Protein AF-A0A3A4R9V7-F1 (afdb_monomer)

Organism: NCBI:txid2093366

Secondary structure (DSSP, 8-state):
--HHHHHHT--HHHHHHHHHHTT--PPTT-HHHHHHHHHHHHTSTTHHHHHHHTS-HHHHHHHHHHHHHTTTSBHHHHHHHHHHHS-TTSHHHHHHHHHHTTSSEEEE-TTT--EEEE--HHHHHHHHHHHHH-GGGT--------SEEE--TTHHHHHHHHHHHHHHTT---B-TTSPBPHHHHHHHHTTTT--GGG--HHHHHHHHHHHHHHHHHTTSEEEETTEEEE-HHHHHHHHTS-HHHHHHHHHHHHHHHHGGG--HHHHHHHHTTSPTTPPEEHHHHHHHHHHH---TT--HHHHHH-GGGSHHHHHHHHTTSEEEEE-SS-S--EEEE-HHHHHHHTT---SS--------EEE-TTSEEEEETTS-HHHHHHHHHHSEEEEESSEEEEE--HHHHHHHHHTT--HHHHHHHHHHHBSSPPPHHHHHHHHHHHHHTTSS-----EEEE-SSHHHHHHHHHSTTTGGGEEEEEETTEEEE-STTHHHHHHHHHHTT----SSPPPPPTT-----PPEEETTTEEEPPGGG--S------TT---

Radius of gyration: 35.41 Å; Cα contacts (8 Å, |Δi|>4): 709; chains: 1; bounding box: 91×60×97 Å

pLDDT: mean 79.92, std 15.94, range [26.67, 97.69]

Foldseek 3Di:
DALLVQLVPDDPVLLVLQCVVVVNDDDPPCSVVSSVVVVVQLPDPCSLVVLLVPDDLLLLLLLLLCLLPQVPDFPVLSLVLSCVSDPVVCSCVSVVVCSSNSQWGWDADPVPRTITIDGHPSSSVVSLVVCLVCVCSLPVDDFDDFPDKFAAPCLVLQLLLLLLLCLLVVNFDADPVRFTDPVSLVVSVQRSQDPVVQADSVLSSVSSRLSVVLCCVLVCWPQDVNRTDGDLVSVVVLLPDFLLVNLLSSLVSCCVVPVPQFVSLSVLSVLLSDDAPTKDWLVSVLSVCCSGHDDPPDDPVSCQQRVCNDNVVVSCRNSRQKMFGHHPVHRTTIMGGHPSNSCSSVVHDDPDDRDDALLAWDADLQQKIKGASRHRSNLVSLQSQQWDWDGHHRITITGGDLVSNLSSVVSVNDLVNVVCSNVVRYPDDHPPNNVVVSVVSNVPRPPDDDDDWDKDFAPALVVVVCQCPPPQRVVQFPAAQDSGITTGDPVCVVVSQVVCVVVVVNDDPDDDDPDPPDPPPPDFGDDPDDDTDDDPVPPPDDPDDDPPDDDD

Solvent-accessible surface area (backbone atoms only — not comparable to full-atom values): 31535 Å² total; per-residue (Å²): 103,45,56,64,61,56,53,70,72,49,52,74,66,60,50,49,46,30,32,52,68,72,68,50,86,73,67,91,90,41,71,66,58,51,48,54,49,52,50,57,48,69,70,39,87,59,42,69,58,59,58,53,67,77,46,51,73,69,45,46,40,45,50,56,53,42,57,63,37,20,92,80,38,46,36,72,58,49,53,55,34,41,35,76,78,39,66,77,87,44,35,69,55,40,52,50,50,34,42,36,65,63,58,36,43,84,48,70,42,86,90,75,75,46,39,27,34,41,44,26,48,67,57,42,54,50,49,52,56,47,40,72,75,42,52,62,66,82,44,89,70,72,75,45,86,56,79,43,79,50,74,35,72,58,34,47,59,44,39,46,47,47,54,53,49,35,36,74,69,69,55,66,48,65,44,96,87,69,42,69,29,71,71,47,47,60,56,45,50,62,52,38,59,56,72,68,94,42,51,38,72,67,33,53,47,52,47,55,44,48,48,53,51,48,41,39,75,66,50,31,32,45,72,58,96,80,40,70,43,80,32,66,68,50,40,54,55,58,56,70,44,54,66,63,57,50,43,52,54,51,51,52,47,48,43,74,77,52,39,92,72,34,56,50,70,42,53,32,55,56,56,53,69,57,58,76,92,45,32,36,41,39,62,60,55,47,54,52,43,58,55,50,52,78,58,102,79,75,45,68,72,51,40,56,67,26,47,52,34,37,55,71,55,33,51,38,29,35,59,36,27,30,33,43,17,18,43,98,88,34,84,44,48,22,32,28,52,32,73,67,20,47,31,54,46,67,72,44,75,75,93,73,80,72,77,88,53,44,57,56,39,48,67,45,78,86,35,37,34,38,33,43,52,54,28,46,62,59,59,51,51,54,45,59,40,29,20,44,81,78,45,40,55,75,56,27,33,31,34,58,45,64,69,27,39,45,50,16,49,76,69,74,46,52,70,67,55,60,54,49,54,51,65,78,28,31,93,60,82,73,38,67,71,42,53,52,49,55,50,52,45,52,64,57,58,75,73,72,79,90,78,94,78,35,78,50,75,42,97,39,44,68,56,30,52,50,46,52,68,31,89,92,42,30,89,55,48,77,48,69,75,45,68,28,28,36,29,31,54,72,84,49,44,63,61,54,48,54,50,36,44,76,68,72,64,65,69,76,87,70,82,80,72,89,58,96,81,58,87,66,80,73,72,75,43,65,60,83,96,80,49,74,59,72,68,80,89,70,70,78,83,70,79,77,75,82,74,90,84,79,87,131

Structure (mmCIF, N/CA/C/O backbone):
data_AF-A0A3A4R9V7-F1
#
_entry.id   AF-A0A3A4R9V7-F1
#
loop_
_atom_site.group_PDB
_atom_site.id
_atom_site.type_symbol
_atom_site.label_atom_id
_atom_site.label_alt_id
_atom_site.label_comp_id
_atom_site.label_asym_id
_atom_site.label_entity_id
_atom_site.label_seq_id
_atom_site.pdbx_PDB_ins_code
_atom_site.Cartn_x
_atom_site.Cartn_y
_atom_site.Cartn_z
_atom_site.occupancy
_atom_site.B_iso_or_equiv
_atom_site.auth_seq_id
_atom_site.auth_comp_id
_atom_site.auth_asym_id
_atom_site.auth_atom_id
_atom_site.pdbx_PDB_model_num
ATOM 1 N N . MET A 1 1 ? 23.582 -17.140 -17.880 1.00 77.56 1 MET A N 1
ATOM 2 C CA . MET A 1 1 ? 24.253 -18.274 -18.551 1.00 77.56 1 MET A CA 1
ATOM 3 C C . MET A 1 1 ? 25.467 -17.689 -19.231 1.00 77.56 1 MET A C 1
ATOM 5 O O . MET A 1 1 ? 25.331 -16.715 -19.973 1.00 77.56 1 MET A O 1
ATOM 9 N N . ASN A 1 2 ? 26.649 -18.205 -18.910 1.00 84.06 2 ASN A N 1
ATOM 10 C CA . ASN A 1 2 ? 27.893 -17.632 -19.424 1.00 84.06 2 ASN A CA 1
ATOM 11 C C . ASN A 1 2 ? 28.099 -18.001 -20.904 1.00 84.06 2 ASN A C 1
ATOM 13 O O . ASN A 1 2 ? 27.483 -18.931 -21.432 1.00 84.06 2 ASN A O 1
ATOM 17 N N . PHE A 1 3 ? 28.974 -17.275 -21.599 1.00 84.94 3 PHE A N 1
ATOM 18 C CA . PHE A 1 3 ? 29.209 -17.468 -23.035 1.00 84.94 3 PHE A CA 1
ATOM 19 C C . PHE A 1 3 ? 29.622 -18.905 -23.387 1.00 84.94 3 PHE A C 1
ATOM 21 O O . PHE A 1 3 ? 29.214 -19.453 -24.414 1.00 84.94 3 PHE A O 1
ATOM 28 N N . LYS A 1 4 ? 30.395 -19.549 -22.504 1.00 85.69 4 LYS A N 1
ATOM 29 C CA . LYS A 1 4 ? 30.850 -20.935 -22.666 1.00 85.69 4 LYS A CA 1
ATOM 30 C C . LYS A 1 4 ? 29.689 -21.928 -22.638 1.00 85.69 4 LYS A C 1
ATOM 32 O O . LYS A 1 4 ? 29.619 -22.812 -23.494 1.00 85.69 4 LYS A O 1
ATOM 37 N N . GLU A 1 5 ? 28.783 -21.777 -21.678 1.00 85.56 5 GLU A N 1
ATOM 38 C CA . GLU A 1 5 ? 27.547 -22.553 -21.589 1.00 85.56 5 GLU A CA 1
ATOM 39 C C . GLU A 1 5 ? 26.711 -22.353 -22.860 1.00 85.56 5 GLU A C 1
ATOM 41 O O . GLU A 1 5 ? 26.268 -23.338 -23.453 1.00 85.56 5 GLU A O 1
ATOM 46 N N . CYS A 1 6 ? 26.577 -21.113 -23.344 1.00 84.94 6 CYS A N 1
ATOM 47 C CA . CYS A 1 6 ? 25.800 -20.786 -24.549 1.00 84.94 6 CYS A CA 1
ATOM 48 C C . CYS A 1 6 ? 26.336 -21.494 -25.795 1.00 84.94 6 CYS A C 1
ATOM 50 O O . CYS A 1 6 ? 25.588 -22.153 -26.516 1.00 84.94 6 CYS A O 1
ATOM 52 N N . ILE A 1 7 ? 27.650 -21.452 -26.010 1.00 86.06 7 ILE A N 1
ATOM 53 C CA . ILE A 1 7 ? 28.293 -22.131 -27.141 1.00 86.06 7 ILE A CA 1
ATOM 54 C C . ILE A 1 7 ? 28.182 -23.661 -27.046 1.00 86.06 7 ILE A C 1
ATOM 56 O O . ILE A 1 7 ? 28.095 -24.349 -28.071 1.00 86.06 7 ILE A O 1
ATOM 60 N N . SER A 1 8 ? 28.192 -24.219 -25.832 1.00 84.94 8 SER A N 1
ATOM 61 C CA . SER A 1 8 ? 28.094 -25.671 -25.637 1.00 84.94 8 SER A CA 1
ATOM 62 C C . SER A 1 8 ? 26.767 -26.249 -26.142 1.00 84.94 8 SER A C 1
ATOM 64 O O . SER A 1 8 ? 26.751 -27.372 -26.646 1.00 84.94 8 SER A O 1
ATOM 66 N N . GLN A 1 9 ? 25.694 -25.452 -26.099 1.00 83.50 9 GLN A N 1
ATOM 67 C CA . GLN A 1 9 ? 24.345 -25.839 -26.518 1.00 83.50 9 GLN A CA 1
ATOM 68 C C . GLN A 1 9 ? 24.062 -25.589 -28.009 1.00 83.50 9 GLN A C 1
ATOM 70 O O . GLN A 1 9 ? 23.024 -26.005 -28.521 1.00 83.50 9 GLN A O 1
ATOM 75 N N . LEU A 1 10 ? 24.980 -24.946 -28.742 1.00 82.62 10 LEU A N 1
ATOM 76 C CA . LEU A 1 10 ? 24.792 -24.677 -30.166 1.00 82.62 10 LEU A CA 1
ATOM 77 C C . LEU A 1 10 ? 24.839 -25.951 -31.014 1.00 82.62 10 LEU A C 1
ATOM 79 O O . LEU A 1 10 ? 25.751 -26.782 -30.892 1.00 82.62 10 LEU A O 1
ATOM 83 N N . ASN A 1 11 ? 23.905 -26.031 -31.965 1.00 83.25 11 ASN A N 1
ATOM 84 C CA . ASN A 1 11 ? 23.965 -27.012 -33.038 1.00 83.25 11 ASN A CA 1
ATOM 85 C C . ASN A 1 11 ? 25.171 -26.733 -33.975 1.00 83.25 11 ASN A C 1
ATOM 87 O O . ASN A 1 11 ? 25.656 -25.598 -34.051 1.00 83.25 11 ASN A O 1
ATOM 91 N N . PRO A 1 12 ? 25.671 -27.746 -34.712 1.00 82.25 12 PRO A N 1
ATOM 92 C CA . PRO A 1 12 ? 26.850 -27.592 -35.569 1.00 82.25 12 PRO A CA 1
ATOM 93 C C . PRO A 1 12 ? 26.724 -26.515 -36.658 1.00 82.25 12 PRO A C 1
ATOM 95 O O . PRO A 1 12 ? 27.730 -25.908 -37.020 1.00 82.25 12 PRO A O 1
ATOM 98 N N . ASN A 1 13 ? 25.513 -26.260 -37.163 1.00 81.38 13 ASN A N 1
ATOM 99 C CA . ASN A 1 13 ? 25.281 -25.271 -38.218 1.00 81.38 13 ASN A CA 1
ATOM 100 C C . ASN A 1 13 ? 25.422 -23.842 -37.681 1.00 81.38 13 ASN A C 1
ATOM 102 O O . ASN A 1 13 ? 26.164 -23.054 -38.254 1.00 81.38 13 ASN A O 1
ATOM 106 N N . HIS A 1 14 ? 24.791 -23.527 -36.547 1.00 80.25 14 HIS A N 1
ATOM 107 C CA . HIS A 1 14 ? 24.918 -22.217 -35.900 1.00 80.25 14 HIS A CA 1
ATOM 108 C C . HIS A 1 14 ? 26.350 -21.966 -35.423 1.00 80.25 14 HIS A C 1
ATOM 110 O O . HIS A 1 14 ? 26.880 -20.873 -35.599 1.00 80.25 14 HIS A O 1
ATOM 116 N N . LEU A 1 15 ? 27.012 -22.995 -34.880 1.00 83.50 15 LEU A N 1
ATOM 117 C CA . LEU A 1 15 ? 28.417 -22.907 -34.487 1.00 83.50 15 LEU A CA 1
ATOM 118 C C . LEU A 1 15 ? 29.315 -22.536 -35.679 1.00 83.50 15 LEU A C 1
ATOM 120 O O . LEU A 1 15 ? 30.194 -21.683 -35.550 1.00 83.50 15 LEU A O 1
ATOM 124 N N . LYS A 1 16 ? 29.068 -23.145 -36.846 1.00 83.62 16 LYS A N 1
ATOM 125 C CA . LYS A 1 16 ? 29.760 -22.816 -38.096 1.00 83.62 16 LYS A CA 1
ATOM 126 C C . LYS A 1 16 ? 29.486 -21.371 -38.532 1.00 83.62 16 LYS A C 1
ATOM 128 O O . LYS A 1 16 ? 30.425 -20.652 -38.840 1.00 83.62 16 LYS A O 1
ATOM 133 N N . THR A 1 17 ? 28.237 -20.915 -38.497 1.00 84.38 17 THR A N 1
ATOM 134 C CA . THR A 1 17 ? 27.893 -19.540 -38.892 1.00 84.38 17 THR A CA 1
ATOM 135 C C . THR A 1 17 ? 28.562 -18.486 -38.004 1.00 84.38 17 THR A C 1
ATOM 137 O O . THR A 1 17 ? 29.109 -17.507 -38.513 1.00 84.38 17 THR A O 1
ATOM 140 N N . ILE A 1 18 ? 28.585 -18.694 -36.684 1.00 83.44 18 ILE A N 1
ATOM 141 C CA . ILE A 1 18 ? 29.218 -17.756 -35.743 1.00 83.44 18 ILE A CA 1
ATOM 142 C C . ILE A 1 18 ? 30.735 -17.714 -35.946 1.00 83.44 18 ILE A C 1
ATOM 144 O O . ILE A 1 18 ? 31.342 -16.647 -36.003 1.00 83.44 18 ILE A O 1
ATOM 148 N N . THR A 1 19 ? 31.365 -18.875 -36.102 1.00 83.94 19 THR A N 1
ATOM 149 C CA . THR A 1 19 ? 32.814 -18.956 -36.345 1.00 83.94 19 THR A CA 1
ATOM 150 C C . THR A 1 19 ? 33.227 -18.345 -37.680 1.00 83.94 19 THR A C 1
ATOM 152 O O . THR A 1 19 ? 34.216 -17.614 -37.709 1.00 83.94 19 THR A O 1
ATOM 155 N N . GLU A 1 20 ? 32.453 -18.547 -38.749 1.00 83.00 20 GLU A N 1
ATOM 156 C CA . GLU A 1 20 ? 32.656 -17.874 -40.040 1.00 83.00 20 GLU A CA 1
ATOM 157 C C . GLU A 1 20 ? 32.524 -16.352 -39.914 1.00 83.00 20 GLU A C 1
ATOM 159 O O . GLU A 1 20 ? 33.360 -15.623 -40.448 1.00 83.00 20 GLU A O 1
ATOM 164 N N . THR A 1 21 ? 31.540 -15.871 -39.146 1.00 81.75 21 THR A N 1
ATOM 165 C CA . THR A 1 21 ? 31.330 -14.433 -38.895 1.00 81.75 21 THR A CA 1
ATOM 166 C C . THR A 1 21 ? 32.541 -13.786 -38.218 1.00 81.75 21 THR A C 1
ATOM 168 O O . THR A 1 21 ? 32.893 -12.652 -38.532 1.00 81.75 21 THR A O 1
ATOM 171 N N . TYR A 1 22 ? 33.238 -14.520 -37.347 1.00 80.88 22 TYR A N 1
ATOM 172 C CA . TYR A 1 22 ? 34.470 -14.055 -36.700 1.00 80.88 22 TYR A CA 1
ATOM 173 C C . TYR A 1 22 ? 35.760 -14.415 -37.456 1.00 80.88 22 TYR A C 1
ATOM 175 O O . TYR A 1 22 ? 36.856 -14.227 -36.925 1.00 80.88 22 TYR A O 1
ATOM 183 N N . GLY A 1 23 ? 35.665 -14.955 -38.677 1.00 79.12 23 GLY A N 1
ATOM 184 C CA . GLY A 1 23 ? 36.828 -15.346 -39.480 1.00 79.12 23 GLY A CA 1
ATOM 185 C C . GLY A 1 23 ? 37.628 -16.523 -38.903 1.00 79.12 23 GLY A C 1
ATOM 186 O O . GLY A 1 23 ? 38.801 -16.701 -39.236 1.00 79.12 23 GLY A O 1
ATOM 187 N N . ILE A 1 24 ? 37.021 -17.331 -38.030 1.00 80.56 24 ILE A N 1
ATOM 188 C CA . ILE A 1 24 ? 37.631 -18.531 -37.453 1.00 80.56 24 ILE A CA 1
ATOM 189 C C . ILE A 1 24 ? 37.469 -19.673 -38.460 1.00 80.56 24 ILE A C 1
ATOM 191 O O . ILE A 1 24 ? 36.398 -20.259 -38.603 1.00 80.56 24 ILE A O 1
ATOM 195 N N . VAL A 1 25 ? 38.551 -20.009 -39.161 1.00 71.69 25 VAL A N 1
ATOM 196 C CA . VAL A 1 25 ? 38.564 -21.125 -40.114 1.00 71.69 25 VAL A CA 1
ATOM 197 C C . VAL A 1 25 ? 38.560 -22.448 -39.348 1.00 71.69 25 VAL A C 1
ATOM 199 O O . VAL A 1 25 ? 39.561 -22.829 -38.742 1.00 71.69 25 VAL A O 1
ATOM 202 N N . ILE A 1 26 ? 37.434 -23.163 -39.379 1.00 66.25 26 ILE A N 1
ATOM 203 C CA . ILE A 1 26 ? 37.320 -24.501 -38.790 1.00 66.25 26 ILE A CA 1
ATOM 204 C C . ILE A 1 26 ? 37.610 -25.560 -39.852 1.00 66.25 26 ILE A C 1
ATOM 206 O O . ILE A 1 26 ? 37.006 -25.578 -40.924 1.00 66.25 26 ILE A O 1
ATOM 210 N N . ILE A 1 27 ? 38.494 -26.498 -39.522 1.00 64.38 27 ILE A N 1
ATOM 211 C CA . ILE A 1 27 ? 38.685 -27.727 -40.298 1.00 64.38 27 ILE A CA 1
ATOM 212 C C . ILE A 1 27 ? 37.451 -28.628 -40.084 1.00 64.38 27 ILE A C 1
ATOM 214 O O . ILE A 1 27 ? 37.034 -28.799 -38.933 1.00 64.38 27 ILE A O 1
ATOM 218 N N . PRO A 1 28 ? 36.857 -29.228 -41.135 1.00 52.69 28 PRO A N 1
ATOM 219 C CA . PRO A 1 28 ? 35.693 -30.100 -40.988 1.00 52.69 28 PRO A CA 1
ATOM 220 C C . PRO A 1 28 ? 35.932 -31.181 -39.917 1.00 52.69 28 PRO A C 1
ATOM 222 O O . PRO A 1 28 ? 36.998 -31.789 -39.901 1.00 52.69 28 PRO A O 1
ATOM 225 N N . PHE A 1 29 ? 34.929 -31.426 -39.061 1.00 53.38 29 PHE A N 1
ATOM 226 C CA . PHE A 1 29 ? 34.868 -32.456 -37.998 1.00 53.38 29 PHE A CA 1
ATOM 227 C C . PHE A 1 29 ? 35.380 -32.129 -36.581 1.00 53.38 29 PHE A C 1
ATOM 229 O O . PHE A 1 29 ? 35.319 -33.004 -35.720 1.00 53.38 29 PHE A O 1
ATOM 236 N N . ALA A 1 30 ? 35.761 -30.890 -36.254 1.00 66.44 30 ALA A N 1
ATOM 237 C CA . ALA A 1 30 ? 36.158 -30.542 -34.881 1.00 66.44 30 ALA A CA 1
ATOM 238 C C . ALA A 1 30 ? 35.217 -29.520 -34.213 1.00 66.44 30 ALA A C 1
ATOM 240 O O . ALA A 1 30 ? 35.626 -28.407 -33.886 1.00 66.44 30 ALA A O 1
ATOM 241 N N . SER A 1 31 ? 33.951 -29.894 -33.965 1.00 73.56 31 SER A N 1
ATOM 242 C CA . SER A 1 31 ? 33.000 -29.030 -33.238 1.00 73.56 31 SER A CA 1
ATOM 243 C C . SER A 1 31 ? 33.550 -28.584 -31.882 1.00 73.56 31 SER A C 1
ATOM 245 O O . SER A 1 31 ? 33.344 -27.443 -31.498 1.00 73.56 31 SER A O 1
ATOM 247 N N . GLN A 1 32 ? 34.312 -29.432 -31.183 1.00 80.38 32 GLN A N 1
ATOM 248 C CA . GLN A 1 32 ? 34.946 -29.040 -29.923 1.00 80.38 32 GLN A CA 1
ATOM 249 C C . GLN A 1 32 ? 36.016 -27.955 -30.116 1.00 80.38 32 GLN A C 1
ATOM 251 O O . GLN A 1 32 ? 36.005 -26.960 -29.403 1.00 80.38 32 GLN A O 1
ATOM 256 N N . HIS A 1 33 ? 36.864 -28.081 -31.141 1.00 81.44 33 HIS A N 1
ATOM 257 C CA . HIS A 1 33 ? 37.892 -27.084 -31.453 1.00 81.44 33 HIS A CA 1
ATOM 258 C C . HIS A 1 33 ? 37.290 -25.713 -31.791 1.00 81.44 33 HIS A C 1
ATOM 260 O O . HIS A 1 33 ? 37.799 -24.684 -31.356 1.00 81.44 33 HIS A O 1
ATOM 266 N N . ALA A 1 34 ? 36.178 -25.699 -32.530 1.00 81.56 34 ALA A N 1
ATOM 267 C CA . ALA A 1 34 ? 35.427 -24.485 -32.833 1.00 81.56 34 ALA A CA 1
ATOM 268 C C . ALA A 1 34 ? 34.887 -23.796 -31.570 1.00 81.56 34 ALA A C 1
ATOM 270 O O . ALA A 1 34 ? 35.009 -22.580 -31.431 1.00 81.56 34 ALA A O 1
ATOM 271 N N . ARG A 1 35 ? 34.328 -24.577 -30.634 1.00 86.25 35 ARG A N 1
ATOM 272 C CA . ARG A 1 35 ? 33.840 -24.062 -29.347 1.00 86.25 35 ARG A CA 1
ATOM 273 C C . ARG A 1 35 ? 34.977 -23.498 -28.498 1.00 86.25 35 ARG A C 1
ATOM 275 O O . ARG A 1 35 ? 34.851 -22.392 -27.981 1.00 86.25 35 ARG A O 1
ATOM 282 N N . ASP A 1 36 ? 36.090 -24.223 -28.410 1.00 84.06 36 ASP A N 1
ATOM 283 C CA . ASP A 1 36 ? 37.267 -23.799 -27.648 1.00 84.06 36 ASP A CA 1
ATOM 284 C C . ASP A 1 36 ? 37.858 -22.501 -28.224 1.00 84.06 36 ASP A C 1
ATOM 286 O O . ASP A 1 36 ? 38.192 -21.584 -27.474 1.00 84.06 36 ASP A O 1
ATOM 290 N N . LYS A 1 37 ? 37.915 -22.378 -29.559 1.00 84.12 37 LYS A N 1
ATOM 291 C CA . LYS A 1 37 ? 38.375 -21.160 -30.236 1.00 84.12 37 LYS A CA 1
ATOM 292 C C . LYS A 1 37 ? 37.442 -19.976 -30.017 1.00 84.12 37 LYS A C 1
ATOM 294 O O . LYS A 1 37 ? 37.928 -18.895 -29.707 1.00 84.12 37 LYS A O 1
ATOM 299 N N . LEU A 1 38 ? 36.126 -20.151 -30.127 1.00 83.31 38 LEU A N 1
ATOM 300 C CA . LEU A 1 38 ? 35.182 -19.071 -29.816 1.00 83.31 38 LEU A CA 1
ATOM 301 C C . LEU A 1 38 ? 35.319 -18.586 -28.372 1.00 83.31 38 LEU A C 1
ATOM 303 O O . LEU A 1 38 ? 35.322 -17.381 -28.132 1.00 83.31 38 LEU A O 1
ATOM 307 N N . PHE A 1 39 ? 35.479 -19.513 -27.427 1.00 84.00 39 PHE A N 1
ATOM 308 C CA . PHE A 1 39 ? 35.690 -19.175 -26.023 1.00 84.00 39 PHE A CA 1
ATOM 309 C C . PHE A 1 39 ? 37.018 -18.432 -25.792 1.00 84.00 39 PHE A C 1
ATOM 311 O O . PHE A 1 39 ? 37.084 -17.484 -25.014 1.00 84.00 39 PHE A O 1
ATOM 318 N N . GLU A 1 40 ? 38.090 -18.815 -26.490 1.00 83.69 40 GLU A N 1
ATOM 319 C CA . GLU A 1 40 ? 39.362 -18.082 -26.464 1.00 83.69 40 GLU A CA 1
ATOM 320 C C . GLU A 1 40 ? 39.192 -16.638 -26.971 1.00 83.69 40 GLU A C 1
ATOM 322 O O . GLU A 1 40 ? 39.735 -15.704 -26.381 1.00 83.69 40 GLU A O 1
ATOM 327 N N . TYR A 1 41 ? 38.412 -16.438 -28.039 1.00 79.88 41 TYR A N 1
ATOM 328 C CA . TYR A 1 41 ? 38.146 -15.113 -28.604 1.00 79.88 41 TYR A CA 1
ATOM 329 C C . TYR A 1 41 ? 37.272 -14.240 -27.702 1.00 79.88 41 TYR A C 1
ATOM 331 O O . TYR A 1 41 ? 37.597 -13.066 -27.533 1.00 79.88 41 TYR A O 1
ATOM 339 N N . SER A 1 42 ? 36.229 -14.788 -27.073 1.00 77.00 42 SER A N 1
ATOM 340 C CA . SER A 1 42 ? 35.367 -14.017 -26.164 1.00 77.00 42 SER A CA 1
ATOM 341 C C . SER A 1 42 ? 36.093 -13.504 -24.925 1.00 77.00 42 SER A C 1
ATOM 343 O O . SER A 1 42 ? 35.680 -12.503 -24.347 1.00 77.00 42 SER A O 1
ATOM 345 N N . ASN A 1 43 ? 37.184 -14.166 -24.531 1.00 78.62 43 ASN A N 1
ATOM 346 C CA . ASN A 1 43 ? 38.031 -13.747 -23.415 1.00 78.62 43 ASN A CA 1
ATOM 347 C C . ASN A 1 43 ? 39.032 -12.641 -23.790 1.00 78.62 43 ASN A C 1
ATOM 349 O O . ASN A 1 43 ? 39.715 -12.114 -22.909 1.00 78.62 43 ASN A O 1
ATOM 353 N N . LYS A 1 44 ? 39.158 -12.275 -25.075 1.00 81.19 44 LYS A N 1
ATOM 354 C CA . LYS A 1 44 ? 40.034 -11.171 -25.480 1.00 81.19 44 LYS A CA 1
ATOM 355 C C . LYS A 1 44 ? 39.446 -9.831 -25.015 1.00 81.19 44 LYS A C 1
ATOM 357 O O . LYS A 1 44 ? 38.258 -9.578 -25.237 1.00 81.19 44 LYS A O 1
ATOM 362 N N . PRO A 1 45 ? 40.265 -8.929 -24.440 1.00 67.19 45 PRO A N 1
ATOM 363 C CA . PRO A 1 45 ? 39.821 -7.580 -24.109 1.00 67.19 45 PRO A CA 1
ATOM 364 C C . PRO A 1 45 ? 39.255 -6.888 -25.354 1.00 67.19 45 PRO A C 1
ATOM 366 O O . PRO A 1 45 ? 39.870 -6.942 -26.413 1.00 67.19 45 PRO A O 1
ATOM 369 N N . ASN A 1 46 ? 38.105 -6.226 -25.220 1.00 75.31 46 ASN A N 1
ATOM 370 C CA . ASN A 1 46 ? 37.410 -5.490 -26.286 1.00 75.31 46 ASN A CA 1
ATOM 371 C C . ASN A 1 46 ? 36.792 -6.311 -27.429 1.00 75.31 46 ASN A C 1
ATOM 373 O O . ASN A 1 46 ? 36.143 -5.695 -28.266 1.00 75.31 46 ASN A O 1
ATOM 377 N N . PHE A 1 47 ? 36.879 -7.645 -27.455 1.00 80.12 47 PHE A N 1
ATOM 378 C CA . PHE A 1 47 ? 36.307 -8.448 -28.550 1.00 80.12 47 PHE A CA 1
ATOM 379 C C . PHE A 1 47 ? 34.843 -8.093 -28.850 1.00 80.12 47 PHE A C 1
ATOM 381 O O . PHE A 1 47 ? 34.501 -7.683 -29.957 1.00 80.12 47 PHE A O 1
ATOM 388 N N . PHE A 1 48 ? 33.979 -8.162 -27.836 1.00 79.19 48 PHE A N 1
ATOM 389 C CA . PHE A 1 48 ? 32.575 -7.793 -27.998 1.00 79.19 48 PHE A CA 1
ATOM 390 C C . PHE A 1 48 ? 32.394 -6.307 -28.332 1.00 79.19 48 PHE A C 1
ATOM 392 O O . PHE A 1 48 ? 31.473 -5.964 -29.064 1.00 79.19 48 PHE A O 1
ATOM 399 N N . LYS A 1 49 ? 33.275 -5.423 -27.848 1.00 80.31 49 LYS A N 1
ATOM 400 C CA . LYS A 1 49 ? 33.217 -3.984 -28.141 1.00 80.31 49 LYS A CA 1
ATOM 401 C C . LYS A 1 49 ? 33.489 -3.709 -29.622 1.00 80.31 49 LYS A C 1
ATOM 403 O O . LYS A 1 49 ? 32.726 -2.973 -30.233 1.00 80.31 49 LYS A O 1
ATOM 408 N N . GLU A 1 50 ? 34.508 -4.343 -30.194 1.00 81.44 50 GLU A N 1
ATOM 409 C CA . GLU A 1 50 ? 34.816 -4.275 -31.628 1.00 81.44 50 GLU A CA 1
ATOM 410 C C . GLU A 1 50 ? 33.676 -4.867 -32.459 1.00 81.44 50 GLU A C 1
ATOM 412 O O . GLU A 1 50 ? 33.228 -4.257 -33.423 1.00 81.44 50 GLU A O 1
ATOM 417 N N . CYS A 1 51 ? 33.130 -6.016 -32.046 1.00 78.38 51 CYS A N 1
ATOM 418 C CA . CYS A 1 51 ? 32.000 -6.634 -32.741 1.00 78.38 51 CYS A CA 1
ATOM 419 C C . CYS A 1 51 ? 30.763 -5.721 -32.747 1.00 78.38 51 CYS A C 1
ATOM 421 O O . CYS A 1 51 ? 30.048 -5.652 -33.747 1.00 78.38 51 CYS A O 1
ATOM 423 N N . LEU A 1 52 ? 30.508 -5.004 -31.647 1.00 82.19 52 LEU A N 1
ATOM 424 C CA . LEU A 1 52 ? 29.400 -4.056 -31.561 1.00 82.19 52 LEU A CA 1
ATOM 425 C C . LEU A 1 52 ? 29.549 -2.915 -32.568 1.00 82.19 52 LEU A C 1
ATOM 427 O O . LEU A 1 52 ? 28.532 -2.429 -33.051 1.00 82.19 52 LEU A O 1
ATOM 431 N N . GLU A 1 53 ? 30.759 -2.479 -32.928 1.00 83.62 53 GLU A N 1
ATOM 432 C CA . GLU A 1 53 ? 30.950 -1.381 -33.888 1.00 83.62 53 GLU A CA 1
ATOM 433 C C . GLU A 1 53 ? 30.337 -1.688 -35.260 1.00 83.62 53 GLU A C 1
ATOM 435 O O . GLU A 1 53 ? 29.758 -0.785 -35.868 1.00 83.62 53 GLU A O 1
ATOM 440 N N . TYR A 1 54 ? 30.338 -2.960 -35.673 1.00 83.25 54 TYR A N 1
ATOM 441 C CA . TYR A 1 54 ? 29.772 -3.432 -36.941 1.00 83.25 54 TYR A CA 1
ATOM 442 C C . TYR A 1 54 ? 28.240 -3.498 -36.970 1.00 83.25 54 TYR A C 1
ATOM 444 O O . TYR A 1 54 ? 27.656 -3.621 -38.048 1.00 83.25 54 TYR A O 1
ATOM 452 N N . LEU A 1 55 ? 27.569 -3.405 -35.818 1.00 83.25 55 LEU A N 1
ATOM 453 C CA . LEU A 1 55 ? 26.110 -3.372 -35.775 1.00 83.25 55 LEU A CA 1
ATOM 454 C C . LEU A 1 55 ? 25.581 -1.993 -36.194 1.00 83.25 55 LEU A C 1
ATOM 456 O O . LEU A 1 55 ? 26.029 -0.944 -35.708 1.00 83.25 55 LEU A O 1
ATOM 460 N N . SER A 1 56 ? 24.558 -1.999 -37.048 1.00 82.94 56 SER A N 1
ATOM 461 C CA . SER A 1 56 ? 23.773 -0.802 -37.363 1.00 82.94 56 SER A CA 1
ATOM 462 C C . SER A 1 56 ? 23.079 -0.244 -36.106 1.00 82.94 56 SER A C 1
ATOM 464 O O . SER A 1 56 ? 22.878 -0.978 -35.133 1.00 82.94 56 SER A O 1
ATOM 466 N N . PRO A 1 57 ? 22.667 1.038 -36.093 1.00 77.56 57 PRO A N 1
ATOM 467 C CA . PRO A 1 57 ? 21.937 1.616 -34.961 1.00 77.56 57 PRO A CA 1
ATOM 468 C C . PRO A 1 57 ? 20.674 0.829 -34.571 1.00 77.56 57 PRO A C 1
ATOM 470 O O . PRO A 1 57 ? 20.425 0.623 -33.386 1.00 77.56 57 PRO A O 1
ATOM 473 N N . GLU A 1 58 ? 19.920 0.322 -35.554 1.00 72.50 58 GLU A N 1
ATOM 474 C CA . GLU A 1 58 ? 18.717 -0.500 -35.339 1.00 72.50 58 GLU A CA 1
ATOM 475 C C . GLU A 1 58 ? 19.052 -1.842 -34.656 1.00 72.50 58 GLU A C 1
ATOM 477 O O . GLU A 1 58 ? 18.369 -2.261 -33.718 1.00 72.50 58 GLU A O 1
ATOM 482 N N . GLN A 1 59 ? 20.144 -2.494 -35.074 1.00 80.06 59 GLN A N 1
ATOM 483 C CA . GLN A 1 59 ? 20.619 -3.750 -34.479 1.00 80.06 59 GLN A CA 1
ATOM 484 C C . GLN A 1 59 ? 21.170 -3.545 -33.068 1.00 80.06 59 GLN A C 1
ATOM 486 O O . GLN A 1 59 ? 20.888 -4.352 -32.188 1.00 80.06 59 GLN A O 1
ATOM 491 N N . LYS A 1 60 ? 21.909 -2.452 -32.830 1.00 79.38 60 LYS A N 1
ATOM 492 C CA . LYS A 1 60 ? 22.364 -2.063 -31.487 1.00 79.38 60 LYS A CA 1
ATOM 493 C C . LYS A 1 60 ? 21.174 -1.849 -30.565 1.00 79.38 60 LYS A C 1
ATOM 495 O O . LYS A 1 60 ? 21.124 -2.464 -29.507 1.00 79.38 60 LYS A O 1
ATOM 500 N N . LYS A 1 61 ? 20.194 -1.041 -30.991 1.00 74.12 61 LYS A N 1
ATOM 501 C CA . LYS A 1 61 ? 18.958 -0.799 -30.234 1.00 74.12 61 LYS A CA 1
ATOM 502 C C . LYS A 1 61 ? 18.260 -2.120 -29.904 1.00 74.12 61 LYS A C 1
ATOM 504 O O . LYS A 1 61 ? 17.956 -2.369 -28.745 1.00 74.12 61 LYS A O 1
ATOM 509 N N . SER A 1 62 ? 18.097 -3.003 -30.888 1.00 76.75 62 SER A N 1
ATOM 510 C CA . SER A 1 62 ? 17.480 -4.322 -30.691 1.00 76.75 62 SER A CA 1
ATOM 511 C C . SER A 1 62 ? 18.266 -5.210 -29.730 1.00 76.75 62 SER A C 1
ATOM 513 O O . SER A 1 62 ? 17.666 -5.843 -28.872 1.00 76.75 62 SER A O 1
ATOM 515 N N . LEU A 1 63 ? 19.597 -5.232 -29.821 1.00 80.06 63 LEU A N 1
ATOM 516 C CA . LEU A 1 63 ? 20.445 -5.986 -28.901 1.00 80.06 63 LEU A CA 1
ATOM 517 C C . LEU A 1 63 ? 20.340 -5.458 -27.469 1.00 80.06 63 LEU A C 1
ATOM 519 O O . LEU A 1 63 ? 20.238 -6.256 -26.543 1.00 80.06 63 LEU A O 1
ATOM 523 N N . PHE A 1 64 ? 20.334 -4.136 -27.279 1.00 76.56 64 PHE A N 1
ATOM 524 C CA . PHE A 1 64 ? 20.128 -3.550 -25.956 1.00 76.56 64 PHE A CA 1
ATOM 525 C C . PHE A 1 64 ? 18.770 -3.945 -25.393 1.00 76.56 64 PHE A C 1
ATOM 527 O O . PHE A 1 64 ? 18.705 -4.412 -24.262 1.00 76.56 64 PHE A O 1
ATOM 534 N N . LEU A 1 65 ? 17.711 -3.841 -26.194 1.00 70.69 65 LEU A N 1
ATOM 535 C CA . LEU A 1 65 ? 16.377 -4.275 -25.798 1.00 70.69 65 LEU A CA 1
ATOM 536 C C . LEU A 1 65 ? 16.388 -5.766 -25.413 1.00 70.69 65 LEU A C 1
ATOM 538 O O . LEU A 1 65 ? 16.088 -6.104 -24.274 1.00 70.69 65 LEU A O 1
ATOM 542 N N . ILE A 1 66 ? 16.863 -6.660 -26.285 1.00 75.50 66 ILE A N 1
ATOM 543 C CA . ILE A 1 66 ? 16.947 -8.100 -25.987 1.00 75.50 66 ILE A CA 1
ATOM 544 C C . ILE A 1 66 ? 17.779 -8.369 -24.723 1.00 75.50 66 ILE A C 1
ATOM 546 O O . ILE A 1 66 ? 17.382 -9.203 -23.917 1.00 75.50 66 ILE A O 1
ATOM 550 N N . ASN A 1 67 ? 18.876 -7.648 -24.482 1.00 78.50 67 ASN A N 1
ATOM 551 C CA . ASN A 1 67 ? 19.685 -7.799 -23.269 1.00 78.50 67 ASN A CA 1
ATOM 552 C C . ASN A 1 67 ? 18.892 -7.583 -21.976 1.00 78.50 67 ASN A C 1
ATOM 554 O O . ASN A 1 67 ? 19.081 -8.333 -21.017 1.00 78.50 67 ASN A O 1
ATOM 558 N N . PHE A 1 68 ? 17.981 -6.611 -21.953 1.00 68.25 68 PHE A N 1
ATOM 559 C CA . PHE A 1 68 ? 17.142 -6.367 -20.783 1.00 68.25 68 PHE A CA 1
ATOM 560 C C . PHE A 1 68 ? 16.020 -7.413 -20.619 1.00 68.25 68 PHE A C 1
ATOM 562 O O . PHE A 1 68 ? 15.505 -7.570 -19.507 1.00 68.25 68 PHE A O 1
ATOM 569 N N . PHE A 1 69 ? 15.651 -8.149 -21.682 1.00 64.94 69 PHE A N 1
ATOM 570 C CA . PHE A 1 69 ? 14.405 -8.945 -21.743 1.00 64.94 69 PHE A CA 1
ATOM 571 C C . PHE A 1 69 ? 14.584 -10.458 -21.935 1.00 64.94 69 PHE A C 1
ATOM 573 O O . PHE A 1 69 ? 13.688 -11.227 -21.586 1.00 64.94 69 PHE A O 1
ATOM 580 N N . ALA A 1 70 ? 15.746 -10.881 -22.431 1.00 63.19 70 ALA A N 1
ATOM 581 C CA . ALA A 1 70 ? 16.122 -12.253 -22.773 1.00 63.19 70 ALA A CA 1
ATOM 582 C C . ALA A 1 70 ? 15.807 -13.293 -21.677 1.00 63.19 70 ALA A C 1
ATOM 584 O O . ALA A 1 70 ? 15.254 -14.351 -21.961 1.00 63.19 70 ALA A O 1
ATOM 585 N N . ASP A 1 71 ? 16.085 -12.978 -20.410 1.00 59.91 71 ASP A N 1
ATOM 586 C CA . ASP A 1 71 ? 15.963 -13.956 -19.315 1.00 59.91 71 ASP A CA 1
ATOM 587 C C . ASP A 1 71 ? 14.519 -14.286 -18.903 1.00 59.91 71 ASP A C 1
ATOM 589 O O . ASP A 1 71 ? 14.309 -15.215 -18.126 1.00 59.91 71 ASP A O 1
ATOM 593 N N . TYR A 1 72 ? 13.531 -13.505 -19.350 1.00 55.69 72 TYR A N 1
ATOM 594 C CA . TYR A 1 72 ? 12.172 -13.566 -18.793 1.00 55.69 72 TYR A CA 1
ATOM 595 C C . TYR A 1 72 ? 11.071 -13.708 -19.829 1.00 55.69 72 TYR A C 1
ATOM 597 O O . TYR A 1 72 ? 9.972 -14.133 -19.482 1.00 55.69 72 TYR A O 1
ATOM 605 N N . LEU A 1 73 ? 11.342 -13.349 -21.082 1.00 60.41 73 LEU A N 1
ATOM 606 C CA . LEU A 1 73 ? 10.346 -13.415 -22.137 1.00 60.41 73 LEU A CA 1
ATOM 607 C C . LEU A 1 73 ? 10.639 -14.593 -23.072 1.00 60.41 73 LEU A C 1
ATOM 609 O O . LEU A 1 73 ? 11.781 -14.768 -23.508 1.00 60.41 73 LEU A O 1
ATOM 613 N N . PRO A 1 74 ? 9.623 -15.402 -23.414 1.00 67.94 74 PRO A N 1
ATOM 614 C CA . PRO A 1 74 ? 9.719 -16.332 -24.525 1.00 67.94 74 PRO A CA 1
ATOM 615 C C . PRO A 1 74 ? 10.111 -15.604 -25.818 1.00 67.94 74 PRO A C 1
ATOM 617 O O . PRO A 1 74 ? 9.692 -14.471 -26.074 1.00 67.94 74 PRO A O 1
ATOM 620 N N . ALA A 1 75 ? 10.878 -16.274 -26.672 1.00 71.88 75 ALA A N 1
ATOM 621 C CA . ALA A 1 75 ? 11.337 -15.780 -27.963 1.00 71.88 75 ALA A CA 1
ATOM 622 C C . ALA A 1 75 ? 10.203 -15.212 -28.843 1.00 71.88 75 ALA A C 1
ATOM 624 O O . ALA A 1 75 ? 10.430 -14.165 -29.448 1.00 71.88 75 ALA A O 1
ATOM 625 N N . PRO A 1 76 ? 8.978 -15.784 -28.885 1.00 70.50 76 PRO A N 1
ATOM 626 C CA . PRO A 1 76 ? 7.858 -15.167 -29.601 1.00 70.50 76 PRO A CA 1
ATOM 627 C C . PRO A 1 76 ? 7.510 -13.756 -29.102 1.00 70.50 76 PRO A C 1
ATOM 629 O O . PRO A 1 76 ? 7.282 -12.862 -29.915 1.00 70.50 76 PRO A O 1
ATOM 632 N N . ILE A 1 77 ? 7.535 -13.532 -27.783 1.00 63.59 77 ILE A N 1
ATOM 633 C CA . ILE A 1 77 ? 7.255 -12.218 -27.187 1.00 63.59 77 ILE A CA 1
ATOM 634 C C . ILE A 1 77 ? 8.395 -11.243 -27.499 1.00 63.59 77 ILE A C 1
ATOM 636 O O . ILE A 1 77 ? 8.147 -10.092 -27.849 1.00 63.59 77 ILE A O 1
ATOM 640 N N . ILE A 1 78 ? 9.647 -11.706 -27.456 1.00 65.25 78 ILE A N 1
ATOM 641 C CA . ILE A 1 78 ? 10.809 -10.884 -27.825 1.00 65.25 78 ILE A CA 1
ATOM 642 C C . ILE A 1 78 ? 10.773 -10.506 -29.315 1.00 65.25 78 ILE A C 1
ATOM 644 O O . ILE A 1 78 ? 11.047 -9.359 -29.661 1.00 65.25 78 ILE A O 1
ATOM 648 N N . ASN A 1 79 ? 10.392 -11.426 -30.206 1.00 66.75 79 ASN A N 1
ATOM 649 C CA . ASN A 1 79 ? 10.247 -11.135 -31.637 1.00 66.75 79 ASN A CA 1
ATOM 650 C C . ASN A 1 79 ? 9.227 -10.009 -31.864 1.00 66.75 79 ASN A C 1
ATOM 652 O O . ASN A 1 79 ? 9.496 -9.052 -32.584 1.00 66.75 79 ASN A O 1
ATOM 656 N N . GLN A 1 80 ? 8.091 -10.096 -31.176 1.00 64.56 80 GLN A N 1
ATOM 657 C CA . GLN A 1 80 ? 7.020 -9.103 -31.193 1.00 64.56 80 GLN A CA 1
ATOM 658 C C . GLN A 1 80 ? 7.441 -7.750 -30.595 1.00 64.56 80 GLN A C 1
ATOM 660 O O . GLN A 1 80 ? 7.004 -6.702 -31.066 1.00 64.56 80 GLN A O 1
ATOM 665 N N . PHE A 1 81 ? 8.313 -7.760 -29.587 1.00 60.56 81 PHE A N 1
ATOM 666 C CA . PHE A 1 81 ? 8.897 -6.563 -28.983 1.00 60.56 81 PHE A CA 1
ATOM 667 C C . PHE A 1 81 ? 9.823 -5.824 -29.964 1.00 60.56 81 PHE A C 1
ATOM 669 O O . PHE A 1 81 ? 9.714 -4.610 -30.171 1.00 60.56 81 PHE A O 1
ATOM 676 N N . VAL A 1 82 ? 10.733 -6.567 -30.605 1.00 62.22 82 VAL A N 1
ATOM 677 C CA . VAL A 1 82 ? 11.642 -6.023 -31.627 1.00 62.22 82 VAL A CA 1
ATOM 678 C C . VAL A 1 82 ? 10.835 -5.493 -32.815 1.00 62.22 82 VAL A C 1
ATOM 680 O O . VAL A 1 82 ? 11.186 -4.455 -33.371 1.00 62.22 82 VAL A O 1
ATOM 683 N N . GLU A 1 83 ? 9.706 -6.129 -33.137 1.00 60.66 83 GLU A N 1
ATOM 684 C CA . GLU A 1 83 ? 8.807 -5.728 -34.225 1.00 60.66 83 GLU A CA 1
ATOM 685 C C . GLU A 1 83 ? 8.143 -4.370 -34.062 1.00 60.66 83 GLU A C 1
ATOM 687 O O . GLU A 1 83 ? 7.854 -3.692 -35.043 1.00 60.66 83 GLU A O 1
ATOM 692 N N . GLN A 1 84 ? 7.955 -3.921 -32.830 1.00 59.28 84 GLN A N 1
ATOM 693 C CA . GLN A 1 84 ? 7.410 -2.592 -32.573 1.00 59.28 84 GLN A CA 1
ATOM 694 C C . GLN A 1 84 ? 8.487 -1.507 -32.557 1.00 59.28 84 GLN A C 1
ATOM 696 O O . GLN A 1 84 ? 8.183 -0.330 -32.747 1.00 59.28 84 GLN A O 1
ATOM 701 N N . SER A 1 85 ? 9.739 -1.902 -32.325 1.00 54.88 85 SER A N 1
ATOM 702 C CA . SER A 1 85 ? 10.886 -0.997 -32.212 1.00 54.88 85 SER A CA 1
ATOM 703 C C . SER A 1 85 ? 11.654 -0.835 -33.529 1.00 54.88 85 SER A C 1
ATOM 705 O O . SER A 1 85 ? 12.442 0.103 -33.666 1.00 54.88 85 SER A O 1
ATOM 707 N N . VAL A 1 86 ? 11.437 -1.747 -34.481 1.00 55.94 86 VAL A N 1
ATOM 708 C CA . VAL A 1 86 ? 12.099 -1.844 -35.788 1.00 55.94 86 VAL A CA 1
ATOM 709 C C . VAL A 1 86 ? 11.026 -2.148 -36.843 1.00 55.94 86 VAL A C 1
ATOM 711 O O . VAL A 1 86 ? 10.162 -2.974 -36.573 1.00 55.94 86 VAL A O 1
ATOM 714 N N . PRO A 1 87 ? 11.047 -1.548 -38.049 1.00 53.94 87 PRO A N 1
ATOM 715 C CA . PRO A 1 87 ? 10.050 -1.835 -39.085 1.00 53.94 87 PRO A CA 1
ATOM 716 C C . PRO A 1 87 ? 9.874 -3.347 -39.344 1.00 53.94 87 PRO A C 1
ATOM 718 O O . PRO A 1 87 ? 10.876 -4.043 -39.518 1.00 53.94 87 PRO A O 1
ATOM 721 N N . CYS A 1 88 ? 8.622 -3.832 -39.443 1.00 45.44 88 CYS A N 1
ATOM 722 C CA . CYS A 1 88 ? 8.219 -5.249 -39.612 1.00 45.44 88 CYS A CA 1
ATOM 723 C C . CYS A 1 88 ? 9.055 -6.085 -40.604 1.00 45.44 88 CYS A C 1
ATOM 725 O O . CYS A 1 88 ? 9.157 -7.300 -40.466 1.00 45.44 88 CYS A O 1
ATOM 727 N N . GLN A 1 89 ? 9.676 -5.464 -41.609 1.00 54.03 89 GLN A N 1
ATOM 728 C CA . GLN A 1 89 ? 10.486 -6.167 -42.608 1.00 54.03 89 GLN A CA 1
ATOM 729 C C . GLN A 1 89 ? 11.902 -6.545 -42.129 1.00 54.03 89 GLN A C 1
ATOM 731 O O . GLN A 1 89 ? 12.515 -7.415 -42.734 1.00 54.03 89 GLN A O 1
ATOM 736 N N . LYS A 1 90 ? 12.416 -5.957 -41.038 1.00 63.09 90 LYS A N 1
ATOM 737 C CA . LYS A 1 90 ? 13.822 -6.106 -40.606 1.00 63.09 90 LYS A CA 1
ATOM 738 C C . LYS A 1 90 ? 14.035 -6.886 -39.303 1.00 63.09 90 LYS A C 1
ATOM 740 O O . LYS A 1 90 ? 15.178 -7.042 -38.879 1.00 63.09 90 LYS A O 1
ATOM 745 N N . ILE A 1 91 ? 12.992 -7.376 -38.630 1.00 65.31 91 ILE A N 1
ATOM 746 C CA . ILE A 1 91 ? 13.148 -8.055 -37.321 1.00 65.31 91 ILE A CA 1
ATOM 747 C C . ILE A 1 91 ? 13.836 -9.391 -37.459 1.00 65.31 91 ILE A C 1
ATOM 749 O O . ILE A 1 91 ? 14.824 -9.639 -36.775 1.00 65.31 91 ILE A O 1
ATOM 753 N N . PHE A 1 92 ? 13.336 -10.237 -38.360 1.00 69.50 92 PHE A N 1
ATOM 754 C CA . PHE A 1 92 ? 13.958 -11.528 -38.618 1.00 69.50 92 PHE A CA 1
ATOM 755 C C . PHE A 1 92 ? 15.395 -11.337 -39.084 1.00 69.50 92 PHE A C 1
ATOM 757 O O . PHE A 1 92 ? 16.272 -12.045 -38.605 1.00 69.50 92 PHE A O 1
ATOM 764 N N . GLU A 1 93 ? 15.662 -10.335 -39.922 1.00 77.12 93 GLU A N 1
ATOM 765 C CA . GLU A 1 93 ? 17.022 -9.982 -40.335 1.00 77.12 93 GLU A CA 1
ATOM 766 C C . GLU A 1 93 ? 17.880 -9.549 -39.142 1.00 77.12 93 GLU A C 1
ATOM 768 O O . GLU A 1 93 ? 18.991 -10.037 -38.977 1.00 77.12 93 GLU A O 1
ATOM 773 N N . THR A 1 94 ? 17.359 -8.694 -38.262 1.00 80.44 94 THR A N 1
ATOM 774 C CA . THR A 1 94 ? 18.077 -8.188 -37.086 1.00 80.44 94 THR A CA 1
ATOM 775 C C . THR A 1 94 ? 18.383 -9.299 -36.093 1.00 80.44 94 THR A C 1
ATOM 777 O O . THR A 1 94 ? 19.532 -9.464 -35.699 1.00 80.44 94 THR A O 1
ATOM 780 N N . ILE A 1 95 ? 17.388 -10.104 -35.724 1.00 82.25 95 ILE A N 1
ATOM 781 C CA . ILE A 1 95 ? 17.557 -11.241 -34.815 1.00 82.25 95 ILE A CA 1
ATOM 782 C C . ILE A 1 95 ? 18.496 -12.278 -35.431 1.00 82.25 95 ILE A C 1
ATOM 784 O O . ILE A 1 95 ? 19.390 -12.765 -34.747 1.00 82.25 95 ILE A O 1
ATOM 788 N N . THR A 1 96 ? 18.363 -12.563 -36.729 1.00 83.50 96 THR A N 1
ATOM 789 C CA . THR A 1 96 ? 19.275 -13.469 -37.444 1.00 83.50 96 THR A CA 1
ATOM 790 C C . THR A 1 96 ? 20.701 -12.934 -37.437 1.00 83.50 96 THR A C 1
ATOM 792 O O . THR A 1 96 ? 21.626 -13.691 -37.168 1.00 83.50 96 THR A O 1
ATOM 795 N N . VAL A 1 97 ? 20.906 -11.634 -37.667 1.00 85.69 97 VAL A N 1
ATOM 796 C CA . VAL A 1 97 ? 22.234 -11.011 -37.575 1.00 85.69 97 VAL A CA 1
ATOM 797 C C . VAL A 1 97 ? 22.791 -11.130 -36.159 1.00 85.69 97 VAL A C 1
ATOM 799 O O . VAL A 1 97 ? 23.948 -11.502 -36.008 1.00 85.69 97 VAL A O 1
ATOM 802 N N . LEU A 1 98 ? 21.989 -10.878 -35.122 1.00 87.31 98 LEU A N 1
ATOM 803 C CA . LEU A 1 98 ? 22.436 -10.988 -33.731 1.00 87.31 98 LEU A CA 1
ATOM 804 C C . LEU A 1 98 ? 22.753 -12.440 -33.326 1.00 87.31 98 LEU A C 1
ATOM 806 O O . LEU A 1 98 ? 23.733 -12.658 -32.614 1.00 87.31 98 LEU A O 1
ATOM 810 N N . LEU A 1 99 ? 21.973 -13.424 -33.795 1.00 86.38 99 LEU A N 1
ATOM 811 C CA . LEU A 1 99 ? 22.234 -14.861 -33.611 1.00 86.38 99 LEU A CA 1
ATOM 812 C C . LEU A 1 99 ? 23.523 -15.280 -34.330 1.00 86.38 99 LEU A C 1
ATOM 814 O O . LEU A 1 99 ? 24.398 -15.906 -33.735 1.00 86.38 99 LEU A O 1
ATOM 818 N N . ASN A 1 100 ? 23.662 -14.897 -35.600 1.00 84.25 100 ASN A N 1
ATOM 819 C CA . ASN A 1 100 ? 24.816 -15.239 -36.433 1.00 84.25 100 ASN A CA 1
ATOM 820 C C . ASN A 1 100 ? 26.098 -14.563 -35.948 1.00 84.25 100 ASN A C 1
ATOM 822 O O . ASN A 1 100 ? 27.174 -15.135 -36.062 1.00 84.25 100 ASN A O 1
ATOM 826 N N . ALA A 1 101 ? 25.983 -13.369 -35.371 1.00 83.19 101 ALA A N 1
ATOM 827 C CA . ALA A 1 101 ? 27.088 -12.660 -34.749 1.00 83.19 101 ALA A CA 1
ATOM 828 C C . ALA A 1 101 ? 27.313 -13.065 -33.284 1.00 83.19 101 ALA A C 1
ATOM 830 O O . ALA A 1 101 ? 28.103 -12.413 -32.611 1.00 83.19 101 ALA A O 1
ATOM 831 N N . GLY A 1 102 ? 26.632 -14.099 -32.771 1.00 82.94 102 GLY A N 1
ATOM 832 C CA . GLY A 1 102 ? 26.866 -14.647 -31.431 1.00 82.94 102 GLY A CA 1
ATOM 833 C C . GLY A 1 102 ? 26.543 -13.697 -30.273 1.00 82.94 102 GLY A C 1
ATOM 834 O O . GLY A 1 102 ? 27.050 -13.894 -29.171 1.00 82.94 102 GLY A O 1
ATOM 835 N N . PHE A 1 103 ? 25.726 -12.663 -30.498 1.00 85.19 103 PHE A N 1
ATOM 836 C CA . PHE A 1 103 ? 25.306 -11.730 -29.446 1.00 85.19 103 PHE A CA 1
ATOM 837 C C . PHE A 1 103 ? 24.109 -12.247 -28.640 1.00 85.19 103 PHE A C 1
ATOM 839 O O . PHE A 1 103 ? 23.957 -11.918 -27.466 1.00 85.19 103 PHE A O 1
ATOM 846 N N . ILE A 1 104 ? 23.256 -13.053 -29.270 1.00 87.12 104 ILE A N 1
ATOM 847 C CA . ILE A 1 104 ? 22.105 -13.705 -28.640 1.00 87.12 104 ILE A CA 1
ATOM 848 C C . ILE A 1 104 ? 22.119 -15.192 -28.987 1.00 87.12 104 ILE A C 1
ATOM 850 O O . ILE A 1 104 ? 22.639 -15.587 -30.029 1.00 87.12 104 ILE A O 1
ATOM 854 N N . PHE A 1 105 ? 21.533 -16.015 -28.124 1.00 86.44 105 PHE A N 1
ATOM 855 C CA . PHE A 1 105 ? 21.453 -17.466 -28.290 1.00 86.44 105 PHE A CA 1
ATOM 856 C C . PHE A 1 105 ? 20.007 -17.913 -28.128 1.00 86.44 105 PHE A C 1
ATOM 858 O O . PHE A 1 105 ? 19.353 -17.510 -27.176 1.00 86.44 105 PHE A O 1
ATOM 865 N N . HIS A 1 106 ? 19.500 -18.734 -29.044 1.00 85.31 106 HIS A N 1
ATOM 866 C CA . HIS A 1 106 ? 18.157 -19.309 -28.941 1.00 85.31 106 HIS A CA 1
ATOM 867 C C . HIS A 1 106 ? 18.233 -20.661 -28.232 1.00 85.31 106 HIS A C 1
ATOM 869 O O . HIS A 1 106 ? 18.943 -21.556 -28.691 1.00 85.31 106 HIS A O 1
ATOM 875 N N . ILE A 1 107 ? 17.543 -20.786 -27.100 1.00 80.31 107 ILE A N 1
ATOM 876 C CA . ILE A 1 107 ? 17.530 -21.984 -26.255 1.00 80.31 107 ILE A CA 1
ATOM 877 C C . ILE A 1 107 ? 16.088 -22.459 -26.114 1.00 80.31 107 ILE A C 1
ATOM 879 O O . ILE A 1 107 ? 15.186 -21.657 -25.886 1.00 80.31 107 ILE A O 1
ATOM 883 N N . ILE A 1 108 ? 15.881 -23.765 -26.265 1.00 78.12 108 ILE A N 1
ATOM 884 C CA . ILE A 1 108 ? 14.573 -24.413 -26.159 1.00 78.12 108 ILE A CA 1
ATOM 885 C C . ILE A 1 108 ? 14.561 -25.218 -24.862 1.00 78.12 108 ILE A C 1
ATOM 887 O O . ILE A 1 108 ? 15.417 -26.081 -24.660 1.00 78.12 108 ILE A O 1
ATOM 891 N N . ASN A 1 109 ? 13.605 -24.927 -23.986 1.00 72.69 109 ASN A N 1
ATOM 892 C CA . ASN A 1 109 ? 13.333 -25.721 -22.804 1.00 72.69 109 ASN A CA 1
ATOM 893 C C . ASN A 1 109 ? 12.534 -26.962 -23.218 1.00 72.69 109 ASN A C 1
ATOM 895 O O . ASN A 1 109 ? 11.360 -26.874 -23.564 1.00 72.69 109 ASN A O 1
ATOM 899 N N . THR A 1 110 ? 13.176 -28.128 -23.186 1.00 71.12 110 THR A N 1
ATOM 900 C CA . THR A 1 110 ? 12.564 -29.390 -23.622 1.00 71.12 110 THR A CA 1
ATOM 901 C C . THR A 1 110 ? 11.406 -29.849 -22.740 1.00 71.12 110 THR A C 1
ATOM 903 O O . THR A 1 110 ? 10.600 -30.654 -23.196 1.00 71.12 110 THR A O 1
ATOM 906 N N . ASP A 1 111 ? 11.315 -29.351 -21.503 1.00 70.25 111 ASP A N 1
ATOM 907 C CA . ASP A 1 111 ? 10.279 -29.758 -20.548 1.00 70.25 111 ASP A CA 1
ATOM 908 C C . ASP A 1 111 ? 8.996 -28.928 -20.689 1.00 70.25 111 ASP A C 1
ATOM 910 O O . ASP A 1 111 ? 7.908 -29.428 -20.403 1.00 70.25 111 ASP A O 1
ATOM 914 N N . THR A 1 112 ? 9.109 -27.671 -21.133 1.00 70.50 112 THR A N 1
ATOM 915 C CA . THR A 1 112 ? 7.967 -26.750 -21.281 1.00 70.50 112 THR A CA 1
ATOM 916 C C . THR A 1 112 ? 7.626 -26.416 -22.734 1.00 70.50 112 THR A C 1
ATOM 918 O O . THR A 1 112 ? 6.610 -25.776 -22.973 1.00 70.50 112 THR A O 1
ATOM 921 N N . ASP A 1 113 ? 8.449 -26.859 -23.695 1.00 70.12 113 ASP A N 1
ATOM 922 C CA . ASP A 1 113 ? 8.403 -26.477 -25.120 1.00 70.12 113 ASP A CA 1
ATOM 923 C C . ASP A 1 113 ? 8.528 -24.954 -25.356 1.00 70.12 113 ASP A C 1
ATOM 925 O O . ASP A 1 113 ? 8.313 -24.442 -26.456 1.00 70.12 113 ASP A O 1
ATOM 929 N N . ASP A 1 114 ? 8.929 -24.205 -24.322 1.00 74.12 114 ASP A N 1
ATOM 930 C CA . ASP A 1 114 ? 9.189 -22.775 -24.423 1.00 74.12 114 ASP A CA 1
ATOM 931 C C . ASP A 1 114 ? 10.570 -22.536 -25.018 1.00 74.12 114 ASP A C 1
ATOM 933 O O . ASP A 1 114 ? 11.544 -23.225 -24.711 1.00 74.12 114 ASP A O 1
ATOM 937 N N . SER A 1 115 ? 10.692 -21.496 -25.836 1.00 80.19 115 SER A N 1
ATOM 938 C CA . SER A 1 115 ? 11.989 -21.063 -26.342 1.00 80.19 115 SER A CA 1
ATOM 939 C C . SER A 1 115 ? 12.296 -19.646 -25.901 1.00 80.19 115 SER A C 1
ATOM 941 O O . SER A 1 115 ? 11.398 -18.813 -25.841 1.00 80.19 115 SER A O 1
ATOM 943 N N . HIS A 1 116 ? 13.559 -19.366 -25.599 1.00 78.75 116 HIS A N 1
ATOM 944 C CA . HIS A 1 116 ? 14.036 -18.092 -25.070 1.00 78.75 116 HIS A CA 1
ATOM 945 C C . HIS A 1 116 ? 15.274 -17.632 -25.834 1.00 78.75 116 HIS A C 1
ATOM 947 O O . HIS A 1 116 ? 16.061 -18.448 -26.319 1.00 78.75 116 HIS A O 1
ATOM 953 N N . TYR A 1 117 ? 15.463 -16.316 -25.922 1.00 84.31 117 TYR A N 1
ATOM 954 C CA . TYR A 1 117 ? 16.762 -15.766 -26.294 1.00 84.31 117 TYR A CA 1
ATOM 955 C C . TYR A 1 117 ? 17.573 -15.517 -25.034 1.00 84.31 117 TYR A C 1
ATOM 957 O O . TYR A 1 117 ? 17.032 -15.013 -24.064 1.00 84.31 117 TYR A O 1
ATOM 965 N N . ILE A 1 118 ? 18.866 -15.813 -25.051 1.00 82.94 118 ILE A N 1
ATOM 966 C CA . ILE A 1 118 ? 19.787 -15.517 -23.957 1.00 82.94 118 ILE A CA 1
ATOM 967 C C . ILE A 1 118 ? 20.883 -14.589 -24.466 1.00 82.94 118 ILE A C 1
ATOM 969 O O . ILE A 1 118 ? 21.497 -14.853 -25.502 1.00 82.94 118 ILE A O 1
ATOM 973 N N . VAL A 1 119 ? 21.143 -13.519 -23.712 1.00 86.38 119 VAL A N 1
ATOM 974 C CA . VAL A 1 119 ? 22.369 -12.725 -23.841 1.00 86.38 119 VAL A CA 1
ATOM 975 C C . VAL A 1 119 ? 23.382 -13.253 -22.819 1.00 86.38 119 VAL A C 1
ATOM 977 O O . VAL A 1 119 ? 23.068 -13.277 -21.630 1.00 86.38 119 VAL A O 1
ATOM 980 N N . PRO A 1 120 ? 24.574 -13.690 -23.252 1.00 86.12 120 PRO A N 1
ATOM 981 C CA . PRO A 1 120 ? 25.636 -14.168 -22.368 1.00 86.12 120 PRO A CA 1
ATOM 982 C C . PRO A 1 120 ? 26.013 -13.158 -21.280 1.00 86.12 120 PRO A C 1
ATOM 984 O O . PRO A 1 120 ? 26.093 -11.962 -21.560 1.00 86.12 120 PRO A O 1
ATOM 987 N N . ASP A 1 121 ? 26.302 -13.629 -20.066 1.00 83.31 121 ASP A N 1
ATOM 988 C CA . ASP A 1 121 ? 26.550 -12.764 -18.898 1.00 83.31 121 ASP A CA 1
ATOM 989 C C . ASP A 1 121 ? 27.736 -11.794 -19.094 1.00 83.31 121 ASP A C 1
ATOM 991 O O . ASP A 1 121 ? 27.696 -10.644 -18.647 1.00 83.31 121 ASP A O 1
ATOM 995 N N . GLU A 1 122 ? 28.776 -12.206 -19.821 1.00 83.62 122 GLU A N 1
ATOM 996 C CA . GLU A 1 122 ? 29.931 -11.364 -20.150 1.00 83.62 122 GLU A CA 1
ATOM 997 C C . GLU A 1 122 ? 29.545 -10.214 -21.090 1.00 83.62 122 GLU A C 1
ATOM 999 O O . GLU A 1 122 ? 29.908 -9.055 -20.867 1.00 83.62 122 GLU A O 1
ATOM 1004 N N . LEU A 1 123 ? 28.762 -10.525 -22.127 1.00 82.06 123 LEU A N 1
ATOM 1005 C CA . LEU A 1 123 ? 28.256 -9.537 -23.074 1.00 82.06 123 LEU A CA 1
ATOM 1006 C C . LEU A 1 123 ? 27.242 -8.609 -22.406 1.00 82.06 123 LEU A C 1
ATOM 1008 O O . LEU A 1 123 ? 27.288 -7.402 -22.619 1.00 82.06 123 LEU A O 1
ATOM 1012 N N . ARG A 1 124 ? 26.367 -9.151 -21.562 1.00 80.88 124 ARG A N 1
ATOM 1013 C CA . ARG A 1 124 ? 25.415 -8.387 -20.757 1.00 80.88 124 ARG A CA 1
ATOM 1014 C C . ARG A 1 124 ? 26.133 -7.335 -19.927 1.00 80.88 124 ARG A C 1
ATOM 1016 O O . ARG A 1 124 ? 25.817 -6.154 -20.037 1.00 80.88 124 ARG A O 1
ATOM 1023 N N . THR A 1 125 ? 27.153 -7.746 -19.176 1.00 80.75 125 THR A N 1
ATOM 1024 C CA . THR A 1 125 ? 27.991 -6.843 -18.372 1.00 80.75 125 THR A CA 1
ATOM 1025 C C . THR A 1 125 ? 28.576 -5.706 -19.218 1.00 80.75 125 THR A C 1
ATOM 1027 O O . THR A 1 125 ? 28.500 -4.535 -18.839 1.00 80.75 125 THR A O 1
ATOM 1030 N N . LEU A 1 126 ? 29.103 -6.028 -20.406 1.00 81.12 126 LEU A N 1
ATOM 1031 C CA . LEU A 1 126 ? 29.600 -5.021 -21.343 1.00 81.12 126 LEU A CA 1
ATOM 1032 C C . LEU A 1 126 ? 28.484 -4.085 -21.828 1.00 81.12 126 LEU A C 1
ATOM 1034 O O . LEU A 1 126 ? 28.677 -2.870 -21.820 1.00 81.12 126 LEU A O 1
ATOM 1038 N N . LEU A 1 127 ? 27.330 -4.616 -22.236 1.00 78.25 127 LEU A N 1
ATOM 1039 C CA . LEU A 1 127 ? 26.201 -3.825 -22.729 1.00 78.25 127 LEU A CA 1
ATOM 1040 C C . LEU A 1 127 ? 25.687 -2.858 -21.657 1.00 78.25 127 LEU A C 1
ATOM 1042 O O . LEU A 1 127 ? 25.496 -1.686 -21.973 1.00 78.25 127 LEU A O 1
ATOM 1046 N N . HIS A 1 128 ? 25.571 -3.290 -20.397 1.00 75.50 128 HIS A N 1
ATOM 1047 C CA . HIS A 1 128 ? 25.256 -2.403 -19.270 1.00 75.50 128 HIS A CA 1
ATOM 1048 C C . HIS A 1 128 ? 26.293 -1.280 -19.132 1.00 75.50 128 HIS A C 1
ATOM 1050 O O . HIS A 1 128 ? 25.930 -0.108 -19.046 1.00 75.50 128 HIS A O 1
ATOM 1056 N N . SER A 1 129 ? 27.593 -1.594 -19.217 1.00 76.62 129 SER A N 1
ATOM 1057 C CA . SER A 1 129 ? 28.642 -0.563 -19.161 1.00 76.62 129 SER A CA 1
ATOM 1058 C C . SER A 1 129 ? 28.573 0.436 -20.328 1.00 76.62 129 SER A C 1
ATOM 1060 O O . SER A 1 129 ? 28.857 1.621 -20.154 1.00 76.62 129 SER A O 1
ATOM 1062 N N . ILE A 1 130 ? 28.175 -0.011 -21.523 1.00 73.31 130 ILE A N 1
ATOM 1063 C CA . ILE A 1 130 ? 28.027 0.856 -22.698 1.00 73.31 130 ILE A CA 1
ATOM 1064 C C . ILE A 1 130 ? 26.795 1.746 -22.549 1.00 73.31 130 ILE A C 1
ATOM 1066 O O . ILE A 1 130 ? 26.900 2.947 -22.789 1.00 73.31 130 ILE A O 1
ATOM 1070 N N . VAL A 1 131 ? 25.658 1.191 -22.117 1.00 69.25 131 VAL A N 1
ATOM 1071 C CA . VAL A 1 131 ? 24.440 1.964 -21.830 1.00 69.25 131 VAL A CA 1
ATOM 1072 C C . VAL A 1 131 ? 24.729 3.020 -20.774 1.00 69.25 131 VAL A C 1
ATOM 1074 O O . VAL A 1 131 ? 24.433 4.188 -21.005 1.00 69.25 131 VAL A O 1
ATOM 1077 N N . ALA A 1 132 ? 25.378 2.653 -19.667 1.00 65.44 132 ALA A N 1
ATOM 1078 C CA . ALA A 1 132 ? 25.738 3.589 -18.607 1.00 65.44 132 ALA A CA 1
ATOM 1079 C C . ALA A 1 132 ? 26.540 4.797 -19.133 1.00 65.44 132 ALA A C 1
ATOM 1081 O O . ALA A 1 132 ? 26.309 5.924 -18.692 1.00 65.44 132 ALA A O 1
ATOM 1082 N N . ASN A 1 133 ? 27.418 4.573 -20.119 1.00 64.81 133 ASN A N 1
ATOM 1083 C CA . ASN A 1 133 ? 28.272 5.594 -20.730 1.00 64.81 133 ASN A CA 1
ATOM 1084 C C . ASN A 1 133 ? 27.643 6.322 -21.936 1.00 64.81 133 ASN A C 1
ATOM 1086 O O . ASN A 1 133 ? 28.097 7.411 -22.285 1.00 64.81 133 ASN A O 1
ATOM 1090 N N . ASN A 1 134 ? 26.622 5.756 -22.588 1.00 65.62 134 ASN A N 1
ATOM 1091 C CA . ASN A 1 134 ? 25.992 6.320 -23.786 1.00 65.62 134 ASN A CA 1
ATOM 1092 C C . ASN A 1 134 ? 24.483 6.017 -23.842 1.00 65.62 134 ASN A C 1
ATOM 1094 O O . ASN A 1 134 ? 23.987 5.266 -24.681 1.00 65.62 134 ASN A O 1
ATOM 1098 N N . ARG A 1 135 ? 23.733 6.637 -22.930 1.00 62.94 135 ARG A N 1
ATOM 1099 C CA . ARG A 1 135 ? 22.285 6.413 -22.761 1.00 62.94 135 ARG A CA 1
ATOM 1100 C C . ARG A 1 135 ? 21.421 6.928 -23.907 1.00 62.94 135 ARG A C 1
ATOM 1102 O O . ARG A 1 135 ? 20.286 6.479 -24.046 1.00 62.94 135 ARG A O 1
ATOM 1109 N N . ALA A 1 136 ? 21.974 7.796 -24.758 1.00 61.00 136 ALA A N 1
ATOM 1110 C CA . ALA A 1 136 ? 21.327 8.238 -25.992 1.00 61.00 136 ALA A CA 1
ATOM 1111 C C . ALA A 1 136 ? 20.990 7.060 -26.934 1.00 61.00 136 ALA A C 1
ATOM 1113 O O . ALA A 1 136 ? 20.132 7.176 -27.805 1.00 61.00 136 ALA A O 1
ATOM 1114 N N . LEU A 1 137 ? 21.645 5.906 -26.738 1.00 58.28 137 LEU A N 1
ATOM 1115 C CA . LEU A 1 137 ? 21.360 4.656 -27.445 1.00 58.28 137 LEU A CA 1
ATOM 1116 C C . LEU A 1 137 ? 20.002 4.035 -27.078 1.00 58.28 137 LEU A C 1
ATOM 1118 O O . LEU A 1 137 ? 19.456 3.284 -27.884 1.00 58.28 137 LEU A O 1
ATOM 1122 N N . LEU A 1 138 ? 19.469 4.330 -25.886 1.00 59.69 138 LEU A N 1
ATOM 1123 C CA . LEU A 1 138 ? 18.144 3.878 -25.454 1.00 59.69 138 LEU A CA 1
ATOM 1124 C C . LEU A 1 138 ? 17.069 4.944 -25.699 1.00 59.69 138 LEU A C 1
ATOM 1126 O O . LEU A 1 138 ? 15.983 4.583 -26.143 1.00 59.69 138 LEU A O 1
ATOM 1130 N N . PHE A 1 139 ? 17.384 6.231 -25.487 1.00 62.28 139 PHE A N 1
ATOM 1131 C CA . PHE A 1 139 ? 16.456 7.345 -25.725 1.00 62.28 139 PHE A CA 1
ATOM 1132 C C . PHE A 1 139 ? 17.128 8.501 -26.456 1.00 62.28 139 PHE A C 1
ATOM 1134 O O . PHE A 1 139 ? 18.133 9.013 -25.970 1.00 62.28 139 PHE A O 1
ATOM 1141 N N . PRO A 1 140 ? 16.547 8.991 -27.560 1.00 49.78 140 PRO A N 1
ATOM 1142 C CA . PRO A 1 140 ? 17.106 10.113 -28.306 1.00 49.78 140 PRO A CA 1
ATOM 1143 C C . PRO A 1 140 ? 16.927 11.480 -27.622 1.00 49.78 140 PRO A C 1
ATOM 1145 O O . PRO A 1 140 ? 17.320 12.487 -28.201 1.00 49.78 140 PRO A O 1
ATOM 1148 N N . ALA A 1 141 ? 16.310 11.560 -26.441 1.00 57.78 141 ALA A N 1
ATOM 1149 C CA . ALA A 1 141 ? 15.771 12.820 -25.948 1.00 57.78 141 ALA A CA 1
ATOM 1150 C C . ALA A 1 141 ? 16.601 13.481 -24.838 1.00 57.78 141 ALA A C 1
ATOM 1152 O O . ALA A 1 141 ? 17.043 12.839 -23.883 1.00 57.78 141 ALA A O 1
ATOM 1153 N N . GLU A 1 142 ? 16.762 14.795 -24.982 1.00 66.62 142 GLU A N 1
ATOM 1154 C CA . GLU A 1 142 ? 17.349 15.696 -23.995 1.00 66.62 142 GLU A CA 1
ATOM 1155 C C . GLU A 1 142 ? 16.517 15.705 -22.701 1.00 66.62 142 GLU A C 1
ATOM 1157 O O . GLU A 1 142 ? 15.302 15.484 -22.717 1.00 66.62 142 GLU A O 1
ATOM 1162 N N . SER A 1 143 ? 17.172 15.945 -21.563 1.00 76.88 143 SER A N 1
ATOM 1163 C CA . SER A 1 143 ? 16.489 16.107 -20.276 1.00 76.88 143 SER A CA 1
ATOM 1164 C C . SER A 1 143 ? 15.458 17.232 -20.353 1.00 76.88 143 SER A C 1
ATOM 1166 O O . SER A 1 143 ? 15.761 18.303 -20.880 1.00 76.88 143 SER A O 1
ATOM 1168 N N . ILE A 1 144 ? 14.282 17.027 -19.767 1.00 82.62 144 ILE A N 1
ATOM 1169 C CA . ILE A 1 144 ? 13.231 18.050 -19.698 1.00 82.62 144 ILE A CA 1
ATOM 1170 C C . ILE A 1 144 ? 13.197 18.624 -18.287 1.00 82.62 144 ILE A C 1
ATOM 1172 O O . ILE A 1 144 ? 13.179 17.870 -17.326 1.00 82.62 144 ILE A O 1
ATOM 1176 N N . ALA A 1 145 ? 13.137 19.946 -18.147 1.00 86.81 145 ALA A N 1
ATOM 1177 C CA . ALA A 1 145 ? 12.872 20.591 -16.863 1.00 86.81 145 ALA A CA 1
ATOM 1178 C C . ALA A 1 145 ? 11.364 20.897 -16.747 1.00 86.81 145 ALA A C 1
ATOM 1180 O O . ALA A 1 145 ? 10.896 21.832 -17.403 1.00 86.81 145 ALA A O 1
ATOM 1181 N N . PRO A 1 146 ? 10.576 20.117 -15.981 1.00 90.38 146 PRO A N 1
ATOM 1182 C CA . PRO A 1 146 ? 9.153 20.400 -15.802 1.00 90.38 146 PRO A CA 1
ATOM 1183 C C . PRO A 1 146 ? 8.935 21.671 -14.965 1.00 90.38 146 PRO A C 1
ATOM 1185 O O . PRO A 1 146 ? 9.767 22.020 -14.129 1.00 90.38 146 PRO A O 1
ATOM 1188 N N . SER A 1 147 ? 7.800 22.355 -15.157 1.00 89.62 147 SER A N 1
ATOM 1189 C CA . SER A 1 147 ? 7.441 23.534 -14.350 1.00 89.62 147 SER A CA 1
ATOM 1190 C C . SER A 1 147 ? 6.810 23.161 -13.007 1.00 89.62 147 SER A C 1
ATOM 1192 O O . SER A 1 147 ? 6.855 23.954 -12.067 1.00 89.62 147 SER A O 1
ATOM 1194 N N . ARG A 1 148 ? 6.230 21.958 -12.896 1.00 89.19 148 ARG A N 1
ATOM 1195 C CA . ARG A 1 148 ? 5.701 21.401 -11.640 1.00 89.19 148 ARG A CA 1
ATOM 1196 C C . ARG A 1 148 ? 6.042 19.922 -11.530 1.00 89.19 148 ARG A C 1
ATOM 1198 O O . ARG A 1 148 ? 6.069 19.221 -12.540 1.00 89.19 148 ARG A O 1
ATOM 1205 N N . ILE A 1 149 ? 6.265 19.465 -10.305 1.00 88.88 149 ILE A N 1
ATOM 1206 C CA . ILE A 1 149 ? 6.579 18.074 -9.978 1.00 88.88 149 ILE A CA 1
ATOM 1207 C C . ILE A 1 149 ? 5.442 17.522 -9.125 1.00 88.88 149 ILE A C 1
ATOM 1209 O O . ILE A 1 149 ? 5.028 18.155 -8.154 1.00 88.88 149 ILE A O 1
ATOM 1213 N N . HIS A 1 150 ? 4.956 16.347 -9.502 1.00 85.00 150 HIS A N 1
ATOM 1214 C CA . HIS A 1 150 ? 3.948 15.582 -8.785 1.00 85.00 150 HIS A CA 1
ATOM 1215 C C . HIS A 1 150 ? 4.643 14.384 -8.134 1.00 85.00 150 HIS A C 1
ATOM 1217 O O . HIS A 1 150 ? 5.162 13.507 -8.829 1.00 85.00 150 HIS A O 1
ATOM 1223 N N . ALA A 1 151 ? 4.688 14.385 -6.803 1.00 80.44 151 ALA A N 1
ATOM 1224 C CA . ALA A 1 151 ? 5.239 13.317 -5.975 1.00 80.44 151 ALA A CA 1
ATOM 1225 C C . ALA A 1 151 ? 4.144 12.809 -5.025 1.00 80.44 151 ALA A C 1
ATOM 1227 O O . ALA A 1 151 ? 3.330 13.599 -4.550 1.00 80.44 151 ALA A O 1
ATOM 1228 N N . GLU A 1 152 ? 4.110 11.504 -4.758 1.00 75.81 152 GLU A N 1
ATOM 1229 C CA . GLU A 1 152 ? 3.057 10.847 -3.958 1.00 75.81 152 GLU A CA 1
ATOM 1230 C C . GLU A 1 152 ? 3.679 10.031 -2.818 1.00 75.81 152 GLU A C 1
ATOM 1232 O O . GLU A 1 152 ? 3.451 8.826 -2.679 1.00 75.81 152 GLU A O 1
ATOM 1237 N N . HIS A 1 153 ? 4.491 10.700 -1.999 1.00 75.94 153 HIS A N 1
ATOM 1238 C CA . HIS A 1 153 ? 5.068 10.103 -0.799 1.00 75.94 153 HIS A CA 1
ATOM 1239 C C . HIS A 1 153 ? 3.949 9.536 0.094 1.00 75.94 153 HIS A C 1
ATOM 1241 O O . HIS A 1 153 ? 2.962 10.205 0.401 1.00 75.94 153 HIS A O 1
ATOM 1247 N N . GLY A 1 154 ? 4.065 8.263 0.483 1.00 77.56 154 GLY A N 1
ATOM 1248 C CA . GLY A 1 154 ? 3.123 7.626 1.408 1.00 77.56 154 GLY A CA 1
ATOM 1249 C C . GLY A 1 154 ? 1.757 7.228 0.845 1.00 77.56 154 GLY A C 1
ATOM 1250 O O . GLY A 1 154 ? 1.017 6.534 1.547 1.00 77.56 154 GLY A O 1
ATOM 1251 N N . SER A 1 155 ? 1.408 7.569 -0.398 1.00 84.50 155 SER A N 1
ATOM 1252 C CA . SER A 1 155 ? 0.029 7.414 -0.890 1.00 84.50 155 SER A CA 1
ATOM 1253 C C . SER A 1 155 ? -0.459 5.961 -0.938 1.00 84.50 155 SER A C 1
ATOM 1255 O O . SER A 1 155 ? -1.602 5.688 -0.559 1.00 84.50 155 SER A O 1
ATOM 1257 N N . PHE A 1 156 ? 0.395 4.984 -1.273 1.00 90.38 156 PHE A N 1
ATOM 1258 C CA . PHE A 1 156 ? -0.028 3.576 -1.200 1.00 90.38 156 PHE A CA 1
ATOM 1259 C C . PHE A 1 156 ? -0.313 3.102 0.235 1.00 90.38 156 PHE A C 1
ATOM 1261 O O . PHE A 1 156 ? -1.210 2.283 0.440 1.00 90.38 156 PHE A O 1
ATOM 1268 N N . ILE A 1 157 ? 0.416 3.612 1.238 1.00 92.69 157 ILE A N 1
ATOM 1269 C CA . ILE A 1 157 ? 0.199 3.255 2.649 1.00 92.69 157 ILE A CA 1
ATOM 1270 C C . ILE A 1 157 ? -1.176 3.753 3.084 1.00 92.69 157 ILE A C 1
ATOM 1272 O O . ILE A 1 157 ? -1.935 3.007 3.704 1.00 92.69 157 ILE A O 1
ATOM 1276 N N . LEU A 1 158 ? -1.526 4.982 2.699 1.00 91.31 158 LEU A N 1
ATOM 1277 C CA . LEU A 1 158 ? -2.856 5.539 2.936 1.00 91.31 158 LEU A CA 1
ATOM 1278 C C . LEU A 1 158 ? -3.939 4.714 2.243 1.00 91.31 158 LEU A C 1
ATOM 1280 O O . LEU A 1 158 ? -4.987 4.472 2.834 1.00 91.31 158 LEU A O 1
ATOM 1284 N N . GLY A 1 159 ? -3.670 4.204 1.039 1.00 91.94 159 GLY A N 1
ATOM 1285 C CA . GLY A 1 159 ? -4.577 3.280 0.366 1.00 91.94 159 GLY A CA 1
ATOM 1286 C C . GLY A 1 159 ? -4.779 1.961 1.097 1.00 91.94 159 GLY A C 1
ATOM 1287 O O . GLY A 1 159 ? -5.915 1.495 1.215 1.00 91.94 159 GLY A O 1
ATOM 1288 N N . VAL A 1 160 ? -3.717 1.388 1.664 1.00 95.12 160 VAL A N 1
ATOM 1289 C CA . VAL A 1 160 ? -3.835 0.222 2.548 1.00 95.12 160 VAL A CA 1
ATOM 1290 C C . VAL A 1 160 ? -4.692 0.566 3.770 1.00 95.12 160 VAL A C 1
ATOM 1292 O O . VAL A 1 160 ? -5.633 -0.168 4.072 1.00 95.12 160 VAL A O 1
ATOM 1295 N N . PHE A 1 161 ? -4.440 1.697 4.437 1.00 94.69 161 PHE A N 1
ATOM 1296 C CA . PHE A 1 161 ? -5.236 2.135 5.589 1.00 94.69 161 PHE A CA 1
ATOM 1297 C C . PHE A 1 161 ? -6.709 2.347 5.241 1.00 94.69 161 PHE A C 1
ATOM 1299 O O . PHE A 1 161 ? -7.573 1.872 5.977 1.00 94.69 161 PHE A O 1
ATOM 1306 N N . ALA A 1 162 ? -7.008 2.973 4.105 1.00 92.94 162 ALA A N 1
ATOM 1307 C CA . ALA A 1 162 ? -8.370 3.185 3.630 1.00 92.94 162 ALA A CA 1
ATOM 1308 C C . ALA A 1 162 ? -9.130 1.857 3.473 1.00 92.94 162 ALA A C 1
ATOM 1310 O O . ALA A 1 162 ? -10.255 1.722 3.960 1.00 92.94 162 ALA A O 1
ATOM 1311 N N . VAL A 1 163 ? -8.504 0.843 2.862 1.00 94.31 163 VAL A N 1
ATOM 1312 C CA . VAL A 1 163 ? -9.105 -0.494 2.709 1.00 94.31 163 VAL A CA 1
ATOM 1313 C C . VAL A 1 163 ? -9.306 -1.177 4.064 1.00 94.31 163 VAL A C 1
ATOM 1315 O O . VAL A 1 163 ? -10.381 -1.731 4.313 1.00 94.31 163 VAL A O 1
ATOM 1318 N N . LEU A 1 164 ? -8.310 -1.114 4.957 1.00 94.38 164 LEU A N 1
ATOM 1319 C CA . LEU A 1 164 ? -8.410 -1.696 6.298 1.00 94.38 164 LEU A CA 1
ATOM 1320 C C . LEU A 1 164 ? -9.544 -1.047 7.109 1.00 94.38 164 LEU A C 1
ATOM 1322 O O . LEU A 1 164 ? -10.386 -1.752 7.665 1.00 94.38 164 LEU A O 1
ATOM 1326 N N . ILE A 1 165 ? -9.629 0.285 7.128 1.00 92.94 165 ILE A N 1
ATOM 1327 C CA . ILE A 1 165 ? -10.685 1.009 7.845 1.00 92.94 165 ILE A CA 1
ATOM 1328 C C . ILE A 1 165 ? -12.063 0.760 7.230 1.00 92.94 165 ILE A C 1
ATOM 1330 O O . ILE A 1 165 ? -13.028 0.567 7.971 1.00 92.94 165 ILE A O 1
ATOM 1334 N N . ALA A 1 166 ? -12.180 0.717 5.900 1.00 92.31 166 ALA A N 1
ATOM 1335 C CA . ALA A 1 166 ? -13.443 0.385 5.245 1.00 92.31 166 ALA A CA 1
ATOM 1336 C C . ALA A 1 166 ? -13.935 -1.014 5.644 1.00 92.31 166 ALA A C 1
ATOM 1338 O O . ALA A 1 166 ? -15.131 -1.217 5.855 1.00 92.31 166 ALA A O 1
ATOM 1339 N N . GLY A 1 167 ? -13.031 -1.985 5.803 1.00 90.81 167 GLY A N 1
ATOM 1340 C CA . GLY A 1 167 ? -13.417 -3.293 6.321 1.00 90.81 167 GLY A CA 1
ATOM 1341 C C . GLY A 1 167 ? -13.805 -3.257 7.804 1.00 90.81 167 GLY A C 1
ATOM 1342 O O . GLY A 1 167 ? -14.786 -3.901 8.166 1.00 90.81 167 GLY A O 1
ATOM 1343 N N . LEU A 1 168 ? -13.112 -2.479 8.649 1.00 88.69 168 LEU A N 1
ATOM 1344 C CA . LEU A 1 168 ? -13.439 -2.357 10.081 1.00 88.69 168 LEU A CA 1
ATOM 1345 C C . LEU A 1 168 ? -14.816 -1.733 10.305 1.00 88.69 168 LEU A C 1
ATOM 1347 O O . LEU A 1 168 ? -15.515 -2.078 11.252 1.00 88.69 168 LEU A O 1
ATOM 1351 N N . LYS A 1 169 ? -15.215 -0.824 9.415 1.00 89.81 169 LYS A N 1
ATOM 1352 C CA . LYS A 1 169 ? -16.537 -0.192 9.419 1.00 89.81 169 LYS A CA 1
ATOM 1353 C C . LYS A 1 169 ? -17.629 -1.061 8.778 1.00 89.81 169 LYS A C 1
ATOM 1355 O O . LYS A 1 169 ? -18.757 -0.599 8.644 1.00 89.81 169 LYS A O 1
ATOM 1360 N N . ASP A 1 170 ? -17.304 -2.289 8.363 1.00 88.75 170 ASP A N 1
ATOM 1361 C CA . ASP A 1 170 ? -18.182 -3.176 7.590 1.00 88.75 170 ASP A CA 1
ATOM 1362 C C . ASP A 1 170 ? -18.762 -2.480 6.343 1.00 88.75 170 ASP A C 1
ATOM 1364 O O . ASP A 1 170 ? -19.950 -2.575 6.030 1.00 88.75 170 ASP A O 1
ATOM 1368 N N . GLU A 1 171 ? -17.921 -1.740 5.617 1.00 91.12 171 GLU A N 1
ATOM 1369 C CA . GLU A 1 171 ? -18.299 -0.964 4.427 1.00 91.12 171 GLU A CA 1
ATOM 1370 C C . GLU A 1 171 ? -17.852 -1.616 3.117 1.00 91.12 171 GLU A C 1
ATOM 1372 O O . GLU A 1 171 ? -18.289 -1.199 2.043 1.00 91.12 171 GLU A O 1
ATOM 1377 N N . LEU A 1 172 ? -17.012 -2.655 3.177 1.00 92.38 172 LEU A N 1
ATOM 1378 C CA . LEU A 1 172 ? -16.609 -3.408 1.991 1.00 92.38 172 LEU A CA 1
ATOM 1379 C C . LEU A 1 172 ? -17.819 -4.141 1.404 1.00 92.38 172 LEU A C 1
ATOM 1381 O O . LEU A 1 172 ? -18.567 -4.839 2.092 1.00 92.38 172 LEU A O 1
ATOM 1385 N N . ARG A 1 173 ? -18.040 -3.953 0.106 1.00 92.19 173 ARG A N 1
ATOM 1386 C CA . ARG A 1 173 ? -19.153 -4.531 -0.645 1.00 92.19 173 ARG A CA 1
ATOM 1387 C C . ARG A 1 173 ? -18.627 -5.033 -1.977 1.00 92.19 173 ARG A C 1
ATOM 1389 O O . ARG A 1 173 ? -17.884 -4.329 -2.661 1.00 92.19 173 ARG A O 1
ATOM 1396 N N . PHE A 1 174 ? -19.065 -6.230 -2.335 1.00 93.12 174 PHE A N 1
ATOM 1397 C CA . PHE A 1 174 ? -18.512 -6.994 -3.442 1.00 93.12 174 PHE A CA 1
ATOM 1398 C C . PHE A 1 174 ? -19.545 -7.207 -4.545 1.00 93.12 174 PHE A C 1
ATOM 1400 O O . PHE A 1 174 ? -20.745 -7.303 -4.280 1.00 93.12 174 PHE A O 1
ATOM 1407 N N . ASN A 1 175 ? -19.061 -7.285 -5.777 1.00 90.50 175 ASN A N 1
ATOM 1408 C CA . ASN A 1 175 ? -19.797 -7.773 -6.933 1.00 90.50 175 ASN A CA 1
ATOM 1409 C C . ASN A 1 175 ? -19.818 -9.316 -6.942 1.00 90.50 175 ASN A C 1
ATOM 1411 O O . ASN A 1 175 ? -19.166 -9.978 -6.131 1.00 90.50 175 ASN A O 1
ATOM 1415 N N . MET A 1 176 ? -20.548 -9.905 -7.896 1.00 87.50 176 MET A N 1
ATOM 1416 C CA . MET A 1 176 ? -20.649 -11.366 -8.057 1.00 87.50 176 MET A CA 1
ATOM 1417 C C . MET A 1 176 ? -19.307 -12.039 -8.386 1.00 87.50 176 MET A C 1
ATOM 1419 O O . MET A 1 176 ? -19.086 -13.189 -8.016 1.00 87.50 176 MET A O 1
ATOM 1423 N N . ASP A 1 177 ? -18.405 -11.320 -9.050 1.00 88.25 177 ASP A N 1
ATOM 1424 C CA . ASP A 1 177 ? -17.044 -11.758 -9.379 1.00 88.25 177 ASP A CA 1
ATOM 1425 C C . ASP A 1 177 ? -16.050 -11.575 -8.215 1.00 88.25 177 ASP A C 1
ATOM 1427 O O . ASP A 1 177 ? -14.854 -11.800 -8.383 1.00 88.25 177 ASP A O 1
ATOM 1431 N N . LYS A 1 178 ? -16.545 -11.196 -7.025 1.00 86.69 178 LYS A N 1
ATOM 1432 C CA . LYS A 1 178 ? -15.769 -10.918 -5.805 1.00 86.69 178 LYS A CA 1
ATOM 1433 C C . LYS A 1 178 ? -14.870 -9.677 -5.883 1.00 86.69 178 LYS A C 1
ATOM 1435 O O . LYS A 1 178 ? -14.063 -9.472 -4.979 1.00 86.69 178 LYS A O 1
ATOM 1440 N N . THR A 1 179 ? -15.031 -8.824 -6.893 1.00 91.12 179 THR A N 1
ATOM 1441 C CA . THR A 1 179 ? -14.384 -7.502 -6.936 1.00 91.12 179 THR A CA 1
ATOM 1442 C C . THR A 1 179 ? -15.146 -6.485 -6.089 1.00 91.12 179 THR A C 1
ATOM 1444 O O . THR A 1 179 ? -16.334 -6.658 -5.804 1.00 91.12 179 THR A O 1
ATOM 1447 N N . LEU A 1 180 ? -14.481 -5.407 -5.671 1.00 93.25 180 LEU A N 1
ATOM 1448 C CA . LEU A 1 180 ? -15.130 -4.281 -5.000 1.00 93.25 180 LEU A CA 1
ATOM 1449 C C . LEU A 1 180 ? -16.140 -3.604 -5.931 1.00 93.25 180 LEU A C 1
ATOM 1451 O O . LEU A 1 180 ? -15.870 -3.357 -7.106 1.00 93.25 180 LEU A O 1
ATOM 1455 N N . ASN A 1 181 ? -17.308 -3.257 -5.395 1.00 93.38 181 ASN A N 1
ATOM 1456 C CA . ASN A 1 181 ? -18.303 -2.540 -6.183 1.00 93.38 181 ASN A CA 1
ATOM 1457 C C . ASN A 1 181 ? -17.925 -1.059 -6.392 1.00 93.38 181 ASN A C 1
ATOM 1459 O O . ASN A 1 181 ? -17.158 -0.465 -5.629 1.00 93.38 181 ASN A O 1
ATOM 1463 N N . LYS A 1 182 ? -18.536 -0.425 -7.403 1.00 90.94 182 LYS A N 1
ATOM 1464 C CA . LYS A 1 182 ? -18.239 0.969 -7.786 1.00 90.94 182 LYS A CA 1
ATOM 1465 C C . LYS A 1 182 ? -18.456 1.981 -6.652 1.00 90.94 182 LYS A C 1
ATOM 1467 O O . LYS A 1 182 ? -17.724 2.959 -6.558 1.00 90.94 182 LYS A O 1
ATOM 1472 N N . ARG A 1 183 ? -19.432 1.756 -5.762 1.00 91.69 183 ARG A N 1
ATOM 1473 C CA . ARG A 1 183 ? -19.692 2.667 -4.628 1.00 91.69 183 ARG A CA 1
ATOM 1474 C C . ARG A 1 183 ? -18.545 2.658 -3.622 1.00 91.69 183 ARG A C 1
ATOM 1476 O O . ARG A 1 183 ? -18.167 3.720 -3.140 1.00 91.69 183 ARG A O 1
ATOM 1483 N N . VAL A 1 184 ? -17.998 1.481 -3.321 1.00 92.31 184 VAL A N 1
ATOM 1484 C CA . VAL A 1 184 ? -16.846 1.346 -2.423 1.00 92.31 184 VAL A CA 1
ATOM 1485 C C . VAL A 1 184 ? -15.599 1.929 -3.071 1.00 92.31 184 VAL A C 1
ATOM 1487 O O . VAL A 1 184 ? -14.899 2.695 -2.422 1.00 92.31 184 VAL A O 1
ATOM 1490 N N . ILE A 1 185 ? -15.370 1.660 -4.359 1.00 91.19 185 ILE A N 1
ATOM 1491 C CA . ILE A 1 185 ? -14.240 2.230 -5.109 1.00 91.19 185 ILE A CA 1
ATOM 1492 C C . ILE A 1 185 ? -14.267 3.764 -5.072 1.00 91.19 185 ILE A C 1
ATOM 1494 O O . ILE A 1 185 ? -13.266 4.372 -4.708 1.00 91.19 185 ILE A O 1
ATOM 1498 N N . ASN A 1 186 ? -15.416 4.388 -5.351 1.00 88.12 186 ASN A N 1
ATOM 1499 C CA . ASN A 1 186 ? -15.566 5.848 -5.296 1.00 88.12 186 ASN A CA 1
ATOM 1500 C C . ASN A 1 186 ? -15.385 6.417 -3.880 1.00 88.12 186 ASN A C 1
ATOM 1502 O O . ASN A 1 186 ? -14.979 7.562 -3.706 1.00 88.12 186 ASN A O 1
ATOM 1506 N N . LYS A 1 187 ? -15.726 5.643 -2.845 1.00 88.50 187 LYS A N 1
ATOM 1507 C CA . LYS A 1 187 ? -15.495 6.064 -1.462 1.00 88.50 187 LYS A CA 1
ATOM 1508 C C . LYS A 1 187 ? -14.008 6.014 -1.116 1.00 88.50 187 LYS A C 1
ATOM 1510 O O . LYS A 1 187 ? -13.497 6.957 -0.519 1.00 88.50 187 LYS A O 1
ATOM 1515 N N . LEU A 1 188 ? -13.329 4.935 -1.506 1.00 88.81 188 LEU A N 1
ATOM 1516 C CA . LEU A 1 188 ? -11.894 4.761 -1.300 1.00 88.81 188 LEU A CA 1
ATOM 1517 C C . LEU A 1 188 ? -11.090 5.797 -2.090 1.00 88.81 188 LEU A C 1
ATOM 1519 O O . LEU A 1 188 ? -10.142 6.349 -1.550 1.00 88.81 188 LEU A O 1
ATOM 1523 N N . SER A 1 189 ? -11.492 6.141 -3.317 1.00 83.00 189 SER A N 1
ATOM 1524 C CA . SER A 1 189 ? -10.765 7.113 -4.146 1.00 83.00 189 SER A CA 1
ATOM 1525 C C . SER A 1 189 ? -10.622 8.486 -3.503 1.00 83.00 189 SER A C 1
ATOM 1527 O O . SER A 1 189 ? -9.576 9.108 -3.645 1.00 83.00 189 SER A O 1
ATOM 1529 N N . ASN A 1 190 ? -11.622 8.923 -2.733 1.00 78.75 190 ASN A N 1
ATOM 1530 C CA . ASN A 1 190 ? -11.564 10.185 -1.989 1.00 78.75 190 ASN A CA 1
ATOM 1531 C C . ASN A 1 190 ? -10.511 10.173 -0.867 1.00 78.75 190 ASN A C 1
ATOM 1533 O O . ASN A 1 190 ? -10.134 11.226 -0.366 1.00 78.75 190 ASN A O 1
ATOM 1537 N N . GLN A 1 191 ? -10.056 8.989 -0.452 1.00 80.69 191 GLN A N 1
ATOM 1538 C CA . GLN A 1 191 ? -9.003 8.801 0.550 1.00 80.69 191 GLN A CA 1
ATOM 1539 C C . GLN A 1 191 ? -7.646 8.480 -0.089 1.00 80.69 191 GLN A C 1
ATOM 1541 O O . GLN A 1 191 ? -6.616 8.628 0.558 1.00 80.69 191 GLN A O 1
ATOM 1546 N N . LEU A 1 192 ? -7.629 8.073 -1.362 1.00 74.38 192 LEU A N 1
ATOM 1547 C CA . LEU A 1 192 ? -6.418 7.679 -2.082 1.00 74.38 192 LEU A CA 1
ATOM 1548 C C . LEU A 1 192 ? -5.563 8.854 -2.565 1.00 74.38 192 LEU A C 1
ATOM 1550 O O . LEU A 1 192 ? -4.544 8.608 -3.201 1.00 74.38 192 LEU A O 1
ATOM 1554 N N . CYS A 1 193 ? -5.931 10.104 -2.257 1.00 63.78 193 CYS A N 1
ATOM 1555 C CA . CYS A 1 193 ? -5.110 11.280 -2.565 1.00 63.78 193 CYS A CA 1
ATOM 1556 C C . CYS A 1 193 ? -4.691 11.411 -4.037 1.00 63.78 193 CYS A C 1
ATOM 1558 O O . CYS A 1 193 ? -3.693 12.050 -4.341 1.00 63.78 193 CYS A O 1
ATOM 1560 N N . VAL A 1 194 ? -5.423 10.780 -4.951 1.00 64.75 194 VAL A N 1
ATOM 1561 C CA . VAL A 1 194 ? -5.014 10.672 -6.349 1.00 64.75 194 VAL A CA 1
ATOM 1562 C C . VAL A 1 194 ? -5.280 11.990 -7.064 1.00 64.75 194 VAL A C 1
ATOM 1564 O O . VAL A 1 194 ? -6.294 12.640 -6.806 1.00 64.75 194 VAL A O 1
ATOM 1567 N N . ILE A 1 195 ? -4.435 12.339 -8.036 1.00 62.31 195 ILE A N 1
ATOM 1568 C CA . ILE A 1 195 ? -4.710 13.380 -9.037 1.00 62.31 195 ILE A CA 1
ATOM 1569 C C . ILE A 1 195 ? -5.959 12.970 -9.848 1.00 62.31 195 ILE A C 1
ATOM 1571 O O . ILE A 1 195 ? -5.867 12.344 -10.910 1.00 62.31 195 ILE A O 1
ATOM 1575 N N . ALA A 1 196 ? -7.140 13.278 -9.304 1.00 50.88 196 ALA A N 1
ATOM 1576 C CA . ALA A 1 196 ? -8.432 12.699 -9.679 1.00 50.88 196 ALA A CA 1
ATOM 1577 C C . ALA A 1 196 ? -8.801 12.914 -11.156 1.00 50.88 196 ALA A C 1
ATOM 1579 O O . ALA A 1 196 ? -9.399 12.037 -11.775 1.00 50.88 196 ALA A O 1
ATOM 1580 N N . ASP A 1 197 ? -8.370 14.027 -11.752 1.00 56.19 197 ASP A N 1
ATOM 1581 C CA . ASP A 1 197 ? -8.713 14.383 -13.136 1.00 56.19 197 ASP A CA 1
ATOM 1582 C C . ASP A 1 197 ? -7.947 13.559 -14.195 1.00 56.19 197 ASP A C 1
ATOM 1584 O O . ASP A 1 197 ? -8.292 13.553 -15.385 1.00 56.19 197 ASP A O 1
ATOM 1588 N N . SER A 1 198 ? -6.915 12.823 -13.769 1.00 61.31 198 SER A N 1
ATOM 1589 C CA . SER A 1 198 ? -5.997 12.091 -14.652 1.00 61.31 198 SER A CA 1
ATOM 1590 C C . SER A 1 198 ? -6.187 10.569 -14.668 1.00 61.31 198 SER A C 1
ATOM 1592 O O . SER A 1 198 ? -5.598 9.897 -15.523 1.00 61.31 198 SER A O 1
ATOM 1594 N N . LEU A 1 199 ? -7.021 10.020 -13.774 1.00 69.06 199 LEU A N 1
ATOM 1595 C CA . LEU A 1 199 ? -7.219 8.576 -13.648 1.00 69.06 199 LEU A CA 1
ATOM 1596 C C . LEU A 1 199 ? -8.418 8.064 -14.455 1.00 69.06 199 LEU A C 1
ATOM 1598 O O . LEU A 1 199 ? -9.490 8.666 -14.470 1.00 69.06 199 LEU A O 1
ATOM 1602 N N . GLY A 1 200 ? -8.250 6.911 -15.102 1.00 73.81 200 GLY A N 1
ATOM 1603 C CA . GLY A 1 200 ? -9.355 6.147 -15.678 1.00 73.81 200 GLY A CA 1
ATOM 1604 C C . GLY A 1 200 ? -10.081 5.334 -14.602 1.00 73.81 200 GLY A C 1
ATOM 1605 O O . GLY A 1 200 ? -9.435 4.811 -13.690 1.00 73.81 200 GLY A O 1
ATOM 1606 N N . GLU A 1 201 ? -11.409 5.187 -14.721 1.00 80.50 201 GLU A N 1
ATOM 1607 C CA . GLU A 1 201 ? -12.218 4.392 -13.776 1.00 80.50 201 GLU A CA 1
ATOM 1608 C C . GLU A 1 201 ? -11.694 2.949 -13.635 1.00 80.50 201 GLU A C 1
ATOM 1610 O O . GLU A 1 201 ? -11.649 2.412 -12.526 1.00 80.50 201 GLU A O 1
ATOM 1615 N N . ASP A 1 202 ? -11.234 2.346 -14.734 1.00 84.31 202 ASP A N 1
ATOM 1616 C CA . ASP A 1 202 ? -10.711 0.976 -14.749 1.00 84.31 202 ASP A CA 1
ATOM 1617 C C . ASP A 1 202 ? -9.420 0.837 -13.938 1.00 84.31 202 ASP A C 1
ATOM 1619 O O . ASP A 1 202 ? -9.258 -0.121 -13.184 1.00 84.31 202 ASP A O 1
ATOM 1623 N N . THR A 1 203 ? -8.520 1.819 -14.027 1.00 85.06 203 THR A N 1
ATOM 1624 C CA . THR A 1 203 ? -7.248 1.814 -13.290 1.00 85.06 203 THR A CA 1
ATOM 1625 C C . THR A 1 203 ? -7.463 2.035 -11.802 1.00 85.06 203 THR A C 1
ATOM 1627 O O . THR A 1 203 ? -6.843 1.350 -10.986 1.00 85.06 203 THR A O 1
ATOM 1630 N N . LEU A 1 204 ? -8.403 2.912 -11.436 1.00 86.56 204 LEU A N 1
ATOM 1631 C CA . LEU A 1 204 ? -8.815 3.085 -10.045 1.00 86.56 204 LEU A CA 1
ATOM 1632 C C . LEU A 1 204 ? -9.391 1.781 -9.478 1.00 86.56 204 LEU A C 1
ATOM 1634 O O . LEU A 1 204 ? -9.014 1.346 -8.390 1.00 86.56 204 LEU A O 1
ATOM 1638 N N . SER A 1 205 ? -10.292 1.147 -10.232 1.00 89.50 205 SER A N 1
ATOM 1639 C CA . SER A 1 205 ? -10.899 -0.129 -9.858 1.00 89.50 205 SER A CA 1
ATOM 1640 C C . SER A 1 205 ? -9.841 -1.220 -9.691 1.00 89.50 205 SER A C 1
ATOM 1642 O O . SER A 1 205 ? -9.813 -1.900 -8.662 1.00 89.50 205 SER A O 1
ATOM 1644 N N . ALA A 1 206 ? -8.929 -1.357 -10.657 1.00 89.62 206 ALA A N 1
ATOM 1645 C CA . ALA A 1 206 ? -7.834 -2.318 -10.604 1.00 89.62 206 ALA A CA 1
ATOM 1646 C C . ALA A 1 206 ? -6.950 -2.096 -9.369 1.00 89.62 206 ALA A C 1
ATOM 1648 O O . ALA A 1 206 ? -6.616 -3.056 -8.678 1.00 89.62 206 ALA A O 1
ATOM 1649 N N . TYR A 1 207 ? -6.635 -0.841 -9.037 1.00 90.94 207 TYR A N 1
ATOM 1650 C CA . TYR A 1 207 ? -5.814 -0.507 -7.876 1.00 90.94 207 TYR A CA 1
ATOM 1651 C C . TYR A 1 207 ? -6.492 -0.810 -6.542 1.00 90.94 207 TYR A C 1
ATOM 1653 O O . TYR A 1 207 ? -5.900 -1.486 -5.704 1.00 90.94 207 TYR A O 1
ATOM 1661 N N . CYS A 1 208 ? -7.746 -0.395 -6.351 1.00 92.75 208 CYS A N 1
ATOM 1662 C CA . CYS A 1 208 ? -8.492 -0.707 -5.129 1.00 92.75 208 CYS A CA 1
ATOM 1663 C C . CYS A 1 208 ? -8.615 -2.225 -4.911 1.00 92.75 208 CYS A C 1
ATOM 1665 O O . CYS A 1 208 ? -8.465 -2.711 -3.789 1.00 92.75 208 CYS A O 1
ATOM 1667 N N . ASN A 1 209 ? -8.850 -2.988 -5.984 1.00 93.62 209 ASN A N 1
ATOM 1668 C CA . ASN A 1 209 ? -8.883 -4.448 -5.916 1.00 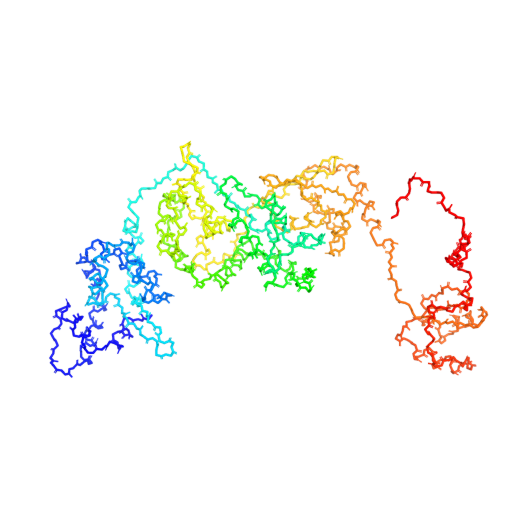93.62 209 ASN A CA 1
ATOM 1669 C C . ASN A 1 209 ? -7.494 -5.051 -5.641 1.00 93.62 209 ASN A C 1
ATOM 1671 O O . ASN A 1 209 ? -7.400 -6.001 -4.867 1.00 93.62 209 ASN A O 1
ATOM 1675 N N . ALA A 1 210 ? -6.419 -4.487 -6.202 1.00 94.00 210 ALA A N 1
ATOM 1676 C CA . ALA A 1 210 ? -5.049 -4.911 -5.914 1.00 94.00 210 ALA A CA 1
ATOM 1677 C C . ALA A 1 210 ? -4.663 -4.655 -4.447 1.00 94.00 210 ALA A C 1
ATOM 1679 O O . ALA A 1 210 ? -4.072 -5.528 -3.818 1.00 94.00 210 ALA A O 1
ATOM 1680 N N . LEU A 1 211 ? -5.050 -3.511 -3.869 1.00 95.19 211 LEU A N 1
ATOM 1681 C CA . LEU A 1 211 ? -4.857 -3.216 -2.444 1.00 95.19 211 LEU A CA 1
ATOM 1682 C C . LEU A 1 211 ? -5.604 -4.218 -1.557 1.00 95.19 211 LEU A C 1
ATOM 1684 O O . LEU A 1 211 ? -5.025 -4.754 -0.615 1.00 95.19 211 LEU A O 1
ATOM 1688 N N . LEU A 1 212 ? -6.868 -4.518 -1.876 1.00 95.00 212 LEU A N 1
ATOM 1689 C CA . LEU A 1 212 ? -7.642 -5.534 -1.162 1.00 95.00 212 LEU A CA 1
ATOM 1690 C C . LEU A 1 212 ? -6.981 -6.919 -1.244 1.00 95.00 212 LEU A C 1
ATOM 1692 O O . LEU A 1 212 ? -6.856 -7.615 -0.233 1.00 95.00 212 LEU A O 1
ATOM 1696 N N . ALA A 1 213 ? -6.567 -7.330 -2.441 1.00 95.12 213 ALA A N 1
ATOM 1697 C CA . ALA A 1 213 ? -5.898 -8.606 -2.647 1.00 95.12 213 ALA A CA 1
ATOM 1698 C C . ALA A 1 213 ? -4.565 -8.661 -1.885 1.00 95.12 213 ALA A C 1
ATOM 1700 O O . ALA A 1 213 ? -4.270 -9.672 -1.250 1.00 95.12 213 ALA A O 1
ATOM 1701 N N . TYR A 1 214 ? -3.817 -7.557 -1.848 1.00 96.56 214 TYR A N 1
ATOM 1702 C CA . TYR A 1 214 ? -2.574 -7.437 -1.095 1.00 96.56 214 TYR A CA 1
ATOM 1703 C C . TYR A 1 214 ? -2.781 -7.598 0.413 1.00 96.56 214 TYR A C 1
ATOM 1705 O O . TYR A 1 214 ? -2.156 -8.471 1.018 1.00 96.56 214 TYR A O 1
ATOM 1713 N N . VAL A 1 215 ? -3.697 -6.836 1.026 1.00 96.12 215 VAL A N 1
ATOM 1714 C CA . VAL A 1 215 ? -3.958 -6.956 2.475 1.00 96.12 215 VAL A CA 1
ATOM 1715 C C . VAL A 1 215 ? -4.504 -8.336 2.851 1.00 96.12 215 VAL A C 1
ATOM 1717 O O . VAL A 1 215 ? -4.255 -8.818 3.954 1.00 96.12 215 VAL A O 1
ATOM 1720 N N . THR A 1 216 ? -5.198 -8.997 1.920 1.00 94.50 216 THR A N 1
ATOM 1721 C CA . THR A 1 216 ? -5.659 -10.382 2.086 1.00 94.50 216 THR A CA 1
ATOM 1722 C C . THR A 1 216 ? -4.499 -11.376 1.975 1.00 94.50 216 THR A C 1
ATOM 1724 O O . THR A 1 216 ? -4.417 -12.308 2.768 1.00 94.50 216 THR A O 1
ATOM 1727 N N . SER A 1 217 ? -3.570 -11.172 1.033 1.00 95.25 217 SER A N 1
ATOM 1728 C CA . SER A 1 217 ? -2.391 -12.035 0.842 1.00 95.25 217 SER A CA 1
ATOM 1729 C C . SER A 1 217 ? -1.440 -12.023 2.041 1.00 95.25 217 SER A C 1
ATOM 1731 O O . SER A 1 217 ? -0.800 -13.027 2.337 1.00 95.25 217 SER A O 1
ATOM 1733 N N . LEU A 1 218 ? -1.401 -10.899 2.761 1.00 95.31 218 LEU A N 1
ATOM 1734 C CA . LEU A 1 218 ? -0.648 -10.722 3.999 1.00 95.31 218 LEU A CA 1
ATOM 1735 C C . LEU A 1 218 ? -1.415 -11.177 5.250 1.00 95.31 218 LEU A C 1
ATOM 1737 O O . LEU A 1 218 ? -0.906 -11.030 6.360 1.00 95.31 218 LEU A O 1
ATOM 1741 N N . ASP A 1 219 ? -2.638 -11.693 5.090 1.00 93.69 219 ASP A N 1
ATOM 1742 C CA . ASP A 1 219 ? -3.519 -12.110 6.187 1.00 93.69 219 ASP A CA 1
ATOM 1743 C C . ASP A 1 219 ? -3.796 -10.984 7.209 1.00 93.69 219 ASP A C 1
ATOM 1745 O O . ASP A 1 219 ? -4.069 -11.232 8.383 1.00 93.69 219 ASP A O 1
ATOM 1749 N N . LEU A 1 220 ? -3.752 -9.721 6.759 1.00 94.25 220 LEU A N 1
ATOM 1750 C CA . LEU A 1 220 ? -4.185 -8.569 7.562 1.00 94.25 220 LEU A CA 1
ATOM 1751 C C . LEU A 1 220 ? -5.709 -8.599 7.738 1.00 94.25 220 LEU A C 1
ATOM 1753 O O . LEU A 1 220 ? -6.240 -8.283 8.806 1.00 94.25 220 LEU A O 1
ATOM 1757 N N . ILE A 1 221 ? -6.397 -9.025 6.674 1.00 91.44 221 ILE A N 1
ATOM 1758 C CA . ILE A 1 221 ? -7.825 -9.321 6.642 1.00 91.44 221 ILE A CA 1
ATOM 1759 C C . ILE A 1 221 ? -8.018 -10.724 6.066 1.00 91.44 221 ILE A C 1
ATOM 1761 O O . ILE A 1 221 ? -7.490 -11.047 5.006 1.00 91.44 221 ILE A O 1
ATOM 1765 N N . THR A 1 222 ? -8.852 -11.536 6.710 1.00 88.50 222 THR A N 1
ATOM 1766 C CA . THR A 1 222 ? -9.395 -12.766 6.124 1.00 88.50 222 THR A CA 1
ATOM 1767 C C . THR A 1 222 ? -10.846 -12.523 5.693 1.00 88.50 222 THR A C 1
ATOM 1769 O O . THR A 1 222 ? -11.669 -12.114 6.507 1.00 88.50 222 THR A O 1
ATOM 1772 N N . LEU A 1 223 ? -11.202 -12.798 4.436 1.00 86.12 223 LEU A N 1
ATOM 1773 C CA . LEU A 1 223 ? -12.593 -12.701 3.969 1.00 86.12 223 LEU A CA 1
ATOM 1774 C C . LEU A 1 223 ? -13.328 -14.034 4.198 1.00 86.12 223 LEU A C 1
ATOM 1776 O O . LEU A 1 223 ? -13.078 -15.008 3.488 1.00 86.12 223 LEU A O 1
ATOM 1780 N N . ARG A 1 224 ? -14.255 -14.086 5.163 1.00 83.50 224 ARG A N 1
ATOM 1781 C CA . ARG A 1 224 ? -15.135 -15.246 5.407 1.00 83.50 224 ARG A CA 1
ATOM 1782 C C . ARG A 1 224 ? -16.560 -14.895 5.006 1.00 83.50 224 ARG A C 1
ATOM 1784 O O . ARG A 1 224 ? -17.124 -13.956 5.551 1.00 83.50 224 ARG A O 1
ATOM 1791 N N . ASP A 1 225 ? -17.122 -15.611 4.033 1.00 83.06 225 ASP A N 1
ATOM 1792 C CA . ASP A 1 225 ? -18.435 -15.291 3.446 1.00 83.06 225 ASP A CA 1
ATOM 1793 C C . ASP A 1 225 ? -18.537 -13.821 2.992 1.00 83.06 225 ASP A C 1
ATOM 1795 O O . ASP A 1 225 ? -19.555 -13.159 3.184 1.00 83.06 225 ASP A O 1
ATOM 1799 N N . LEU A 1 226 ? -17.441 -13.299 2.420 1.00 79.12 226 LEU A N 1
ATOM 1800 C CA . LEU A 1 226 ? -17.280 -11.896 2.011 1.00 79.12 226 LEU A CA 1
ATOM 1801 C C . LEU A 1 226 ? -17.376 -10.877 3.162 1.00 79.12 226 LEU A C 1
ATOM 1803 O O . LEU A 1 226 ? -17.530 -9.684 2.913 1.00 79.12 226 LEU A O 1
ATOM 1807 N N . LYS A 1 227 ? -17.240 -11.321 4.416 1.00 79.38 227 LYS A N 1
ATOM 1808 C CA . LYS A 1 227 ? -17.084 -10.449 5.582 1.00 79.38 227 LYS A CA 1
ATOM 1809 C C . LYS A 1 227 ? -15.619 -10.393 6.022 1.00 79.38 227 LYS A C 1
ATOM 1811 O O . LYS A 1 227 ? -14.996 -11.451 6.155 1.00 79.38 227 LYS A O 1
ATOM 1816 N N . PRO A 1 228 ? -15.059 -9.194 6.246 1.00 83.75 228 PRO A N 1
ATOM 1817 C CA . PRO A 1 228 ? -13.682 -9.048 6.689 1.00 83.75 228 PRO A CA 1
ATOM 1818 C C . PRO A 1 228 ? -13.525 -9.453 8.161 1.00 83.75 228 PRO A C 1
ATOM 1820 O O . PRO A 1 228 ? -14.259 -8.995 9.032 1.00 83.75 228 PRO A O 1
ATOM 1823 N N . LEU A 1 229 ? -12.545 -10.312 8.433 1.00 84.88 229 LEU A N 1
ATOM 1824 C CA . LEU A 1 229 ? -12.067 -10.665 9.767 1.00 84.88 229 LEU A CA 1
ATOM 1825 C C . LEU A 1 229 ? -10.655 -10.107 9.935 1.00 84.88 229 LEU A C 1
ATOM 1827 O O . LEU A 1 229 ? -9.749 -10.480 9.191 1.00 84.88 229 LEU A O 1
ATOM 1831 N N . PHE A 1 230 ? -10.478 -9.216 10.903 1.00 85.06 230 PHE A N 1
ATOM 1832 C CA . PHE A 1 230 ? -9.227 -8.496 11.118 1.00 85.06 230 PHE A CA 1
ATOM 1833 C C . PHE A 1 230 ? -8.254 -9.284 11.978 1.00 85.06 230 PHE A C 1
ATOM 1835 O O . PHE A 1 230 ? -8.645 -9.897 12.974 1.00 85.06 230 PHE A O 1
ATOM 1842 N N . ARG A 1 231 ? -6.969 -9.220 11.623 1.00 86.50 231 ARG A N 1
ATOM 1843 C CA . ARG A 1 231 ? -5.894 -9.784 12.439 1.00 86.50 231 ARG A CA 1
ATOM 1844 C C . ARG A 1 231 ? -4.971 -8.675 12.923 1.00 86.50 231 ARG A C 1
ATOM 1846 O O . ARG A 1 231 ? -4.050 -8.253 12.228 1.00 86.50 231 ARG A O 1
ATOM 1853 N N . ILE A 1 232 ? -5.210 -8.237 14.157 1.00 85.56 232 ILE A N 1
ATOM 1854 C CA . ILE A 1 232 ? -4.515 -7.101 14.782 1.00 85.56 232 ILE A CA 1
ATOM 1855 C C . ILE A 1 232 ? -2.995 -7.318 14.816 1.00 85.56 232 ILE A C 1
ATOM 1857 O O . ILE A 1 232 ? -2.234 -6.426 14.451 1.00 85.56 232 ILE A O 1
ATOM 1861 N N . LYS A 1 233 ? -2.532 -8.523 15.180 1.00 89.44 233 LYS A N 1
ATOM 1862 C CA . LYS A 1 233 ? -1.094 -8.843 15.243 1.00 89.44 233 LYS A CA 1
ATOM 1863 C C . LYS A 1 233 ? -0.379 -8.671 13.884 1.00 89.44 233 LYS A C 1
ATOM 1865 O O . LYS A 1 233 ? 0.595 -7.921 13.851 1.00 89.44 233 LYS A O 1
ATOM 1870 N N . PRO A 1 234 ? -0.835 -9.293 12.775 1.00 94.00 234 PRO A N 1
ATOM 1871 C CA . PRO A 1 234 ? -0.313 -9.017 11.434 1.00 94.00 234 PRO A CA 1
ATOM 1872 C C . PRO A 1 234 ? -0.345 -7.540 11.037 1.00 94.00 234 PRO A C 1
ATOM 1874 O O . PRO A 1 234 ? 0.645 -7.039 10.511 1.00 94.00 234 PRO A O 1
ATOM 1877 N N . ILE A 1 235 ? -1.440 -6.826 11.324 1.00 93.25 235 ILE A N 1
ATOM 1878 C CA . ILE A 1 235 ? -1.557 -5.396 11.002 1.00 93.25 235 ILE A CA 1
ATOM 1879 C C . ILE A 1 235 ? -0.481 -4.594 11.728 1.00 93.25 235 ILE A C 1
ATOM 1881 O O . ILE A 1 235 ? 0.258 -3.847 11.093 1.00 93.25 235 ILE A O 1
ATOM 1885 N N . ASN A 1 236 ? -0.328 -4.794 13.036 1.00 91.19 236 ASN A N 1
ATOM 1886 C CA . ASN A 1 236 ? 0.688 -4.102 13.822 1.00 91.19 236 ASN A CA 1
ATOM 1887 C C . ASN A 1 236 ? 2.107 -4.457 13.360 1.00 91.19 236 ASN A C 1
ATOM 1889 O O . ASN A 1 236 ? 2.969 -3.581 13.314 1.00 91.19 236 ASN A O 1
ATOM 1893 N N . ALA A 1 237 ? 2.365 -5.712 12.980 1.00 94.06 237 ALA A N 1
ATOM 1894 C CA . ALA A 1 237 ? 3.651 -6.102 12.404 1.00 94.06 237 ALA A CA 1
ATOM 1895 C C . ALA A 1 237 ? 3.922 -5.366 11.082 1.00 94.06 237 ALA A C 1
ATOM 1897 O O . ALA A 1 237 ? 5.004 -4.814 10.902 1.00 94.06 237 ALA A O 1
ATOM 1898 N N . TRP A 1 238 ? 2.925 -5.293 10.194 1.00 95.69 238 TRP A N 1
ATOM 1899 C CA . TRP A 1 238 ? 3.034 -4.599 8.913 1.00 95.69 238 TRP A CA 1
ATOM 1900 C C . TRP A 1 238 ? 3.230 -3.088 9.080 1.00 95.69 238 TRP A C 1
ATOM 1902 O O . TRP A 1 238 ? 4.118 -2.514 8.456 1.00 95.69 238 TRP A O 1
ATOM 1912 N N . VAL A 1 239 ? 2.460 -2.442 9.962 1.00 93.81 239 VAL A N 1
ATOM 1913 C CA . VAL A 1 239 ? 2.564 -1.000 10.254 1.00 93.81 239 VAL A CA 1
ATOM 1914 C C . VAL A 1 239 ? 3.963 -0.629 10.761 1.00 93.81 239 VAL A C 1
ATOM 1916 O O . VAL A 1 239 ? 4.466 0.442 10.417 1.00 93.81 239 VAL A O 1
ATOM 1919 N N . ASN A 1 240 ? 4.618 -1.527 11.503 1.00 92.62 240 ASN A N 1
ATOM 1920 C CA . ASN A 1 240 ? 5.965 -1.330 12.046 1.00 92.62 240 ASN A CA 1
ATOM 1921 C C . ASN A 1 240 ? 7.113 -1.663 11.077 1.00 92.62 240 ASN A C 1
ATOM 1923 O O . ASN A 1 240 ? 8.268 -1.439 11.432 1.00 92.62 240 ASN A O 1
ATOM 1927 N N . LEU A 1 241 ? 6.834 -2.176 9.874 1.00 92.06 241 LEU A N 1
ATOM 1928 C CA . LEU A 1 241 ? 7.857 -2.300 8.830 1.00 92.06 241 LEU A CA 1
ATOM 1929 C C . LEU A 1 241 ? 8.403 -0.921 8.447 1.00 92.06 241 LEU A C 1
ATOM 1931 O O . LEU A 1 241 ? 7.686 0.073 8.564 1.00 92.06 241 LEU A O 1
ATOM 1935 N N . SER A 1 242 ? 9.621 -0.850 7.915 1.00 88.81 242 SER A N 1
ATOM 1936 C CA . SER A 1 242 ? 10.110 0.413 7.357 1.00 88.81 242 SER A CA 1
ATOM 1937 C C . SER A 1 242 ? 9.316 0.839 6.124 1.00 88.81 242 SER A C 1
ATOM 1939 O O . SER A 1 242 ? 8.677 0.003 5.472 1.00 88.81 242 SER A O 1
ATOM 1941 N N . TYR A 1 243 ? 9.346 2.131 5.784 1.00 87.94 243 TYR A N 1
ATOM 1942 C CA . TYR A 1 243 ? 8.696 2.644 4.572 1.00 87.94 243 TYR A CA 1
ATOM 1943 C C . TYR A 1 243 ? 9.074 1.827 3.320 1.00 87.94 243 TYR A C 1
ATOM 1945 O O . TYR A 1 243 ? 8.201 1.266 2.650 1.00 87.94 243 TYR A O 1
ATOM 1953 N N . THR A 1 244 ? 10.376 1.636 3.082 1.00 86.94 244 THR A N 1
ATOM 1954 C CA . THR A 1 244 ? 10.883 0.874 1.932 1.00 86.94 244 THR A CA 1
ATOM 1955 C C . THR A 1 244 ? 10.521 -0.607 1.987 1.00 86.94 244 THR A C 1
ATOM 1957 O O . THR A 1 244 ? 10.213 -1.198 0.953 1.00 86.94 244 THR A O 1
ATOM 1960 N N . ALA A 1 245 ? 10.474 -1.223 3.174 1.00 89.69 245 ALA A N 1
ATOM 1961 C CA . ALA A 1 245 ? 10.024 -2.609 3.302 1.00 89.69 245 ALA A CA 1
ATOM 1962 C C . ALA A 1 245 ? 8.542 -2.766 2.918 1.00 89.69 245 ALA A C 1
ATOM 1964 O O . ALA A 1 245 ? 8.180 -3.738 2.249 1.00 89.69 245 ALA A O 1
ATOM 1965 N N . LYS A 1 246 ? 7.685 -1.796 3.271 1.00 92.19 246 LYS A N 1
ATOM 1966 C CA . LYS A 1 246 ? 6.280 -1.790 2.838 1.00 92.19 246 LYS A CA 1
ATOM 1967 C C . LYS A 1 246 ? 6.162 -1.620 1.315 1.00 92.19 246 LYS A C 1
ATOM 1969 O O . LYS A 1 246 ? 5.380 -2.350 0.702 1.00 92.19 246 LYS A O 1
ATOM 1974 N N . GLN A 1 247 ? 6.942 -0.711 0.713 1.00 91.12 247 GLN A N 1
ATOM 1975 C CA . GLN A 1 247 ? 6.981 -0.502 -0.745 1.00 91.12 247 GLN A CA 1
ATOM 1976 C C . GLN A 1 247 ? 7.422 -1.779 -1.474 1.00 91.12 247 GLN A C 1
ATOM 1978 O O . GLN A 1 247 ? 6.726 -2.250 -2.373 1.00 91.12 247 GLN A O 1
ATOM 1983 N N . ALA A 1 248 ? 8.536 -2.380 -1.043 1.00 90.62 248 ALA A N 1
ATOM 1984 C CA . ALA A 1 248 ? 9.074 -3.613 -1.613 1.00 90.62 248 ALA A CA 1
ATOM 1985 C C . ALA A 1 248 ? 8.075 -4.775 -1.511 1.00 90.62 248 ALA A C 1
ATOM 1987 O O . ALA A 1 248 ? 7.892 -5.523 -2.469 1.00 90.62 248 ALA A O 1
ATOM 1988 N N . SER A 1 249 ? 7.394 -4.908 -0.369 1.00 93.38 249 SER A N 1
ATOM 1989 C CA . SER A 1 249 ? 6.362 -5.927 -0.159 1.00 93.38 249 SER A CA 1
ATOM 1990 C C . SER A 1 249 ? 5.204 -5.782 -1.154 1.00 93.38 249 SER A C 1
ATOM 1992 O O . SER A 1 249 ? 4.816 -6.765 -1.790 1.00 93.38 249 SER A O 1
ATOM 1994 N N . PHE A 1 250 ? 4.684 -4.565 -1.359 1.00 93.94 250 PHE A N 1
ATOM 1995 C CA . PHE A 1 250 ? 3.599 -4.344 -2.320 1.00 93.94 250 PHE A CA 1
ATOM 1996 C C . PHE A 1 250 ? 4.065 -4.499 -3.772 1.00 93.94 250 PHE A C 1
ATOM 1998 O O . PHE A 1 250 ? 3.382 -5.148 -4.562 1.00 93.94 250 PHE A O 1
ATOM 2005 N N . LEU A 1 251 ? 5.250 -3.991 -4.123 1.00 90.81 251 LEU A N 1
ATOM 2006 C CA . LEU A 1 251 ? 5.829 -4.173 -5.456 1.00 90.81 251 LEU A CA 1
ATOM 2007 C C . LEU A 1 251 ? 5.999 -5.662 -5.791 1.00 90.81 251 LEU A C 1
ATOM 2009 O O . LEU A 1 251 ? 5.586 -6.103 -6.860 1.00 90.81 251 LEU A O 1
ATOM 2013 N N . ASN A 1 252 ? 6.537 -6.455 -4.862 1.00 90.56 252 ASN A N 1
ATOM 2014 C CA . ASN A 1 252 ? 6.678 -7.902 -5.029 1.00 90.56 252 ASN A CA 1
ATOM 2015 C C . ASN A 1 252 ? 5.324 -8.604 -5.176 1.00 90.56 252 ASN A C 1
ATOM 2017 O O . ASN A 1 252 ? 5.198 -9.530 -5.979 1.00 90.56 252 ASN A O 1
ATOM 2021 N N . PHE A 1 253 ? 4.297 -8.159 -4.449 1.00 93.38 253 PHE A N 1
ATOM 2022 C CA . PHE A 1 253 ? 2.936 -8.655 -4.633 1.00 93.38 253 PHE A CA 1
ATOM 2023 C C . PHE A 1 253 ? 2.405 -8.348 -6.041 1.00 93.38 253 PHE A C 1
ATOM 2025 O O . PHE A 1 253 ? 1.869 -9.245 -6.692 1.00 93.38 253 PHE A O 1
ATOM 2032 N N . ILE A 1 254 ? 2.593 -7.121 -6.541 1.00 90.19 254 ILE A N 1
ATOM 2033 C CA . ILE A 1 254 ? 2.167 -6.733 -7.893 1.00 90.19 254 ILE A CA 1
ATOM 2034 C C . ILE A 1 254 ? 2.903 -7.558 -8.948 1.00 90.19 254 ILE A C 1
ATOM 2036 O O . ILE A 1 254 ? 2.257 -8.131 -9.822 1.00 90.19 254 ILE A O 1
ATOM 2040 N N . ILE A 1 255 ? 4.228 -7.679 -8.831 1.00 85.38 255 ILE A N 1
ATOM 2041 C CA . ILE A 1 255 ? 5.039 -8.496 -9.737 1.00 85.38 255 ILE A CA 1
ATOM 2042 C C . ILE A 1 255 ? 4.521 -9.933 -9.727 1.00 85.38 255 ILE A C 1
ATOM 2044 O O . ILE A 1 255 ? 4.188 -10.461 -10.772 1.00 85.38 255 ILE A O 1
ATOM 2048 N N . THR A 1 256 ? 4.380 -10.570 -8.565 1.00 85.69 256 THR A N 1
ATOM 2049 C CA . THR A 1 256 ? 3.987 -11.991 -8.505 1.00 85.69 256 THR A CA 1
ATOM 2050 C C . THR A 1 256 ? 2.545 -12.250 -8.942 1.00 85.69 256 THR A C 1
ATOM 2052 O O . THR A 1 256 ? 2.280 -13.277 -9.562 1.00 85.69 256 THR A O 1
ATOM 2055 N N . SER A 1 257 ? 1.622 -11.331 -8.656 1.00 85.19 257 SER A N 1
ATOM 2056 C CA . SER A 1 257 ? 0.190 -11.520 -8.926 1.00 85.19 257 SER A CA 1
ATOM 2057 C C . SER A 1 257 ? -0.230 -11.071 -10.326 1.00 85.19 257 SER A C 1
ATOM 2059 O O . SER A 1 257 ? -1.246 -11.544 -10.831 1.00 85.19 257 SER A O 1
ATOM 2061 N N . TYR A 1 258 ? 0.534 -10.170 -10.957 1.00 77.25 258 TYR A N 1
ATOM 2062 C CA . TYR A 1 258 ? 0.184 -9.560 -12.241 1.00 77.25 258 TYR A CA 1
ATOM 2063 C C . TYR A 1 258 ? 1.260 -9.732 -13.341 1.00 77.25 258 TYR A C 1
ATOM 2065 O O . TYR A 1 258 ? 1.000 -9.305 -14.461 1.00 77.25 258 TYR A O 1
ATOM 2073 N N . ASP A 1 259 ? 2.414 -10.393 -13.113 1.00 69.62 259 ASP A N 1
ATOM 2074 C CA . ASP A 1 259 ? 3.480 -10.592 -14.142 1.00 69.62 259 ASP A CA 1
ATOM 2075 C C . ASP A 1 259 ? 3.017 -11.362 -15.392 1.00 69.62 259 ASP A C 1
ATOM 2077 O O . ASP A 1 259 ? 3.695 -11.317 -16.414 1.00 69.62 259 ASP A O 1
ATOM 2081 N N . ALA A 1 260 ? 1.894 -12.091 -15.342 1.00 54.94 260 ALA A N 1
ATOM 2082 C CA . ALA A 1 260 ? 1.517 -13.056 -16.383 1.00 54.94 260 ALA A CA 1
ATOM 2083 C C . ALA A 1 260 ? 1.407 -12.459 -17.804 1.00 54.94 260 ALA A C 1
ATOM 2085 O O . ALA A 1 260 ? 1.555 -13.194 -18.774 1.00 54.94 260 ALA A O 1
ATOM 2086 N N . ASN A 1 261 ? 1.177 -11.145 -17.931 1.00 51.16 261 ASN A N 1
ATOM 2087 C CA . ASN A 1 261 ? 1.092 -10.427 -19.213 1.00 51.16 261 ASN A CA 1
ATOM 2088 C C . ASN A 1 261 ? 1.926 -9.133 -19.257 1.00 51.16 261 ASN A C 1
ATOM 2090 O O . ASN A 1 261 ? 1.864 -8.381 -20.228 1.00 51.16 261 ASN A O 1
ATOM 2094 N N . TYR A 1 262 ? 2.654 -8.830 -18.187 1.00 60.81 262 TYR A N 1
ATOM 2095 C CA . TYR A 1 262 ? 3.123 -7.488 -17.870 1.00 60.81 262 TYR A CA 1
ATOM 2096 C C . TYR A 1 262 ? 4.539 -7.613 -17.343 1.00 60.81 262 TYR A C 1
ATOM 2098 O O . TYR A 1 262 ? 4.706 -7.938 -16.178 1.00 60.81 262 TYR A O 1
ATOM 2106 N N . SER A 1 263 ? 5.555 -7.409 -18.183 1.00 66.44 263 SER A N 1
ATOM 2107 C CA . SER A 1 263 ? 6.956 -7.657 -17.820 1.00 66.44 263 SER A CA 1
ATOM 2108 C C . SER A 1 263 ? 7.494 -6.607 -16.836 1.00 66.44 263 SER A C 1
ATOM 2110 O O . SER A 1 263 ? 8.373 -5.803 -17.159 1.00 66.44 263 SER A O 1
ATOM 2112 N N . TRP A 1 264 ? 6.965 -6.605 -15.612 1.00 77.75 264 TRP A N 1
ATOM 2113 C CA . TRP A 1 264 ? 7.320 -5.695 -14.530 1.00 77.75 264 TRP A CA 1
ATOM 2114 C C . TRP A 1 264 ? 8.804 -5.786 -14.208 1.00 77.75 264 TRP A C 1
ATOM 2116 O O . TRP A 1 264 ? 9.473 -4.767 -14.064 1.00 77.75 264 TRP A O 1
ATOM 2126 N N . ARG A 1 265 ? 9.347 -7.006 -14.174 1.00 75.62 265 ARG A N 1
ATOM 2127 C CA . ARG A 1 265 ? 10.777 -7.257 -13.937 1.00 75.62 265 ARG A CA 1
ATOM 2128 C C . ARG A 1 265 ? 11.664 -6.593 -14.986 1.00 75.62 265 ARG A C 1
ATOM 2130 O O . ARG A 1 265 ? 12.695 -6.013 -14.651 1.00 75.62 265 ARG A O 1
ATOM 2137 N N . SER A 1 266 ? 11.248 -6.654 -16.247 1.00 73.31 266 SER A N 1
ATOM 2138 C CA . SER A 1 266 ? 11.931 -6.003 -17.365 1.00 73.31 266 SER A CA 1
ATOM 2139 C C . SER A 1 266 ? 11.889 -4.483 -17.241 1.00 73.31 266 SER A C 1
ATOM 2141 O O . SER A 1 266 ? 12.915 -3.832 -17.425 1.00 73.31 266 SER A O 1
ATOM 2143 N N . MET A 1 267 ? 10.739 -3.930 -16.848 1.00 78.62 267 MET A N 1
ATOM 2144 C CA . MET A 1 267 ? 10.595 -2.504 -16.559 1.00 78.62 267 MET A CA 1
ATOM 2145 C C . MET A 1 267 ? 11.500 -2.065 -15.399 1.00 78.62 267 MET A C 1
ATOM 2147 O O . MET A 1 267 ? 12.208 -1.073 -15.541 1.00 78.62 267 MET A O 1
ATOM 2151 N N . MET A 1 268 ? 11.560 -2.826 -14.299 1.00 83.00 268 MET A N 1
ATOM 2152 C CA . MET A 1 268 ? 12.426 -2.508 -13.153 1.00 83.00 268 MET A CA 1
ATOM 2153 C C . MET A 1 268 ? 13.909 -2.513 -13.547 1.00 83.00 268 MET A C 1
ATOM 2155 O O . MET A 1 268 ? 14.625 -1.559 -13.256 1.00 83.00 268 MET A O 1
ATOM 2159 N N . ARG A 1 269 ? 14.373 -3.549 -14.266 1.00 76.38 269 ARG A N 1
ATOM 2160 C CA . ARG A 1 269 ? 15.762 -3.625 -14.759 1.00 76.38 269 ARG A CA 1
ATOM 2161 C C . ARG A 1 269 ? 16.117 -2.450 -15.657 1.00 76.38 269 ARG A C 1
ATOM 2163 O O . ARG A 1 269 ? 17.195 -1.886 -15.538 1.00 76.38 269 ARG A O 1
ATOM 2170 N N . PHE A 1 270 ? 15.208 -2.094 -16.553 1.00 77.00 270 PHE A N 1
ATOM 2171 C CA . PHE A 1 270 ? 15.389 -0.945 -17.418 1.00 77.00 270 PHE A CA 1
ATOM 2172 C C . PHE A 1 270 ? 15.481 0.363 -16.608 1.00 77.00 270 PHE A C 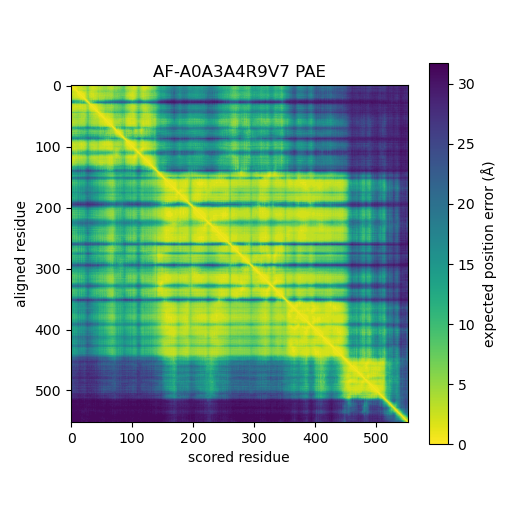1
ATOM 2174 O O . PHE A 1 270 ? 16.361 1.185 -16.853 1.00 77.00 270 PHE A O 1
ATOM 2181 N N . MET A 1 271 ? 14.610 0.549 -15.613 1.00 83.50 271 MET A N 1
ATOM 2182 C CA . MET A 1 271 ? 14.615 1.736 -14.754 1.00 83.50 271 MET A CA 1
ATOM 2183 C C . MET A 1 271 ? 15.894 1.843 -13.913 1.00 83.50 271 MET A C 1
ATOM 2185 O O . MET A 1 271 ? 16.358 2.953 -13.665 1.00 83.50 271 MET A O 1
ATOM 2189 N N . ALA A 1 272 ? 16.510 0.716 -13.543 1.00 83.56 272 ALA A N 1
ATOM 2190 C CA . ALA A 1 272 ? 17.782 0.687 -12.818 1.00 83.56 272 ALA A CA 1
ATOM 2191 C C . ALA A 1 272 ? 18.960 1.311 -13.599 1.00 83.56 272 ALA A C 1
ATOM 2193 O O . ALA A 1 272 ? 19.966 1.681 -12.993 1.00 83.56 272 ALA A O 1
ATOM 2194 N N . GLU A 1 273 ? 18.833 1.473 -14.921 1.00 77.50 273 GLU A N 1
ATOM 2195 C CA . GLU A 1 273 ? 19.829 2.136 -15.775 1.00 77.50 273 GLU A CA 1
ATOM 2196 C C . GLU A 1 273 ? 19.643 3.659 -15.870 1.00 77.50 273 GLU A C 1
ATOM 2198 O O . GLU A 1 273 ? 20.462 4.352 -16.485 1.00 77.50 273 GLU A O 1
ATOM 2203 N N . MET A 1 274 ? 18.575 4.209 -15.286 1.00 79.12 274 MET A N 1
ATOM 2204 C CA . MET A 1 274 ? 18.295 5.647 -15.320 1.00 79.12 274 MET A CA 1
ATOM 2205 C C . MET A 1 274 ? 19.238 6.445 -14.419 1.00 79.12 274 MET A C 1
ATOM 2207 O O . MET A 1 274 ? 19.965 5.904 -13.589 1.00 79.12 274 MET A O 1
ATOM 2211 N N . LYS A 1 275 ? 19.340 7.760 -14.657 1.00 76.31 275 LYS A N 1
ATOM 2212 C CA . LYS A 1 275 ? 20.161 8.654 -13.823 1.00 76.31 275 LYS A CA 1
ATOM 2213 C C . LYS A 1 275 ? 19.236 9.162 -12.741 1.00 76.31 275 LYS A C 1
ATOM 2215 O O . LYS A 1 275 ? 18.139 9.628 -13.049 1.00 76.31 275 LYS A O 1
ATOM 2220 N N . GLU A 1 276 ? 19.720 9.089 -11.515 1.00 75.12 276 GLU A N 1
ATOM 2221 C CA . GLU A 1 276 ? 19.138 9.820 -10.399 1.00 75.12 276 GLU A CA 1
ATOM 2222 C C . GLU A 1 276 ? 19.078 11.318 -10.765 1.00 75.12 276 GLU A C 1
ATOM 2224 O O . GLU A 1 276 ? 19.841 11.805 -11.611 1.00 75.12 276 GLU A O 1
ATOM 2229 N N . GLU A 1 277 ? 18.096 12.021 -10.205 1.00 81.00 277 GLU A N 1
ATOM 2230 C CA . GLU A 1 277 ? 17.885 13.470 -10.372 1.00 81.00 277 GLU A CA 1
ATOM 2231 C C . GLU A 1 277 ? 17.600 13.981 -11.804 1.00 81.00 277 GLU A C 1
ATOM 2233 O O . GLU A 1 277 ? 17.414 15.180 -12.008 1.00 81.00 277 GLU A O 1
ATOM 2238 N N . THR A 1 278 ? 17.511 13.107 -12.813 1.00 86.31 278 THR A N 1
ATOM 2239 C CA . THR A 1 278 ? 17.283 13.517 -14.209 1.00 86.31 278 THR A CA 1
ATOM 2240 C C . THR A 1 278 ? 15.846 13.261 -14.647 1.00 86.31 278 THR A C 1
ATOM 2242 O O . THR A 1 278 ? 15.399 12.117 -14.703 1.00 86.31 278 THR A O 1
ATOM 2245 N N . PHE A 1 279 ? 15.141 14.323 -15.034 1.00 89.69 279 PHE A N 1
ATOM 2246 C CA . PHE A 1 279 ? 13.835 14.210 -15.675 1.00 89.69 279 PHE A CA 1
ATOM 2247 C C . PHE A 1 279 ? 13.980 13.833 -17.153 1.00 89.69 279 PHE A C 1
ATOM 2249 O O . PHE A 1 279 ? 14.600 14.541 -17.953 1.00 89.69 279 PHE A O 1
ATOM 2256 N N . TYR A 1 280 ? 13.363 12.715 -17.510 1.00 87.31 280 TYR A N 1
ATOM 2257 C CA . TYR A 1 280 ? 13.241 12.212 -18.868 1.00 87.31 280 TYR A CA 1
ATOM 2258 C C . TYR A 1 280 ? 11.868 12.572 -19.434 1.00 87.31 280 TYR A C 1
ATOM 2260 O O . TYR A 1 280 ? 10.898 12.636 -18.679 1.00 87.31 280 TYR A O 1
ATOM 2268 N N . PRO A 1 281 ? 11.726 12.764 -20.752 1.00 86.75 281 PRO A N 1
ATO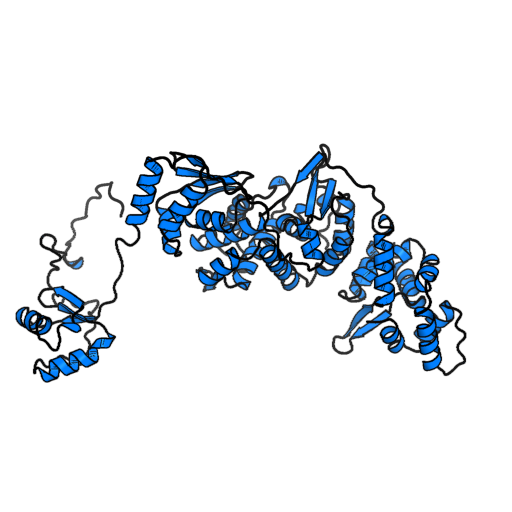M 2269 C CA . PRO A 1 281 ? 10.414 12.970 -21.346 1.00 86.75 281 PRO A CA 1
ATOM 2270 C C . PRO A 1 281 ? 9.464 11.808 -21.071 1.00 86.75 281 PRO A C 1
ATOM 2272 O O . PRO A 1 281 ? 9.864 10.640 -21.098 1.00 86.75 281 PRO A O 1
ATOM 2275 N N . ILE A 1 282 ? 8.176 12.112 -20.906 1.00 85.81 282 ILE A N 1
ATOM 2276 C CA . ILE A 1 282 ? 7.135 11.087 -20.747 1.00 85.81 282 ILE A CA 1
ATOM 2277 C C . ILE A 1 282 ? 7.053 10.155 -21.971 1.00 85.81 282 ILE A C 1
ATOM 2279 O O . ILE A 1 282 ? 6.633 9.009 -21.848 1.00 85.81 282 ILE A O 1
ATOM 2283 N N . THR A 1 283 ? 7.535 10.599 -23.141 1.00 79.88 283 THR A N 1
ATOM 2284 C CA . THR A 1 283 ? 7.672 9.770 -24.349 1.00 79.88 283 THR A CA 1
ATOM 2285 C C . THR A 1 283 ? 8.620 8.596 -24.170 1.00 79.88 283 THR A C 1
ATOM 2287 O O . THR A 1 283 ? 8.315 7.520 -24.671 1.00 79.88 283 THR A O 1
ATOM 2290 N N . ALA A 1 284 ? 9.693 8.740 -23.392 1.00 77.69 284 ALA A N 1
ATOM 2291 C CA . ALA A 1 284 ? 10.577 7.622 -23.072 1.00 77.69 284 ALA A CA 1
ATOM 2292 C C . ALA A 1 284 ? 9.837 6.538 -22.269 1.00 77.69 284 ALA A C 1
ATOM 2294 O O . ALA A 1 284 ? 9.986 5.346 -22.538 1.00 77.69 284 ALA A O 1
ATOM 2295 N N . LEU A 1 285 ? 8.984 6.950 -21.322 1.00 80.12 285 LEU A N 1
ATOM 2296 C CA . LEU A 1 285 ? 8.143 6.025 -20.559 1.00 80.12 285 LEU A CA 1
ATOM 2297 C C . LEU A 1 285 ? 7.030 5.419 -21.426 1.00 80.12 285 LEU A C 1
ATOM 2299 O O . LEU A 1 285 ? 6.695 4.252 -21.252 1.00 80.12 285 LEU A O 1
ATOM 2303 N N . ALA A 1 286 ? 6.484 6.181 -22.378 1.00 77.75 286 ALA A N 1
ATOM 2304 C CA . ALA A 1 286 ? 5.490 5.701 -23.337 1.00 77.75 286 ALA A CA 1
ATOM 2305 C C . ALA A 1 286 ? 6.066 4.628 -24.266 1.00 77.75 286 ALA A C 1
ATOM 2307 O O . ALA A 1 286 ? 5.431 3.599 -24.476 1.00 77.75 286 ALA A O 1
ATOM 2308 N N . GLU A 1 287 ? 7.274 4.844 -24.795 1.00 73.44 287 GLU A N 1
ATOM 2309 C CA . GLU A 1 287 ? 7.991 3.861 -25.613 1.00 73.44 287 GLU A CA 1
ATOM 2310 C C . GLU A 1 287 ? 8.248 2.584 -24.819 1.00 73.44 287 GLU A C 1
ATOM 2312 O O . GLU A 1 287 ? 7.964 1.486 -25.300 1.00 73.44 287 GLU A O 1
ATOM 2317 N N . LEU A 1 288 ? 8.698 2.733 -23.571 1.00 72.94 288 LEU A N 1
ATOM 2318 C CA . LEU A 1 288 ? 8.882 1.619 -22.656 1.00 72.94 288 LEU A CA 1
ATOM 2319 C C . LEU A 1 288 ? 7.573 0.850 -22.438 1.00 72.94 288 LEU A C 1
ATOM 2321 O O . LEU A 1 288 ? 7.526 -0.368 -22.602 1.00 72.94 288 LEU A O 1
ATOM 2325 N N . TYR A 1 289 ? 6.493 1.563 -22.125 1.00 74.94 289 TYR A N 1
ATOM 2326 C CA . TYR A 1 289 ? 5.186 0.970 -21.887 1.00 74.94 289 TYR A CA 1
ATOM 2327 C C . TYR A 1 289 ? 4.663 0.235 -23.124 1.00 74.94 289 TYR A C 1
ATOM 2329 O O . TYR A 1 289 ? 4.316 -0.940 -23.047 1.00 74.94 289 TYR A O 1
ATOM 2337 N N . LYS A 1 290 ? 4.656 0.906 -24.280 1.00 71.81 290 LYS A N 1
ATOM 2338 C CA . LYS A 1 290 ? 4.236 0.349 -25.572 1.00 71.81 290 LYS A CA 1
ATOM 2339 C C . LYS A 1 290 ? 4.971 -0.947 -25.882 1.00 71.81 290 LYS A C 1
ATOM 2341 O O . LYS A 1 290 ? 4.363 -1.893 -26.372 1.00 71.81 290 LYS A O 1
ATOM 2346 N N . SER A 1 291 ? 6.265 -0.969 -25.577 1.00 62.41 291 SER A N 1
ATOM 2347 C CA . SER A 1 291 ? 7.124 -2.109 -25.847 1.00 62.41 291 SER A CA 1
ATOM 2348 C C . SER A 1 291 ? 6.810 -3.318 -24.949 1.00 62.41 291 SER A C 1
ATOM 2350 O O . SER A 1 291 ? 6.828 -4.449 -25.422 1.00 62.41 291 SER A O 1
ATOM 2352 N N . PHE A 1 292 ? 6.431 -3.108 -23.683 1.00 60.94 292 PHE A N 1
ATOM 2353 C CA . PHE A 1 292 ? 6.173 -4.190 -22.719 1.00 60.94 292 PHE A CA 1
ATOM 2354 C C . PHE A 1 292 ? 4.717 -4.636 -22.596 1.00 60.94 292 PHE A C 1
ATOM 2356 O O . PHE A 1 292 ? 4.447 -5.797 -22.300 1.00 60.94 292 PHE A O 1
ATOM 2363 N N . PHE A 1 293 ? 3.773 -3.716 -22.762 1.00 61.75 293 PHE A N 1
ATOM 2364 C CA . PHE A 1 293 ? 2.380 -3.895 -22.368 1.00 61.75 293 PHE A CA 1
ATOM 2365 C C . PHE A 1 293 ? 1.503 -3.829 -23.623 1.00 61.75 293 PHE A C 1
ATOM 2367 O O . PHE A 1 293 ? 0.810 -2.844 -23.877 1.00 61.75 293 PHE A O 1
ATOM 2374 N N . LYS A 1 294 ? 1.569 -4.870 -24.463 1.00 55.84 294 LYS A N 1
ATOM 2375 C CA . LYS A 1 294 ? 0.774 -4.932 -25.696 1.00 55.84 294 LYS A CA 1
ATOM 2376 C C . LYS A 1 294 ? -0.709 -5.163 -25.380 1.00 55.84 294 LYS A C 1
ATOM 2378 O O . LYS A 1 294 ? -1.054 -6.071 -24.630 1.00 55.84 294 LYS A O 1
ATOM 2383 N N . GLY A 1 295 ? -1.582 -4.389 -26.018 1.00 53.50 295 GLY A N 1
ATOM 2384 C CA . GLY A 1 295 ? -3.029 -4.608 -26.048 1.00 53.50 295 GLY A CA 1
ATOM 2385 C C . GLY A 1 295 ? -3.713 -3.630 -27.006 1.00 53.50 295 GLY A C 1
ATOM 2386 O O . GLY A 1 295 ? -3.169 -2.559 -27.269 1.00 53.50 295 GLY A O 1
ATOM 2387 N N . ASP A 1 296 ? -4.911 -3.972 -27.493 1.00 47.03 296 ASP A N 1
ATOM 2388 C CA . ASP A 1 296 ? -5.720 -3.140 -28.413 1.00 47.03 296 ASP A CA 1
ATOM 2389 C C . ASP A 1 296 ? -6.136 -1.773 -27.819 1.00 47.03 296 ASP A C 1
ATOM 2391 O O . ASP A 1 296 ? -6.675 -0.920 -28.519 1.00 47.03 296 ASP A O 1
ATOM 2395 N N . ASN A 1 297 ? -5.854 -1.544 -26.532 1.00 55.28 297 ASN A N 1
ATOM 2396 C CA . ASN A 1 297 ? -6.264 -0.363 -25.773 1.00 55.28 297 ASN A CA 1
ATOM 2397 C C . ASN A 1 297 ? -5.135 0.655 -25.525 1.00 55.28 297 ASN A C 1
ATOM 2399 O O . ASN A 1 297 ? -5.385 1.677 -24.886 1.00 55.28 297 ASN A O 1
ATOM 2403 N N . PHE A 1 298 ? -3.897 0.410 -25.982 1.00 67.50 298 PHE A N 1
ATOM 2404 C CA . PHE A 1 298 ? -2.839 1.420 -25.864 1.00 67.50 298 PHE A CA 1
ATOM 2405 C C . PHE A 1 298 ? -3.044 2.516 -26.912 1.00 67.50 298 PHE A C 1
ATOM 2407 O O . PHE A 1 298 ? -2.756 2.341 -28.096 1.00 67.50 298 PHE A O 1
ATOM 2414 N N . SER A 1 299 ? -3.535 3.664 -26.458 1.00 76.19 299 SER A N 1
ATOM 2415 C CA . SER A 1 299 ? -3.648 4.877 -27.260 1.00 76.19 299 SER A CA 1
ATOM 2416 C C . SER A 1 299 ? -2.511 5.815 -26.872 1.00 76.19 299 SER A C 1
ATOM 2418 O O . SER A 1 299 ? -2.496 6.329 -25.752 1.00 76.19 299 SER A O 1
ATOM 2420 N N . GLU A 1 300 ? -1.567 6.046 -27.791 1.00 74.25 300 GLU A N 1
ATOM 2421 C CA . GLU A 1 300 ? -0.453 6.987 -27.589 1.00 74.25 300 GLU A CA 1
ATOM 2422 C C . GLU A 1 300 ? -0.967 8.363 -27.152 1.00 74.25 300 GLU A C 1
ATOM 2424 O O . GLU A 1 300 ? -0.518 8.896 -26.142 1.00 74.25 300 GLU A O 1
ATOM 2429 N N . ASP A 1 301 ? -1.992 8.885 -27.832 1.00 75.88 301 ASP A N 1
ATOM 2430 C CA . ASP A 1 301 ? -2.628 10.158 -27.473 1.00 75.88 301 ASP A CA 1
ATOM 2431 C C . ASP A 1 301 ? -3.187 10.136 -26.040 1.00 75.88 301 ASP A C 1
ATOM 2433 O O . ASP A 1 301 ? -3.018 11.087 -25.278 1.00 75.88 301 ASP A O 1
ATOM 2437 N N . THR A 1 302 ? -3.793 9.021 -25.622 1.00 77.19 302 THR A N 1
ATOM 2438 C CA . THR A 1 302 ? -4.280 8.862 -24.245 1.00 77.19 302 THR A CA 1
ATOM 2439 C C . THR A 1 302 ? -3.134 8.729 -23.243 1.00 77.19 302 THR A C 1
ATOM 2441 O O . THR A 1 302 ? -3.249 9.266 -22.147 1.00 77.19 302 THR A O 1
ATOM 2444 N N . PHE A 1 303 ? -2.026 8.067 -23.589 1.00 79.81 303 PHE A N 1
ATOM 2445 C CA . PHE A 1 303 ? -0.853 7.950 -22.715 1.00 79.81 303 PHE A CA 1
ATOM 2446 C C . PHE A 1 303 ? -0.183 9.297 -22.483 1.00 79.81 303 PHE A C 1
ATOM 2448 O O . PHE A 1 303 ? 0.117 9.629 -21.343 1.00 79.81 303 PHE A O 1
ATOM 2455 N N . TYR A 1 304 ? -0.013 10.105 -23.528 1.00 76.69 304 TYR A N 1
ATOM 2456 C CA . TYR A 1 304 ? 0.575 11.437 -23.388 1.00 76.69 304 TYR A CA 1
ATOM 2457 C C . TYR A 1 304 ? -0.297 12.376 -22.554 1.00 76.69 304 TYR A C 1
ATOM 2459 O O . TYR A 1 304 ? 0.220 13.159 -21.764 1.00 76.69 304 TYR A O 1
ATOM 2467 N N . ARG A 1 305 ? -1.625 12.268 -22.673 1.00 74.81 305 ARG A N 1
ATOM 2468 C CA . ARG A 1 305 ? -2.559 13.114 -21.914 1.00 74.81 305 ARG A CA 1
ATOM 2469 C C . ARG A 1 305 ? -2.812 12.618 -20.491 1.00 74.81 305 ARG A C 1
ATOM 2471 O O . ARG A 1 305 ? -3.035 13.424 -19.593 1.00 74.81 305 ARG A O 1
ATOM 2478 N N . LYS A 1 306 ? -2.851 11.299 -20.292 1.00 79.44 306 LYS A N 1
ATOM 2479 C CA . LYS A 1 306 ? -3.260 10.634 -19.045 1.00 79.44 306 LYS A CA 1
ATOM 2480 C C . LYS A 1 306 ? -2.398 9.392 -18.760 1.00 79.44 306 LYS A C 1
ATOM 2482 O O . LYS A 1 306 ? -2.933 8.285 -18.675 1.00 79.44 306 LYS A O 1
ATOM 2487 N N . PRO A 1 307 ? -1.077 9.534 -18.560 1.00 76.25 307 PRO A N 1
ATOM 2488 C CA . PRO A 1 307 ? -0.186 8.406 -18.291 1.00 76.25 307 PRO A CA 1
ATOM 2489 C C . PRO A 1 307 ? -0.588 7.646 -17.018 1.00 76.25 307 PRO A C 1
ATOM 2491 O O . PRO A 1 307 ? -0.499 6.424 -16.975 1.00 76.25 307 PRO A O 1
ATOM 2494 N N . LEU A 1 308 ? -1.144 8.334 -16.014 1.00 81.12 308 LEU A N 1
ATOM 2495 C CA . LEU A 1 308 ? -1.668 7.717 -14.787 1.00 81.12 308 LEU A CA 1
ATOM 2496 C C . LEU A 1 308 ? -2.940 6.887 -14.989 1.00 81.12 308 LEU A C 1
ATOM 2498 O O . LEU A 1 308 ? -3.310 6.105 -14.120 1.00 81.12 308 LEU A O 1
ATOM 2502 N N . SER A 1 309 ? -3.597 6.985 -16.146 1.00 81.50 309 SER A N 1
ATOM 2503 C CA . SER A 1 309 ? -4.648 6.034 -16.508 1.00 81.50 309 SER A CA 1
ATOM 2504 C C . SER A 1 309 ? -4.090 4.655 -16.860 1.00 81.50 309 SER A C 1
ATOM 2506 O O . SER A 1 309 ? -4.874 3.722 -16.988 1.00 81.50 309 SER A O 1
ATOM 2508 N N . TYR A 1 310 ? -2.771 4.486 -16.980 1.00 83.38 310 TYR A N 1
ATOM 2509 C CA . TYR A 1 310 ? -2.139 3.195 -17.225 1.00 83.38 310 TYR A CA 1
ATOM 2510 C C . TYR A 1 310 ? -1.651 2.589 -15.912 1.00 83.38 310 TYR A C 1
ATOM 2512 O O . TYR A 1 310 ? -0.756 3.122 -15.255 1.00 83.38 310 TYR A O 1
ATOM 2520 N N . PHE A 1 311 ? -2.236 1.446 -15.547 1.00 84.75 311 PHE A N 1
ATOM 2521 C CA . PHE A 1 311 ? -2.043 0.804 -14.245 1.00 84.75 311 PHE A CA 1
ATOM 2522 C C . PHE A 1 311 ? -0.567 0.665 -13.815 1.00 84.75 311 PHE A C 1
ATOM 2524 O O . PHE A 1 311 ? -0.256 1.057 -12.693 1.00 84.75 311 PHE A O 1
ATOM 2531 N N . PRO A 1 312 ? 0.377 0.230 -14.676 1.00 86.25 312 PRO A N 1
ATOM 2532 C CA . PRO A 1 312 ? 1.784 0.178 -14.296 1.00 86.25 312 PRO A CA 1
ATOM 2533 C C . PRO A 1 312 ? 2.400 1.522 -13.901 1.00 86.25 312 PRO A C 1
ATOM 2535 O O . PRO A 1 312 ? 3.047 1.617 -12.863 1.00 86.25 312 PRO A O 1
ATOM 2538 N N . VAL A 1 313 ? 2.161 2.573 -14.689 1.00 87.12 313 VAL A N 1
ATOM 2539 C CA . VAL A 1 313 ? 2.674 3.920 -14.397 1.00 87.12 313 VAL A CA 1
ATOM 2540 C C . VAL A 1 313 ? 2.065 4.445 -13.100 1.00 87.12 313 VAL A C 1
ATOM 2542 O O . VAL A 1 313 ? 2.771 5.009 -12.267 1.00 87.12 313 VAL A O 1
ATOM 2545 N N . PHE A 1 314 ? 0.770 4.199 -12.896 1.00 87.62 314 PHE A N 1
ATOM 2546 C CA . PHE A 1 314 ? 0.081 4.583 -11.673 1.00 87.62 314 PHE A CA 1
ATOM 2547 C C . PHE A 1 314 ? 0.668 3.907 -10.432 1.00 87.62 314 PHE A C 1
ATOM 2549 O O . PHE A 1 314 ? 0.955 4.586 -9.454 1.00 87.62 314 PHE A O 1
ATOM 2556 N N . ILE A 1 315 ? 0.916 2.596 -10.473 1.00 89.62 315 ILE A N 1
ATOM 2557 C CA . ILE A 1 315 ? 1.535 1.867 -9.358 1.00 89.62 315 ILE A CA 1
ATOM 2558 C C . ILE A 1 315 ? 2.943 2.395 -9.059 1.00 89.62 315 ILE A C 1
ATOM 2560 O O . ILE A 1 315 ? 3.260 2.601 -7.891 1.00 89.62 315 ILE A O 1
ATOM 2564 N N . LEU A 1 316 ? 3.772 2.650 -10.082 1.00 90.44 316 LEU A N 1
ATOM 2565 C CA . LEU A 1 316 ? 5.110 3.225 -9.884 1.00 90.44 316 LEU A CA 1
ATOM 2566 C C . LEU A 1 316 ? 5.050 4.587 -9.194 1.00 90.44 316 LEU A C 1
ATOM 2568 O O . LEU A 1 316 ? 5.867 4.869 -8.321 1.00 90.44 316 LEU A O 1
ATOM 2572 N N . HIS A 1 317 ? 4.073 5.410 -9.567 1.00 89.62 317 HIS A N 1
ATOM 2573 C CA . HIS A 1 317 ? 3.859 6.706 -8.943 1.00 89.62 317 HIS A CA 1
ATOM 2574 C C . HIS A 1 317 ? 3.348 6.563 -7.498 1.00 89.62 317 HIS A C 1
ATOM 2576 O O . HIS A 1 317 ? 3.854 7.233 -6.605 1.00 89.62 317 HIS A O 1
ATOM 2582 N N . GLN A 1 318 ? 2.366 5.694 -7.239 1.00 88.12 318 GLN A N 1
ATOM 2583 C CA . GLN A 1 318 ? 1.788 5.486 -5.899 1.00 88.12 318 GLN A CA 1
ATOM 2584 C C . GLN A 1 318 ? 2.783 4.882 -4.904 1.00 88.12 318 GLN A C 1
ATOM 2586 O O . GLN A 1 318 ? 2.688 5.112 -3.699 1.00 88.12 318 GLN A O 1
ATOM 2591 N N . LEU A 1 319 ? 3.726 4.093 -5.416 1.00 90.31 319 LEU A N 1
ATOM 2592 C CA . LEU A 1 319 ? 4.840 3.543 -4.662 1.00 90.31 319 LEU A CA 1
ATOM 2593 C C . LEU A 1 319 ? 6.009 4.513 -4.531 1.00 90.31 319 LEU A C 1
ATOM 2595 O O . LEU A 1 319 ? 7.023 4.090 -3.993 1.00 90.31 319 LEU A O 1
ATOM 2599 N N . ASP A 1 320 ? 5.910 5.756 -5.009 1.00 89.44 320 ASP A N 1
ATOM 2600 C CA . ASP A 1 320 ? 7.000 6.735 -4.940 1.00 89.44 320 ASP A CA 1
ATOM 2601 C C . ASP A 1 320 ? 8.307 6.213 -5.580 1.00 89.44 320 ASP A C 1
ATOM 2603 O O . ASP A 1 320 ? 9.413 6.499 -5.134 1.00 89.44 320 ASP A O 1
ATOM 2607 N N . ILE A 1 321 ? 8.182 5.382 -6.625 1.00 90.56 321 ILE A N 1
ATOM 2608 C CA . ILE A 1 321 ? 9.315 4.898 -7.433 1.00 90.56 321 ILE A CA 1
ATOM 2609 C C . ILE A 1 321 ? 9.654 5.928 -8.514 1.00 90.56 321 ILE A C 1
ATOM 2611 O O . ILE A 1 321 ? 10.819 6.092 -8.885 1.00 90.56 321 ILE A O 1
ATOM 2615 N N . ILE A 1 322 ? 8.632 6.614 -9.031 1.00 91.44 322 ILE A N 1
ATOM 2616 C CA . ILE A 1 322 ? 8.780 7.701 -9.995 1.00 91.44 322 ILE A CA 1
ATOM 2617 C C . ILE A 1 322 ? 8.043 8.954 -9.533 1.00 91.44 322 ILE A C 1
ATOM 2619 O O . ILE A 1 322 ? 6.972 8.875 -8.937 1.00 91.44 322 ILE A O 1
ATOM 2623 N N . GLU A 1 323 ? 8.584 10.099 -9.920 1.00 91.44 323 GLU A N 1
ATOM 2624 C CA . GLU A 1 323 ? 7.888 11.381 -9.960 1.00 91.44 323 GLU A CA 1
ATOM 2625 C C . GLU A 1 323 ? 7.439 11.669 -11.392 1.00 91.44 323 GLU A C 1
ATOM 2627 O O . GLU A 1 323 ? 8.124 11.298 -12.355 1.00 91.44 323 GLU A O 1
ATOM 2632 N N . ILE A 1 324 ? 6.329 12.393 -11.544 1.00 89.88 324 ILE A N 1
ATOM 2633 C CA . ILE A 1 324 ? 5.875 12.882 -12.848 1.00 89.88 324 ILE A CA 1
ATOM 2634 C C . ILE A 1 324 ? 5.932 14.409 -12.869 1.00 89.88 324 ILE A C 1
ATOM 2636 O O . ILE A 1 324 ? 5.491 15.085 -11.948 1.00 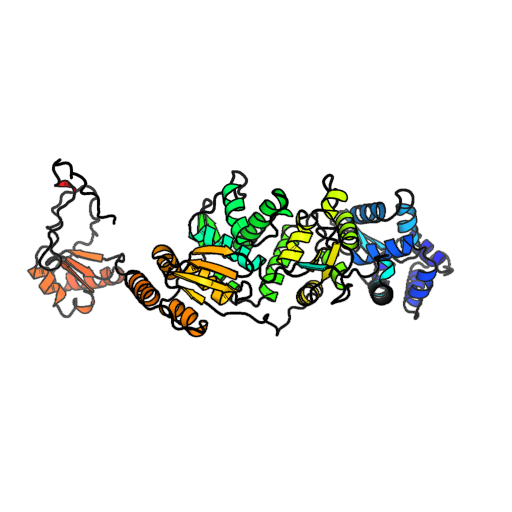89.88 324 ILE A O 1
ATOM 2640 N N . GLY A 1 325 ? 6.494 14.964 -13.937 1.00 90.19 325 GLY A N 1
ATOM 2641 C CA . GLY A 1 325 ? 6.569 16.397 -14.182 1.00 90.19 325 GLY A CA 1
ATOM 2642 C C . GLY A 1 325 ? 5.493 16.872 -15.154 1.00 90.19 325 GLY A C 1
ATOM 2643 O O . GLY A 1 325 ? 5.170 16.174 -16.118 1.00 90.19 325 GLY A O 1
ATOM 2644 N N . SER A 1 326 ? 4.978 18.080 -14.939 1.00 88.50 326 SER A N 1
ATOM 2645 C CA . SER A 1 326 ? 4.054 18.767 -15.848 1.00 88.50 326 SER A CA 1
ATOM 2646 C C . SER A 1 326 ? 4.612 20.112 -16.314 1.00 88.50 326 SER A C 1
ATOM 2648 O O . SER A 1 326 ? 5.492 20.687 -15.667 1.00 88.50 326 SER A O 1
ATOM 2650 N N . SER A 1 327 ? 4.078 20.631 -17.418 1.00 85.81 327 SER A N 1
ATOM 2651 C CA . SER A 1 327 ? 4.344 21.986 -17.910 1.00 85.81 327 SER A CA 1
ATOM 2652 C C . SER A 1 327 ? 3.055 22.819 -17.906 1.00 85.81 327 SER A C 1
ATOM 2654 O O . SER A 1 327 ? 1.980 22.314 -17.588 1.00 85.81 327 SER A O 1
ATOM 2656 N N . ASP A 1 328 ? 3.139 24.103 -18.262 1.00 81.62 328 ASP A N 1
ATOM 2657 C CA . ASP A 1 328 ? 1.938 24.939 -18.418 1.00 81.62 328 ASP A CA 1
ATOM 2658 C C . ASP A 1 328 ? 1.097 24.545 -19.649 1.00 81.62 328 ASP A C 1
ATOM 2660 O O . ASP A 1 328 ? -0.085 24.881 -19.721 1.00 81.62 328 ASP A O 1
ATOM 2664 N N . LEU A 1 329 ? 1.702 23.845 -20.616 1.00 75.19 329 LEU A N 1
ATOM 2665 C CA . LEU A 1 329 ? 1.064 23.417 -21.866 1.00 75.19 329 LEU A CA 1
ATOM 2666 C C . LEU A 1 329 ? 0.580 21.962 -21.809 1.00 75.19 329 LEU A C 1
ATOM 2668 O O . LEU A 1 329 ? -0.448 21.645 -22.401 1.00 75.19 329 LEU A O 1
ATOM 2672 N N . ASP A 1 330 ? 1.289 21.107 -21.069 1.00 70.88 330 ASP A N 1
ATOM 2673 C CA . ASP A 1 330 ? 1.049 19.668 -21.008 1.00 70.88 330 ASP A CA 1
ATOM 2674 C C . ASP A 1 330 ? 0.865 19.203 -19.562 1.00 70.88 330 ASP A C 1
ATOM 2676 O O . ASP A 1 330 ? 1.736 19.398 -18.708 1.00 70.88 330 ASP A O 1
ATOM 2680 N N . THR A 1 331 ? -0.250 18.513 -19.298 1.00 73.19 331 THR A N 1
ATOM 2681 C CA . THR A 1 331 ? -0.584 17.988 -17.964 1.00 73.19 331 THR A CA 1
ATOM 2682 C C . THR A 1 331 ? 0.485 17.040 -17.428 1.00 73.19 331 THR A C 1
ATOM 2684 O O . THR A 1 331 ? 0.716 17.027 -16.226 1.00 73.19 331 THR A O 1
ATOM 2687 N N . PHE A 1 332 ? 1.172 16.296 -18.298 1.00 84.25 332 PHE A N 1
ATOM 2688 C CA . PHE A 1 332 ? 2.329 15.476 -17.948 1.00 84.25 332 PHE A CA 1
ATOM 2689 C C . PHE A 1 332 ? 3.324 15.487 -19.113 1.00 84.25 332 PHE A C 1
ATOM 2691 O O . PHE A 1 332 ? 2.967 15.137 -20.234 1.00 84.25 332 PHE A O 1
ATOM 2698 N N . CYS A 1 333 ? 4.568 15.893 -18.866 1.00 84.88 333 CYS A N 1
ATOM 2699 C CA . CYS A 1 333 ? 5.597 16.040 -19.902 1.00 84.88 333 CYS A CA 1
ATOM 2700 C C . CYS A 1 333 ? 6.893 15.281 -19.594 1.00 84.88 333 CYS A C 1
ATOM 2702 O O . CYS A 1 333 ? 7.651 14.966 -20.514 1.00 84.88 333 CYS A O 1
ATOM 2704 N N . ALA A 1 334 ? 7.145 14.950 -18.326 1.00 89.62 334 ALA A N 1
ATOM 2705 C CA . ALA A 1 334 ? 8.385 14.320 -17.895 1.00 89.62 334 ALA A CA 1
ATOM 2706 C C . ALA A 1 334 ? 8.161 13.309 -16.765 1.00 89.62 334 ALA A C 1
ATOM 2708 O O . ALA A 1 334 ? 7.125 13.318 -16.107 1.00 89.62 334 ALA A O 1
ATOM 2709 N N . TRP A 1 335 ? 9.148 12.456 -16.519 1.00 91.25 335 TRP A N 1
ATOM 2710 C CA . TRP A 1 335 ? 9.202 11.549 -15.379 1.00 91.25 335 TRP A CA 1
ATOM 2711 C C . TRP A 1 335 ? 10.638 11.422 -14.870 1.00 91.25 335 TRP A C 1
ATOM 2713 O O . TRP A 1 335 ? 11.592 11.633 -15.620 1.00 91.25 335 TRP A O 1
ATOM 2723 N N . LYS A 1 336 ? 10.798 11.077 -13.597 1.00 91.31 336 LYS A N 1
ATOM 2724 C CA . LYS A 1 336 ? 12.099 10.890 -12.944 1.00 91.31 336 LYS A CA 1
ATOM 2725 C C . LYS A 1 336 ? 12.006 9.702 -12.001 1.00 91.31 336 LYS A C 1
ATOM 2727 O O . LYS A 1 336 ? 10.989 9.550 -11.335 1.00 91.31 336 LYS A O 1
ATOM 2732 N N . ILE A 1 337 ? 13.045 8.876 -11.929 1.00 91.38 337 ILE A N 1
ATOM 2733 C CA . ILE A 1 337 ? 13.150 7.871 -10.866 1.00 91.38 337 ILE A CA 1
ATOM 2734 C C . ILE A 1 337 ? 13.569 8.555 -9.557 1.00 91.38 337 ILE A C 1
ATOM 2736 O O . ILE A 1 337 ? 14.455 9.411 -9.568 1.00 91.38 337 ILE A O 1
ATOM 2740 N N . THR A 1 338 ? 12.914 8.219 -8.450 1.00 90.06 338 THR A N 1
ATOM 2741 C CA . THR A 1 338 ? 13.279 8.731 -7.118 1.00 90.06 338 THR A CA 1
ATOM 2742 C C . THR A 1 338 ? 14.472 7.957 -6.557 1.00 90.06 338 THR A C 1
ATOM 2744 O O . THR A 1 338 ? 14.781 6.858 -7.022 1.00 90.06 338 THR A O 1
ATOM 2747 N N . ASP A 1 339 ? 15.123 8.483 -5.522 1.00 86.81 339 ASP A N 1
ATOM 2748 C CA . ASP A 1 339 ? 16.231 7.781 -4.860 1.00 86.81 339 ASP A CA 1
ATOM 2749 C C . ASP A 1 339 ? 15.746 6.474 -4.210 1.00 86.81 339 ASP A C 1
ATOM 2751 O O . ASP A 1 339 ? 16.350 5.414 -4.388 1.00 86.81 339 ASP A O 1
ATOM 2755 N N . SER A 1 340 ? 14.588 6.519 -3.537 1.00 84.12 340 SER A N 1
ATOM 2756 C CA . SER A 1 340 ? 13.938 5.327 -2.969 1.00 84.12 340 SER A CA 1
ATOM 2757 C C . SER A 1 340 ? 13.542 4.327 -4.061 1.00 84.12 340 SER A C 1
ATOM 2759 O O . SER A 1 340 ? 13.798 3.125 -3.949 1.00 84.12 340 SER A O 1
ATOM 2761 N N . GLY A 1 341 ? 12.995 4.825 -5.173 1.00 89.38 341 GLY A N 1
ATOM 2762 C CA . GLY A 1 341 ? 12.691 4.035 -6.358 1.00 89.38 341 GLY A CA 1
ATOM 2763 C C . GLY A 1 341 ? 13.924 3.344 -6.920 1.00 89.38 341 GLY A C 1
ATOM 2764 O O . GLY A 1 341 ? 13.876 2.149 -7.208 1.00 89.38 341 GLY A O 1
ATOM 2765 N N . MET A 1 342 ? 15.048 4.056 -7.009 1.00 88.94 342 MET A N 1
ATOM 2766 C CA . MET A 1 342 ? 16.317 3.513 -7.483 1.00 88.94 342 MET A CA 1
ATOM 2767 C C . MET A 1 342 ? 16.839 2.388 -6.575 1.00 88.94 342 MET A C 1
ATOM 2769 O O . MET A 1 342 ? 17.312 1.360 -7.069 1.00 88.94 342 MET A O 1
ATOM 2773 N N . CYS A 1 343 ? 16.715 2.538 -5.254 1.00 86.38 343 CYS A N 1
ATOM 2774 C CA . CYS A 1 343 ? 17.016 1.467 -4.304 1.00 86.38 343 CYS A CA 1
ATOM 2775 C C . CYS A 1 343 ? 16.143 0.229 -4.564 1.00 86.38 343 CYS A C 1
ATOM 2777 O O . CYS A 1 343 ? 16.674 -0.870 -4.746 1.00 86.38 343 CYS A O 1
ATOM 2779 N N . LEU A 1 344 ? 14.822 0.410 -4.679 1.00 87.50 344 LEU A N 1
ATOM 2780 C CA . LEU A 1 344 ? 13.868 -0.678 -4.915 1.00 87.50 344 LEU A CA 1
ATOM 2781 C C . LEU A 1 344 ? 14.136 -1.427 -6.228 1.00 87.50 344 LEU A C 1
ATOM 2783 O O . LEU A 1 344 ? 14.182 -2.657 -6.223 1.00 87.50 344 LEU A O 1
ATOM 2787 N N . VAL A 1 345 ? 14.365 -0.720 -7.342 1.00 87.06 345 VAL A N 1
ATOM 2788 C CA . VAL A 1 345 ? 14.627 -1.367 -8.645 1.00 87.06 345 VAL A CA 1
ATOM 2789 C C . VAL A 1 345 ? 15.961 -2.114 -8.680 1.00 87.06 345 VAL A C 1
ATOM 2791 O O . VAL A 1 345 ? 16.083 -3.114 -9.387 1.00 87.06 345 VAL A O 1
ATOM 2794 N N . LYS A 1 346 ? 16.951 -1.674 -7.891 1.00 83.94 346 LYS A N 1
ATOM 2795 C CA . LYS A 1 346 ? 18.234 -2.373 -7.707 1.00 83.94 346 LYS A CA 1
ATOM 2796 C C . LYS A 1 346 ? 18.146 -3.530 -6.703 1.00 83.94 346 LYS A C 1
ATOM 2798 O O . LYS A 1 346 ? 19.141 -4.219 -6.492 1.00 83.94 346 LYS A O 1
ATOM 2803 N N . GLY A 1 347 ? 16.982 -3.756 -6.086 1.00 81.69 347 GLY A N 1
ATOM 2804 C CA . GLY A 1 347 ? 16.794 -4.774 -5.051 1.00 81.69 347 GLY A CA 1
ATOM 2805 C C . GLY A 1 347 ? 17.515 -4.446 -3.740 1.00 81.69 347 GLY A C 1
ATOM 2806 O O . GLY A 1 347 ? 17.817 -5.348 -2.962 1.00 81.69 347 GLY A O 1
ATOM 2807 N N . ILE A 1 348 ? 17.815 -3.168 -3.505 1.00 81.06 348 ILE A N 1
ATOM 2808 C CA . ILE A 1 348 ? 18.476 -2.673 -2.301 1.00 81.06 348 ILE A CA 1
ATOM 2809 C C . ILE A 1 348 ? 17.388 -2.141 -1.371 1.00 81.06 348 ILE A C 1
ATOM 2811 O O . ILE A 1 348 ? 16.704 -1.174 -1.693 1.00 81.06 348 ILE A O 1
ATOM 2815 N N . ILE A 1 349 ? 17.236 -2.758 -0.202 1.00 75.69 349 ILE A N 1
ATOM 2816 C CA . ILE A 1 349 ? 16.414 -2.210 0.880 1.00 75.69 349 ILE A CA 1
ATOM 2817 C C . ILE A 1 349 ? 17.388 -1.524 1.842 1.00 75.69 349 ILE A C 1
ATOM 2819 O O . ILE A 1 349 ? 18.191 -2.228 2.459 1.00 75.69 349 ILE A O 1
ATOM 2823 N N . PRO A 1 350 ? 17.388 -0.183 1.949 1.00 68.75 350 PRO A N 1
ATOM 2824 C CA . PRO A 1 350 ? 18.290 0.512 2.857 1.00 68.75 350 PRO A CA 1
ATOM 2825 C C . PRO A 1 350 ? 18.030 0.063 4.300 1.00 68.75 350 PRO A C 1
ATOM 2827 O O . PRO A 1 350 ? 16.884 0.053 4.750 1.00 68.75 350 PRO A O 1
ATOM 2830 N N . GLU A 1 351 ? 19.086 -0.287 5.041 1.00 58.84 351 GLU A N 1
ATOM 2831 C CA . GLU A 1 351 ? 18.983 -0.576 6.484 1.00 58.84 351 GLU A CA 1
ATOM 2832 C C . GLU A 1 351 ? 18.714 0.696 7.308 1.00 58.84 351 GLU A C 1
ATOM 2834 O O . GLU A 1 351 ? 18.158 0.626 8.402 1.00 58.84 351 GLU A O 1
ATOM 2839 N N . ALA A 1 352 ? 19.085 1.865 6.775 1.00 52.84 352 ALA A N 1
ATOM 2840 C CA . ALA A 1 352 ? 18.882 3.172 7.386 1.00 52.84 352 ALA A CA 1
ATOM 2841 C C . ALA A 1 352 ? 18.225 4.132 6.387 1.00 52.84 352 ALA A C 1
ATOM 2843 O O . ALA A 1 352 ? 18.660 4.217 5.239 1.00 52.84 352 ALA A O 1
ATOM 2844 N N . GLY A 1 353 ? 17.214 4.872 6.848 1.00 57.97 353 GLY A N 1
ATOM 2845 C CA . GLY A 1 353 ? 16.543 5.912 6.067 1.00 57.97 353 GLY A CA 1
ATOM 2846 C C . GLY A 1 353 ? 15.027 5.772 6.078 1.00 57.97 353 GLY A C 1
ATOM 2847 O O . GLY A 1 353 ? 14.423 5.529 5.040 1.00 57.97 353 GLY A O 1
ATOM 2848 N N . GLU A 1 354 ? 14.400 5.927 7.248 1.00 68.75 354 GLU A N 1
ATOM 2849 C CA . GLU A 1 354 ? 13.001 6.362 7.236 1.00 68.75 354 GLU A CA 1
ATOM 2850 C C . GLU A 1 354 ? 12.956 7.769 6.624 1.00 68.75 354 GLU A C 1
ATOM 2852 O O . GLU A 1 354 ? 13.861 8.569 6.905 1.00 68.75 354 GLU A O 1
ATOM 2857 N N . PRO A 1 355 ? 11.942 8.096 5.808 1.00 75.31 355 PRO A N 1
ATOM 2858 C CA . PRO A 1 355 ? 11.747 9.471 5.387 1.00 75.31 355 PRO A CA 1
ATOM 2859 C C . PRO A 1 355 ? 11.596 10.363 6.623 1.00 75.31 355 PRO A C 1
ATOM 2861 O O . PRO A 1 355 ? 11.160 9.927 7.694 1.00 75.31 355 PRO A O 1
ATOM 2864 N N . GLN A 1 356 ? 11.989 11.627 6.491 1.00 82.56 356 GLN A N 1
ATOM 2865 C CA . GLN A 1 356 ? 11.759 12.584 7.561 1.00 82.56 356 GLN A CA 1
ATOM 2866 C C . GLN A 1 356 ? 10.253 12.813 7.692 1.00 82.56 356 GLN A C 1
ATOM 2868 O O . GLN A 1 356 ? 9.636 13.405 6.812 1.00 82.56 356 GLN A O 1
ATOM 2873 N N . TYR A 1 357 ? 9.683 12.349 8.799 1.00 89.44 357 TYR A N 1
ATOM 2874 C CA . TY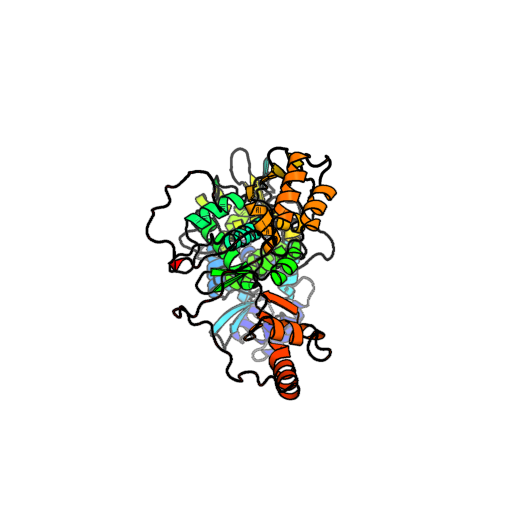R A 1 357 ? 8.260 12.494 9.060 1.00 89.44 357 TYR A CA 1
ATOM 2875 C C . TYR A 1 357 ? 7.925 13.875 9.632 1.00 89.44 357 TYR A C 1
ATOM 2877 O O . TYR A 1 357 ? 8.587 14.340 10.567 1.00 89.44 357 TYR A O 1
ATOM 2885 N N . ASP A 1 358 ? 6.865 14.505 9.121 1.00 92.31 358 ASP A N 1
ATOM 2886 C CA . ASP A 1 358 ? 6.246 15.669 9.765 1.00 92.31 358 ASP A CA 1
ATOM 2887 C C . ASP A 1 358 ? 5.064 15.215 10.618 1.00 92.31 358 ASP A C 1
ATOM 2889 O O . ASP A 1 358 ? 3.927 15.106 10.162 1.00 92.31 358 ASP A O 1
ATOM 2893 N N . ASN A 1 359 ? 5.354 14.927 11.883 1.00 94.81 359 ASN A N 1
ATOM 2894 C CA . ASN A 1 359 ? 4.362 14.400 12.809 1.00 94.81 359 ASN A CA 1
ATOM 2895 C C . ASN A 1 359 ? 3.503 15.481 13.465 1.00 94.81 359 ASN A C 1
ATOM 2897 O O . ASN A 1 359 ? 2.690 15.132 14.311 1.00 94.81 359 ASN A O 1
ATOM 2901 N N . ARG A 1 360 ? 3.667 16.769 13.133 1.00 95.94 360 ARG A N 1
ATOM 2902 C CA . ARG A 1 360 ? 2.964 17.845 13.843 1.00 95.94 360 ARG A CA 1
ATOM 2903 C C . ARG A 1 360 ? 1.451 17.720 13.690 1.00 95.94 360 ARG A C 1
ATOM 2905 O O . ARG A 1 360 ? 0.916 17.670 12.583 1.00 95.94 360 ARG A O 1
ATOM 2912 N N . ILE A 1 361 ? 0.771 17.723 14.828 1.00 96.62 361 ILE A N 1
ATOM 2913 C CA . ILE A 1 361 ? -0.677 17.641 14.954 1.00 96.62 361 ILE A CA 1
ATOM 2914 C C . ILE A 1 361 ? -1.210 18.995 15.413 1.00 96.62 361 ILE A C 1
ATOM 2916 O O . ILE A 1 361 ? -0.733 19.576 16.386 1.00 96.62 361 ILE A O 1
ATOM 2920 N N . ILE A 1 362 ? -2.254 19.474 14.741 1.00 96.62 362 ILE A N 1
ATOM 2921 C CA . ILE A 1 362 ? -3.049 20.620 15.185 1.00 96.62 362 ILE A CA 1
ATOM 2922 C C . ILE A 1 362 ? -4.435 20.111 15.564 1.00 96.62 362 ILE A C 1
ATOM 2924 O O . ILE A 1 362 ? -5.117 19.502 14.741 1.00 96.62 362 ILE A O 1
ATOM 2928 N N . ILE A 1 363 ? -4.867 20.390 16.794 1.00 96.88 363 ILE A N 1
ATOM 2929 C CA . ILE A 1 363 ? -6.190 20.006 17.299 1.00 96.88 363 ILE A CA 1
ATOM 2930 C C . ILE A 1 363 ? -7.023 21.257 17.523 1.00 96.88 363 ILE A C 1
ATOM 2932 O O . ILE A 1 363 ? -6.634 22.159 18.265 1.00 96.88 363 ILE A O 1
ATOM 2936 N N . GLN A 1 364 ? -8.194 21.298 16.903 1.00 96.50 364 GLN A N 1
ATOM 2937 C CA . GLN A 1 364 ? -9.125 22.406 17.028 1.00 96.50 364 GLN A CA 1
ATOM 2938 C C . GLN A 1 364 ? -10.248 22.100 18.037 1.00 96.50 364 GLN A C 1
ATOM 2940 O O . GLN A 1 364 ? -10.636 20.942 18.208 1.00 96.50 364 GLN A O 1
ATOM 2945 N N . PRO A 1 365 ? -10.846 23.128 18.675 1.00 97.25 365 PRO A N 1
ATOM 2946 C CA . PRO A 1 365 ? -11.959 22.946 19.615 1.00 97.25 365 PRO A CA 1
ATOM 2947 C C . PRO A 1 365 ? -13.213 22.292 19.014 1.00 97.25 365 PRO A C 1
ATOM 2949 O O . PRO A 1 365 ? -14.085 21.854 19.755 1.00 97.25 365 PRO A O 1
ATOM 2952 N N . ASN A 1 366 ? -13.333 22.225 17.689 1.00 96.88 366 ASN A N 1
ATOM 2953 C CA . ASN A 1 366 ? -14.421 21.556 16.971 1.00 96.88 366 ASN A CA 1
ATOM 2954 C C . ASN A 1 366 ? -14.156 20.052 16.730 1.00 96.88 366 ASN A C 1
ATOM 2956 O O . ASN A 1 366 ? -14.814 19.469 15.873 1.00 96.88 366 ASN A O 1
ATOM 2960 N N . PHE A 1 367 ? -13.201 19.441 17.445 1.00 97.44 367 PHE A N 1
ATOM 2961 C CA . PHE A 1 367 ? -12.774 18.037 17.300 1.00 97.44 367 PHE A CA 1
ATOM 2962 C C . PHE A 1 367 ? -12.085 17.698 15.974 1.00 97.44 367 PHE A C 1
ATOM 2964 O O . PHE A 1 367 ? -11.861 16.525 15.673 1.00 97.44 367 PHE A O 1
ATOM 2971 N N . GLU A 1 368 ? -11.739 18.705 15.176 1.00 97.25 368 GLU A N 1
ATOM 2972 C CA . GLU A 1 368 ? -10.935 18.520 13.978 1.00 97.25 368 GLU A CA 1
ATOM 2973 C C . GLU A 1 368 ? -9.453 18.387 14.342 1.00 97.25 368 GLU A C 1
ATOM 2975 O O . GLU A 1 368 ? -8.900 19.189 15.099 1.00 97.25 368 GLU A O 1
ATOM 2980 N N . LEU A 1 369 ? -8.812 17.376 13.765 1.00 96.19 369 LEU A N 1
ATOM 2981 C CA . LEU A 1 369 ? -7.384 17.130 13.846 1.00 96.19 369 LEU A CA 1
ATOM 2982 C C . LEU A 1 369 ? -6.777 17.294 12.455 1.00 96.19 369 LEU A C 1
ATOM 2984 O O . LEU A 1 369 ? -7.258 16.701 11.492 1.00 96.19 369 LEU A O 1
ATOM 2988 N N . ILE A 1 370 ? -5.708 18.078 12.357 1.00 96.44 370 ILE A N 1
ATOM 2989 C CA . ILE A 1 370 ? -4.961 18.301 11.119 1.00 96.44 370 ILE A CA 1
ATOM 2990 C C . ILE A 1 370 ? -3.552 17.748 11.300 1.00 96.44 370 ILE A C 1
ATOM 2992 O O . ILE A 1 370 ? -2.902 18.047 12.301 1.00 96.44 370 ILE A O 1
ATOM 2996 N N . ILE A 1 371 ? -3.086 16.961 10.335 1.00 95.25 371 ILE A N 1
ATOM 2997 C CA . ILE A 1 371 ? -1.737 16.382 10.314 1.00 95.25 371 ILE A CA 1
ATOM 2998 C C . ILE A 1 371 ? -1.207 16.346 8.876 1.00 95.25 371 ILE A C 1
ATOM 3000 O O . ILE A 1 371 ? -1.995 16.285 7.928 1.00 95.25 371 ILE A O 1
ATOM 3004 N N . SER A 1 372 ? 0.113 16.407 8.699 1.00 92.38 372 SER A N 1
ATOM 3005 C CA . SER A 1 372 ? 0.734 16.205 7.386 1.00 92.38 372 SER A CA 1
ATOM 3006 C C . SER A 1 372 ? 0.467 14.796 6.853 1.00 92.38 372 SER A C 1
ATOM 3008 O O . SER A 1 372 ? 0.402 13.827 7.612 1.00 92.38 372 SER A O 1
ATOM 3010 N N . ARG A 1 373 ? 0.348 14.678 5.528 1.00 88.00 373 ARG A N 1
ATOM 3011 C CA . ARG A 1 373 ? 0.332 13.381 4.842 1.00 88.00 373 ARG A CA 1
ATOM 3012 C C . ARG A 1 373 ? 1.642 12.611 5.037 1.00 88.00 373 ARG A C 1
ATOM 3014 O O . ARG A 1 373 ? 1.619 11.388 5.140 1.00 88.00 373 ARG A O 1
ATOM 3021 N N . ASP A 1 374 ? 2.750 13.337 5.156 1.00 88.44 374 ASP A N 1
ATOM 3022 C CA . ASP A 1 374 ? 4.097 12.794 5.350 1.00 88.44 374 ASP A CA 1
ATOM 3023 C C . ASP A 1 374 ? 4.388 12.476 6.826 1.00 88.44 374 ASP A C 1
ATOM 3025 O O . ASP A 1 374 ? 5.542 12.403 7.244 1.00 88.44 374 ASP A O 1
ATOM 3029 N N . ALA A 1 375 ? 3.354 12.336 7.656 1.00 92.38 375 ALA A N 1
ATOM 3030 C CA . ALA A 1 375 ? 3.507 11.879 9.026 1.00 92.38 375 ALA A CA 1
ATOM 3031 C C . ALA A 1 375 ? 3.848 10.387 9.081 1.00 92.38 375 ALA A C 1
ATOM 3033 O O . ALA A 1 375 ? 3.573 9.605 8.168 1.00 92.38 375 ALA A O 1
ATOM 3034 N N . ASP A 1 376 ? 4.409 9.977 10.211 1.00 92.69 376 ASP A N 1
ATOM 3035 C CA . ASP A 1 376 ? 4.760 8.596 10.481 1.00 92.69 376 ASP A CA 1
ATOM 3036 C C . ASP A 1 376 ? 3.538 7.671 10.299 1.00 92.69 376 ASP A C 1
ATOM 3038 O O . ASP A 1 376 ? 2.517 7.853 10.981 1.00 92.69 376 ASP A O 1
ATOM 3042 N N . PRO A 1 377 ? 3.624 6.629 9.446 1.00 92.62 377 PRO A N 1
ATOM 3043 C CA . PRO A 1 377 ? 2.552 5.659 9.240 1.00 92.62 377 PRO A CA 1
ATOM 3044 C C . PRO A 1 377 ? 2.004 5.046 10.531 1.00 92.62 377 PRO A C 1
ATOM 3046 O O . PRO A 1 377 ? 0.829 4.687 10.594 1.00 92.62 377 PRO A O 1
ATOM 3049 N N . ARG A 1 378 ? 2.833 4.926 11.572 1.00 93.38 378 ARG A N 1
ATOM 3050 C CA . ARG A 1 378 ? 2.432 4.403 12.885 1.00 93.38 378 ARG A CA 1
ATOM 3051 C C . ARG A 1 378 ? 1.492 5.365 13.605 1.00 93.38 378 ARG A C 1
ATOM 3053 O O . ARG A 1 378 ? 0.541 4.914 14.238 1.00 93.38 378 ARG A O 1
ATOM 3060 N N . ILE A 1 379 ? 1.734 6.671 13.499 1.00 94.75 379 ILE A N 1
ATOM 3061 C CA . ILE A 1 379 ? 0.856 7.713 14.047 1.00 94.75 379 ILE A CA 1
ATOM 3062 C C . ILE A 1 379 ? -0.436 7.759 13.236 1.00 94.75 379 ILE A C 1
ATOM 3064 O O . ILE A 1 379 ? -1.522 7.655 13.808 1.00 94.75 379 ILE A O 1
ATOM 3068 N N . LEU A 1 380 ? -0.321 7.824 11.907 1.00 94.44 380 LEU A N 1
ATOM 3069 C CA . LEU A 1 380 ? -1.471 7.860 11.006 1.00 94.44 380 LEU A CA 1
ATOM 3070 C C . LEU A 1 380 ? -2.393 6.659 11.215 1.00 94.44 380 LEU A C 1
ATOM 3072 O O . LEU A 1 380 ? -3.602 6.841 11.318 1.00 94.44 380 LEU A O 1
ATOM 3076 N N . TRP A 1 381 ? -1.851 5.446 11.351 1.00 95.19 381 TRP A N 1
ATOM 3077 C CA . TRP A 1 381 ? -2.655 4.250 11.607 1.00 95.19 381 TRP A CA 1
ATOM 3078 C C . TRP A 1 381 ? -3.510 4.376 12.874 1.00 95.19 381 TRP A C 1
ATOM 3080 O O . TRP A 1 381 ? -4.710 4.098 12.852 1.00 95.19 381 TRP A O 1
ATOM 3090 N N . LYS A 1 382 ? -2.919 4.855 13.973 1.00 95.00 382 LYS A N 1
ATOM 3091 C CA . LYS A 1 382 ? -3.646 5.059 15.232 1.00 95.00 382 LYS A CA 1
ATOM 3092 C C . LYS A 1 382 ? -4.727 6.141 15.095 1.00 95.00 382 LYS A C 1
ATOM 3094 O O . LYS A 1 382 ? -5.819 5.977 15.637 1.00 95.00 382 LYS A O 1
ATOM 3099 N N . LEU A 1 383 ? -4.471 7.195 14.316 1.00 95.56 383 LEU A N 1
ATOM 3100 C CA . LEU A 1 383 ? -5.476 8.215 13.996 1.00 95.56 383 LEU A CA 1
ATOM 3101 C C . LEU A 1 383 ? -6.614 7.657 13.129 1.00 95.56 383 LEU A C 1
ATOM 3103 O O . LEU A 1 383 ? -7.776 7.906 13.429 1.00 95.56 383 LEU A O 1
ATOM 3107 N N . TYR A 1 384 ? -6.319 6.837 12.118 1.00 94.12 384 TYR A N 1
ATOM 3108 C CA . TYR A 1 384 ? -7.330 6.144 11.308 1.00 94.12 384 TYR A CA 1
ATOM 3109 C C . TYR A 1 384 ? -8.241 5.234 12.153 1.00 94.12 384 TYR A C 1
ATOM 3111 O O . TYR A 1 384 ? -9.446 5.126 11.894 1.00 94.12 384 TYR A O 1
ATOM 3119 N N . LEU A 1 385 ? -7.685 4.595 13.186 1.00 94.25 385 LEU A N 1
ATOM 3120 C CA . LEU A 1 385 ? -8.453 3.789 14.132 1.00 94.25 385 LEU A CA 1
ATOM 3121 C C . LEU A 1 385 ? -9.385 4.649 14.996 1.00 94.25 385 LEU A C 1
ATOM 3123 O O . LEU A 1 385 ? -10.569 4.322 15.085 1.00 94.25 385 LEU A O 1
ATOM 3127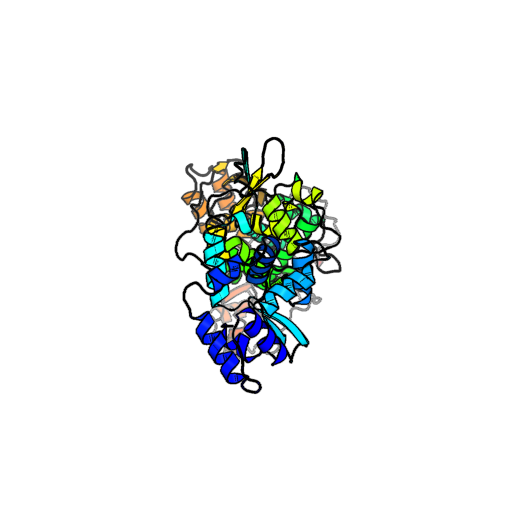 N N . ALA A 1 386 ? -8.869 5.734 15.585 1.00 95.50 386 ALA A N 1
ATOM 3128 C CA . ALA A 1 386 ? -9.558 6.535 16.604 1.00 95.50 386 ALA A CA 1
ATOM 3129 C C . ALA A 1 386 ? -10.359 7.743 16.073 1.00 95.50 386 ALA A C 1
ATOM 3131 O O . ALA A 1 386 ? -11.144 8.334 16.817 1.00 95.50 386 ALA A O 1
ATOM 3132 N N . ALA A 1 387 ? -10.194 8.123 14.807 1.00 96.00 387 ALA A N 1
ATOM 3133 C CA . ALA A 1 387 ? -10.831 9.286 14.192 1.00 96.00 387 ALA A CA 1
ATOM 3134 C C . ALA A 1 387 ? -11.359 8.970 12.786 1.00 96.00 387 ALA A C 1
ATOM 3136 O O . ALA A 1 387 ? -10.928 8.023 12.127 1.00 96.00 387 ALA A O 1
ATOM 3137 N N . ASP A 1 388 ? -12.326 9.754 12.317 1.00 94.25 388 ASP A N 1
ATOM 3138 C CA . ASP A 1 388 ? -12.841 9.643 10.955 1.00 94.25 388 ASP A CA 1
ATOM 3139 C C . ASP A 1 388 ? -12.143 10.639 10.031 1.00 94.25 388 ASP A C 1
ATOM 3141 O O . ASP A 1 388 ? -12.092 11.831 10.314 1.00 94.25 388 ASP A O 1
ATOM 3145 N N . ILE A 1 389 ? -11.603 10.152 8.914 1.00 92.62 389 ILE A N 1
ATOM 3146 C CA . ILE A 1 389 ? -10.987 11.012 7.904 1.00 92.62 389 ILE A CA 1
ATOM 3147 C C . ILE A 1 389 ? -12.061 11.746 7.091 1.00 92.62 389 ILE A C 1
ATOM 3149 O O . ILE A 1 389 ? -12.997 11.129 6.578 1.00 92.62 389 ILE A O 1
ATOM 3153 N N . HIS A 1 390 ? -11.925 13.066 6.980 1.00 90.25 390 HIS A N 1
ATOM 3154 C CA . HIS A 1 390 ? -12.821 13.941 6.218 1.00 90.25 390 HIS A CA 1
ATOM 3155 C C . HIS A 1 390 ? -12.178 14.446 4.923 1.00 90.25 390 HIS A C 1
ATOM 3157 O O . HIS A 1 390 ? -12.862 14.564 3.910 1.00 90.25 390 HIS A O 1
ATOM 3163 N N . GLN A 1 391 ? -10.875 14.734 4.951 1.00 87.25 391 GLN A N 1
ATOM 3164 C CA . GLN A 1 391 ? -10.123 15.230 3.799 1.00 87.25 391 GLN A CA 1
ATOM 3165 C C . GLN A 1 391 ? -8.734 14.596 3.783 1.00 87.25 391 GLN A C 1
ATOM 3167 O O . GLN A 1 391 ? -8.095 14.470 4.829 1.00 87.25 391 GLN A O 1
ATOM 3172 N N . CYS A 1 392 ? -8.276 14.216 2.593 1.00 83.88 392 CYS A N 1
ATOM 3173 C CA . CYS A 1 392 ? -6.982 13.589 2.373 1.00 83.88 392 CYS A CA 1
ATOM 3174 C C . CYS A 1 392 ? -6.289 14.311 1.205 1.00 83.88 392 CYS A C 1
ATOM 3176 O O . CYS A 1 392 ? -6.358 13.862 0.068 1.00 83.88 392 CYS A O 1
ATOM 3178 N N . ASP A 1 393 ? -5.667 15.457 1.497 1.00 82.75 393 ASP A N 1
ATOM 3179 C CA . ASP A 1 393 ? -4.830 16.223 0.558 1.00 82.75 393 ASP A CA 1
ATOM 3180 C C . ASP A 1 393 ? -3.394 16.284 1.119 1.00 82.75 393 ASP A C 1
ATOM 3182 O O . ASP A 1 393 ? -2.965 15.333 1.774 1.00 82.75 393 ASP A O 1
ATOM 3186 N N . PHE A 1 394 ? -2.634 17.359 0.879 1.00 81.69 394 PHE A N 1
ATOM 3187 C CA . PHE A 1 394 ? -1.316 17.572 1.503 1.00 81.69 394 PHE A CA 1
ATOM 3188 C C . PHE A 1 394 ? -1.397 17.607 3.036 1.00 81.69 394 PHE A C 1
ATOM 3190 O O . PHE A 1 394 ? -0.536 17.072 3.729 1.00 81.69 394 PHE A O 1
ATOM 3197 N N . LEU A 1 395 ? -2.465 18.214 3.559 1.00 89.62 395 LEU A N 1
ATOM 3198 C CA . LEU A 1 395 ? -2.846 18.125 4.962 1.00 89.62 395 LEU A CA 1
ATOM 3199 C C . LEU A 1 395 ? -4.072 17.224 5.073 1.00 89.62 395 LEU A C 1
ATOM 3201 O O . LEU A 1 395 ? -5.080 17.427 4.390 1.00 89.62 395 LEU A O 1
ATOM 3205 N N . MET A 1 396 ? -3.982 16.238 5.952 1.00 92.62 396 MET A N 1
ATOM 3206 C CA . MET A 1 396 ? -5.076 15.340 6.271 1.00 92.62 396 MET A CA 1
ATOM 3207 C C . MET A 1 396 ? -5.921 15.943 7.385 1.00 92.62 396 MET A C 1
ATOM 3209 O O . MET A 1 396 ? -5.388 16.467 8.365 1.00 92.62 396 MET A O 1
ATOM 3213 N N . ARG A 1 397 ? -7.244 15.844 7.244 1.00 94.94 397 ARG A N 1
ATOM 3214 C CA . ARG A 1 397 ? -8.205 16.269 8.266 1.00 94.94 397 ARG A CA 1
ATOM 3215 C C . ARG A 1 397 ? -8.953 15.067 8.793 1.00 94.94 397 ARG A C 1
ATOM 3217 O O . ARG A 1 397 ? -9.662 14.385 8.049 1.00 94.94 397 ARG A O 1
ATOM 3224 N N . PHE A 1 398 ? -8.817 14.855 10.086 1.00 96.31 398 PHE A N 1
ATOM 3225 C CA . PHE A 1 398 ? -9.547 13.872 10.856 1.00 96.31 398 PHE A CA 1
ATOM 3226 C C . PHE A 1 398 ? -10.551 14.570 11.765 1.00 96.31 398 PHE A C 1
ATOM 3228 O O . PHE A 1 398 ? -10.403 15.742 12.107 1.00 96.31 398 PHE A O 1
ATOM 3235 N N . HIS A 1 399 ? -11.567 13.835 12.184 1.00 97.31 399 HIS A N 1
ATOM 3236 C CA . HIS A 1 399 ? -12.545 14.298 13.144 1.00 97.31 399 HIS A CA 1
ATOM 3237 C C . HIS A 1 399 ? -12.761 13.235 14.211 1.00 97.31 399 HIS A C 1
ATOM 3239 O O . HIS A 1 399 ? -13.088 12.083 13.903 1.00 97.31 399 HIS A O 1
ATOM 3245 N N . PHE A 1 400 ? -12.573 13.622 15.469 1.00 97.44 400 PHE A N 1
ATOM 3246 C CA . PHE A 1 400 ? -12.900 12.759 16.592 1.00 97.44 400 PHE A CA 1
ATOM 3247 C C . PHE A 1 400 ? -14.397 12.791 16.865 1.00 97.44 400 PHE A C 1
ATOM 3249 O O . PHE A 1 400 ? -15.010 13.850 16.965 1.00 97.44 400 PHE A O 1
ATOM 3256 N N . ASN A 1 401 ? -14.974 11.613 17.049 1.00 96.38 401 ASN A N 1
ATOM 3257 C CA . ASN A 1 401 ? -16.305 11.458 17.605 1.00 96.38 401 ASN A CA 1
ATOM 3258 C C . ASN A 1 401 ? -16.350 10.213 18.499 1.00 96.38 401 ASN A C 1
ATOM 3260 O O . ASN A 1 401 ? -15.461 9.360 18.448 1.00 96.38 401 ASN A O 1
ATOM 3264 N N . ARG A 1 402 ? -17.410 10.086 19.301 1.00 95.50 402 ARG A N 1
ATOM 3265 C CA . ARG A 1 402 ? -17.594 8.946 20.212 1.00 95.50 402 ARG A CA 1
ATOM 3266 C C . ARG A 1 402 ? -17.432 7.595 19.497 1.00 95.50 402 ARG A C 1
ATOM 3268 O O . ARG A 1 402 ? -16.689 6.738 19.966 1.00 95.50 402 ARG A O 1
ATOM 3275 N N . HIS A 1 403 ? -18.062 7.417 18.333 1.00 94.56 403 HIS A N 1
ATOM 3276 C CA . HIS A 1 403 ? -17.993 6.159 17.582 1.00 94.56 403 HIS A CA 1
ATOM 3277 C C . HIS A 1 403 ? -16.586 5.858 17.052 1.00 94.56 403 HIS A C 1
ATOM 3279 O O . HIS A 1 403 ? -16.170 4.698 17.056 1.00 94.56 403 HIS A O 1
ATOM 3285 N N . SER A 1 404 ? -15.845 6.870 16.594 1.00 95.25 404 SER A N 1
ATOM 3286 C CA . SER A 1 404 ? -14.484 6.684 16.093 1.00 95.25 404 SER A CA 1
ATOM 3287 C C . SER A 1 404 ? -13.516 6.305 17.210 1.00 95.25 404 SER A C 1
ATOM 3289 O O . SER A 1 404 ? -12.707 5.399 17.028 1.00 95.25 404 SER A O 1
ATOM 3291 N N . VAL A 1 405 ? -13.649 6.916 18.389 1.00 96.06 405 VAL A N 1
ATOM 3292 C CA . VAL A 1 405 ? -12.825 6.576 19.555 1.00 96.06 405 VAL A CA 1
ATOM 3293 C C . VAL A 1 405 ? -13.126 5.156 20.031 1.00 96.06 405 VAL A C 1
ATOM 3295 O O . VAL A 1 405 ? -12.205 4.353 20.169 1.00 96.06 405 VAL A O 1
ATOM 3298 N N . HIS A 1 406 ? -14.404 4.793 20.182 1.00 94.25 406 HIS A N 1
ATOM 3299 C CA . HIS A 1 406 ? -14.805 3.428 20.558 1.00 94.25 406 HIS A CA 1
ATOM 3300 C C . HIS A 1 406 ? -14.332 2.379 19.553 1.00 94.25 406 HIS A C 1
ATOM 3302 O O . HIS A 1 406 ? -13.900 1.297 19.951 1.00 94.25 406 HIS A O 1
ATOM 3308 N N . ARG A 1 407 ? -14.349 2.699 18.253 1.00 92.62 407 ARG A N 1
ATOM 3309 C CA . ARG A 1 407 ? -13.774 1.833 17.219 1.00 92.62 407 ARG A CA 1
ATOM 3310 C C . ARG A 1 407 ? -12.293 1.580 17.484 1.00 92.62 407 ARG A C 1
ATOM 3312 O O . ARG A 1 407 ? -11.897 0.419 17.481 1.00 92.62 407 ARG A O 1
ATOM 3319 N N . GLY A 1 408 ? -11.501 2.617 17.753 1.00 92.19 408 GLY A N 1
ATOM 3320 C CA . GLY A 1 408 ? -10.088 2.457 18.099 1.00 92.19 408 GLY A CA 1
ATOM 3321 C C . GLY A 1 408 ? -9.885 1.540 19.307 1.00 92.19 408 GLY A C 1
ATOM 3322 O O . GLY A 1 408 ? -9.146 0.561 19.213 1.00 92.19 408 GLY A O 1
ATOM 3323 N N . LEU A 1 409 ? -10.613 1.792 20.398 1.00 92.19 409 LEU A N 1
ATOM 3324 C CA . LEU A 1 409 ? -10.535 0.993 21.629 1.00 92.19 409 LEU A CA 1
ATOM 3325 C C . LEU A 1 409 ? -10.928 -0.479 21.406 1.00 92.19 409 LEU A C 1
ATOM 3327 O O . LEU A 1 409 ? -10.316 -1.382 21.975 1.00 92.19 409 LEU A O 1
ATOM 3331 N N . SER A 1 410 ? -11.896 -0.743 20.521 1.00 89.38 410 SER A N 1
ATOM 3332 C CA . SER A 1 410 ? -12.285 -2.108 20.134 1.00 89.38 410 SER A CA 1
ATOM 3333 C C . SER A 1 410 ? -11.213 -2.881 19.369 1.00 89.38 410 SER A C 1
ATOM 3335 O O . SER A 1 410 ? -11.278 -4.106 19.300 1.00 89.38 410 SER A O 1
ATOM 3337 N N . GLN A 1 411 ? -10.230 -2.178 18.803 1.00 88.06 411 GLN A N 1
ATOM 3338 C CA . GLN A 1 411 ? -9.120 -2.747 18.040 1.00 88.06 411 GLN A CA 1
ATOM 3339 C C . GLN A 1 411 ? -7.808 -2.737 18.837 1.00 88.06 411 GLN A C 1
ATOM 3341 O O . GLN A 1 411 ? -6.734 -2.597 18.257 1.00 88.06 411 GLN A O 1
ATOM 3346 N N . GLU A 1 412 ? -7.895 -2.878 20.164 1.00 85.56 412 GLU A N 1
ATOM 3347 C CA . GLU A 1 412 ? -6.748 -2.936 21.084 1.00 85.56 412 GLU A CA 1
ATOM 3348 C C . GLU A 1 412 ? -5.877 -1.661 21.104 1.00 85.56 412 GLU A C 1
ATOM 3350 O O . GLU A 1 412 ? -4.755 -1.691 21.610 1.00 85.56 412 GLU A O 1
ATOM 3355 N N . LEU A 1 413 ? -6.374 -0.520 20.606 1.00 89.12 413 LEU A N 1
ATOM 3356 C CA . LEU A 1 413 ? -5.718 0.766 20.847 1.00 89.12 413 LEU A CA 1
ATOM 3357 C C . LEU A 1 413 ? -5.926 1.148 22.314 1.00 89.12 413 LEU A C 1
ATOM 3359 O O . LEU A 1 413 ? -7.063 1.315 22.755 1.00 89.12 413 LEU A O 1
ATOM 3363 N N . ALA A 1 414 ? -4.847 1.284 23.082 1.00 88.69 414 ALA A N 1
ATOM 3364 C CA . ALA A 1 414 ? -4.968 1.623 24.492 1.00 88.69 414 ALA A CA 1
ATOM 3365 C C . ALA A 1 414 ? -5.366 3.098 24.660 1.00 88.69 414 ALA A C 1
ATOM 3367 O O . ALA A 1 414 ? -4.886 3.967 23.932 1.00 88.69 414 ALA A O 1
ATOM 3368 N N . GLN A 1 415 ? -6.197 3.409 25.660 1.00 89.44 415 GLN A N 1
ATOM 3369 C CA . GLN A 1 415 ? -6.566 4.800 25.960 1.00 89.44 415 GLN A CA 1
ATOM 3370 C C . GLN A 1 415 ? -5.335 5.713 26.138 1.00 89.44 415 GLN A C 1
ATOM 3372 O O . GLN A 1 415 ? -5.310 6.776 25.516 1.00 89.44 415 GLN A O 1
ATOM 3377 N N . PRO A 1 416 ? 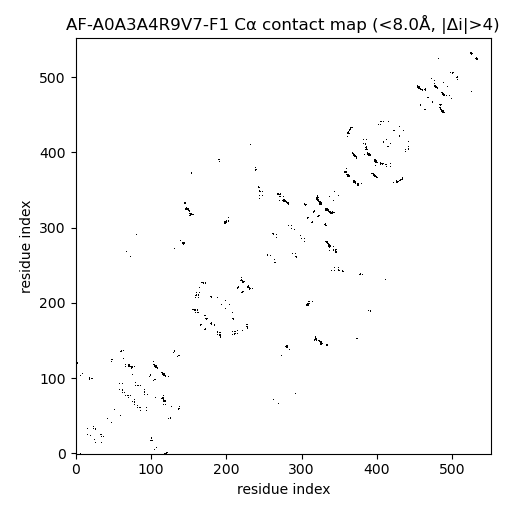-4.275 5.316 26.884 1.00 90.88 416 PRO A N 1
ATOM 3378 C CA . PRO A 1 416 ? -3.086 6.154 27.037 1.00 90.88 416 PRO A CA 1
ATOM 3379 C C . PRO A 1 416 ? -2.357 6.419 25.718 1.00 90.88 416 PRO A C 1
ATOM 3381 O O . PRO A 1 416 ? -1.728 7.465 25.582 1.00 90.88 416 PRO A O 1
ATOM 3384 N N . ASP A 1 417 ? -2.458 5.514 24.735 1.00 90.31 417 ASP A N 1
ATOM 3385 C CA . ASP A 1 417 ? -1.835 5.720 23.428 1.00 90.31 417 ASP A CA 1
ATOM 3386 C C . ASP A 1 417 ? -2.481 6.893 22.694 1.00 90.31 417 ASP A C 1
ATOM 3388 O O . ASP A 1 417 ? -1.761 7.680 22.085 1.00 90.31 417 ASP A O 1
ATOM 3392 N N . ILE A 1 418 ? -3.811 7.042 22.769 1.00 91.62 418 ILE A N 1
ATOM 3393 C CA . ILE A 1 418 ? -4.530 8.149 22.121 1.00 91.62 418 ILE A CA 1
ATOM 3394 C C . ILE A 1 418 ? -3.992 9.481 22.648 1.00 91.62 418 ILE A C 1
ATOM 3396 O O . ILE A 1 418 ? -3.544 10.310 21.861 1.00 91.62 418 ILE A O 1
ATOM 3400 N N . PHE A 1 419 ? -3.962 9.665 23.969 1.00 93.38 419 PHE A N 1
ATOM 3401 C CA . PHE A 1 419 ? -3.463 10.901 24.576 1.00 93.38 419 PHE A CA 1
ATOM 3402 C C . PHE A 1 419 ? -1.970 11.112 24.321 1.00 93.38 419 PHE A C 1
ATOM 3404 O O . PHE A 1 419 ? -1.577 12.200 23.911 1.00 93.38 419 PHE A O 1
ATOM 3411 N N . SER A 1 420 ? -1.149 10.067 24.462 1.00 92.75 420 SER A N 1
ATOM 3412 C CA . SER A 1 420 ? 0.300 10.154 24.251 1.00 92.75 420 SER A CA 1
ATOM 3413 C C . SER A 1 420 ? 0.657 10.615 22.837 1.00 92.75 420 SER A C 1
ATOM 3415 O O . SER A 1 420 ? 1.552 11.446 22.676 1.00 92.75 420 SER A O 1
ATOM 3417 N N . ILE A 1 421 ? -0.050 10.129 21.811 1.00 93.81 421 ILE A N 1
ATOM 3418 C CA . ILE A 1 421 ? 0.160 10.575 20.426 1.00 93.81 421 ILE A CA 1
ATOM 3419 C C . ILE A 1 421 ? -0.172 12.052 20.289 1.00 93.81 421 ILE A C 1
ATOM 3421 O O . ILE A 1 421 ? 0.601 12.783 19.680 1.00 93.81 421 ILE A O 1
ATOM 3425 N N . LEU A 1 422 ? -1.309 12.490 20.828 1.00 94.06 422 LEU A N 1
ATOM 3426 C CA . LEU A 1 422 ? -1.736 13.876 20.694 1.00 94.06 422 LEU A CA 1
ATOM 3427 C C . LEU A 1 422 ? -0.769 14.814 21.421 1.00 94.06 422 LEU A C 1
ATOM 3429 O O . LEU A 1 422 ? -0.299 15.770 20.817 1.00 94.06 422 LEU A O 1
ATOM 3433 N N . GLU A 1 423 ? -0.411 14.504 22.667 1.00 93.38 423 GLU A N 1
ATOM 3434 C CA . GLU A 1 423 ? 0.481 15.318 23.501 1.00 93.38 423 GLU A CA 1
ATOM 3435 C C . GLU A 1 423 ? 1.916 15.373 22.971 1.00 93.38 423 GLU A C 1
ATOM 3437 O O . GLU A 1 423 ? 2.537 16.431 22.998 1.00 93.38 423 GLU A O 1
ATOM 3442 N N . SER A 1 424 ? 2.444 14.259 22.455 1.00 93.62 424 SER A N 1
ATOM 3443 C CA . SER A 1 424 ? 3.836 14.197 21.977 1.00 93.62 424 SER A CA 1
ATOM 3444 C C . SER A 1 424 ? 4.043 14.879 20.625 1.00 93.62 424 SER A C 1
ATOM 3446 O O . SER A 1 424 ? 5.184 15.094 20.224 1.00 93.62 424 SER A O 1
ATOM 3448 N N . ASN A 1 425 ? 2.960 15.168 19.901 1.00 94.75 425 ASN A N 1
ATOM 3449 C CA . ASN A 1 425 ? 3.016 15.648 18.523 1.00 94.75 425 ASN A CA 1
ATOM 3450 C C . ASN A 1 425 ? 2.290 16.986 18.310 1.00 94.75 425 ASN A C 1
ATOM 3452 O O . ASN A 1 425 ? 2.240 17.473 17.184 1.00 94.75 425 ASN A O 1
ATOM 3456 N N . THR A 1 426 ? 1.737 17.595 19.361 1.00 93.88 426 THR A N 1
ATOM 3457 C CA . THR A 1 426 ? 1.127 18.930 19.305 1.00 93.88 426 THR A CA 1
ATOM 3458 C C . THR A 1 426 ? 2.081 19.992 19.846 1.00 93.88 426 THR A C 1
ATOM 3460 O O . THR A 1 426 ? 2.655 19.838 20.922 1.00 93.88 426 THR A O 1
ATOM 3463 N N . ASP A 1 427 ? 2.209 21.113 19.136 1.00 90.50 427 ASP A N 1
ATOM 3464 C CA . ASP A 1 427 ? 2.954 22.283 19.630 1.00 90.50 427 ASP A CA 1
ATOM 3465 C C . ASP A 1 427 ? 2.102 23.153 20.579 1.00 90.50 427 ASP A C 1
ATOM 3467 O O . ASP A 1 427 ? 2.618 24.017 21.291 1.00 90.50 427 ASP A O 1
ATOM 3471 N N . GLN A 1 428 ? 0.779 22.950 20.584 1.00 90.81 428 GLN A N 1
ATOM 3472 C CA . GLN A 1 428 ? -0.179 23.691 21.408 1.00 90.81 428 GLN A CA 1
ATOM 3473 C C . GLN A 1 428 ? -0.906 22.767 22.387 1.00 90.81 428 GLN A C 1
ATOM 3475 O O . GLN A 1 428 ? -1.156 21.607 22.060 1.00 90.81 428 GLN A O 1
ATOM 3480 N N . PRO A 1 429 ? -1.310 23.259 23.571 1.00 90.88 429 PRO A N 1
ATOM 3481 C CA . PRO A 1 429 ? -2.119 22.461 24.480 1.00 90.88 429 PRO A CA 1
ATOM 3482 C C . PRO A 1 429 ? -3.428 22.037 23.804 1.00 90.88 429 PRO A C 1
ATOM 3484 O O . PRO A 1 429 ? -4.084 22.835 23.130 1.00 90.88 429 PRO A O 1
ATOM 3487 N N . ILE A 1 430 ? -3.819 20.781 24.018 1.00 95.44 430 ILE A N 1
ATOM 3488 C CA . ILE A 1 430 ? -5.085 20.238 23.519 1.00 95.44 430 ILE A CA 1
ATOM 3489 C C . ILE A 1 430 ? -6.242 21.076 24.096 1.00 95.44 430 ILE A C 1
ATOM 3491 O O . ILE A 1 430 ? -6.265 21.314 25.309 1.00 95.44 430 ILE A O 1
ATOM 3495 N N . PRO A 1 431 ? -7.220 21.521 23.280 1.00 97.31 431 PRO A N 1
ATOM 3496 C CA . PRO A 1 431 ? -8.374 22.258 23.781 1.00 97.31 431 PRO A CA 1
ATOM 3497 C C . PRO A 1 431 ? -9.101 21.500 24.899 1.00 97.31 431 PRO A C 1
ATOM 3499 O O . PRO A 1 431 ? -9.401 20.313 24.767 1.00 97.31 431 PRO A O 1
ATOM 3502 N N . GLN A 1 432 ? -9.425 22.193 25.995 1.00 96.44 432 GLN A N 1
ATOM 3503 C CA . GLN A 1 432 ? -9.977 21.568 27.205 1.00 96.44 432 GLN A CA 1
ATOM 3504 C C . GLN A 1 432 ? -11.272 20.785 26.943 1.00 96.44 432 GLN A C 1
ATOM 3506 O O . GLN A 1 432 ? -11.482 19.724 27.525 1.00 96.44 432 GLN A O 1
ATOM 3511 N N . ASN A 1 433 ? -12.134 21.285 26.055 1.00 97.69 433 ASN A N 1
ATOM 3512 C CA . ASN A 1 433 ? -13.376 20.609 25.685 1.00 97.69 433 ASN A CA 1
ATOM 3513 C C . ASN A 1 433 ? -13.125 19.301 24.914 1.00 97.69 433 ASN A C 1
ATOM 3515 O O . ASN A 1 433 ? -13.857 18.331 25.104 1.00 97.69 433 ASN A O 1
ATOM 3519 N N . VAL A 1 434 ? -12.080 19.262 24.081 1.00 97.06 434 VAL A N 1
ATOM 3520 C CA . VAL A 1 434 ? -11.666 18.053 23.359 1.00 97.06 434 VAL A CA 1
ATOM 3521 C C . VAL A 1 434 ? -11.102 17.034 24.338 1.00 97.06 434 VAL A C 1
ATOM 3523 O O . VAL A 1 434 ? -11.541 15.890 24.327 1.00 97.06 434 VAL A O 1
ATOM 3526 N N . LEU A 1 435 ? -10.202 17.459 25.231 1.00 96.00 435 LEU A N 1
ATOM 3527 C CA . LEU A 1 435 ? -9.625 16.589 26.258 1.00 96.00 435 LEU A CA 1
ATOM 3528 C C . LEU A 1 435 ? -10.713 15.975 27.147 1.00 96.00 435 LEU A C 1
ATOM 3530 O O . LEU A 1 435 ? -10.741 14.762 27.311 1.00 96.00 435 LEU A O 1
ATOM 3534 N N . TYR A 1 436 ? -11.648 16.791 27.647 1.00 97.12 436 TYR A N 1
ATOM 3535 C CA . TYR A 1 436 ? -12.769 16.314 28.463 1.00 97.12 436 TYR A CA 1
ATOM 3536 C C . TYR A 1 436 ? -13.601 15.248 27.741 1.00 97.12 436 TYR A C 1
ATOM 3538 O O . TYR A 1 436 ? -13.849 14.182 28.297 1.00 97.12 436 TYR A O 1
ATOM 3546 N N . SER A 1 437 ? -13.987 15.510 26.489 1.00 97.31 437 SER A N 1
ATOM 3547 C CA . SER A 1 437 ? -14.842 14.579 25.742 1.00 97.31 437 SER A CA 1
ATOM 3548 C C . SER A 1 437 ? -14.098 13.297 25.356 1.00 97.31 437 SER A C 1
ATOM 3550 O O . SER A 1 437 ? -14.679 12.221 25.402 1.00 97.31 437 SER A O 1
ATOM 3552 N N . LEU A 1 438 ? -12.809 13.381 24.997 1.00 96.19 438 LEU A N 1
ATOM 3553 C CA . LEU A 1 438 ? -11.997 12.192 24.718 1.00 96.19 438 LEU A CA 1
ATOM 3554 C C . LEU A 1 438 ? -11.870 11.303 25.958 1.00 96.19 438 LEU A C 1
ATOM 3556 O O . LEU A 1 438 ? -11.981 10.085 25.831 1.00 96.19 438 LEU A O 1
ATOM 3560 N N . THR A 1 439 ? -11.670 11.899 27.138 1.00 95.69 439 THR A N 1
ATOM 3561 C CA . THR A 1 439 ? -11.637 11.165 28.409 1.00 95.69 439 THR A CA 1
ATOM 3562 C C . THR A 1 439 ? -12.976 10.490 28.676 1.00 95.69 439 THR A C 1
ATOM 3564 O O . THR A 1 439 ? -13.001 9.282 28.887 1.00 95.69 439 THR A O 1
ATOM 3567 N N . GLU A 1 440 ? -14.082 11.231 28.570 1.00 95.69 440 GLU A N 1
ATOM 3568 C CA . GLU A 1 440 ? -15.436 10.697 28.752 1.00 95.69 440 GLU A CA 1
ATOM 3569 C C . GLU A 1 440 ? -15.707 9.512 27.809 1.00 95.69 440 GLU A C 1
ATOM 3571 O O . GLU A 1 440 ? -16.086 8.430 28.254 1.00 95.69 440 GLU A O 1
ATOM 3576 N N . TRP A 1 441 ? -15.442 9.660 26.506 1.00 96.31 441 TRP A N 1
ATOM 3577 C CA . TRP A 1 441 ? -15.668 8.582 25.538 1.00 96.31 441 TRP A CA 1
ATOM 3578 C C . TRP A 1 441 ? -14.777 7.365 25.796 1.00 96.31 441 TRP A C 1
ATOM 3580 O O . TRP A 1 441 ? -15.203 6.237 25.544 1.00 96.31 441 TRP A O 1
ATOM 3590 N N . CYS A 1 442 ? -13.556 7.568 26.295 1.00 93.62 442 CYS A N 1
ATOM 3591 C CA . CYS A 1 442 ? -12.677 6.475 26.691 1.00 93.62 442 CYS A CA 1
ATOM 3592 C C . CYS A 1 442 ? -13.213 5.729 27.919 1.00 93.62 442 CYS A C 1
ATOM 3594 O O . CYS A 1 442 ? -13.283 4.503 27.884 1.00 93.62 442 CYS A O 1
ATOM 3596 N N . GLU A 1 443 ? -13.618 6.443 28.970 1.00 90.69 443 GLU A N 1
ATOM 3597 C CA . GLU A 1 443 ? -14.153 5.867 30.214 1.00 90.69 443 GLU A CA 1
ATOM 3598 C C . GLU A 1 443 ? -15.473 5.112 30.002 1.00 90.69 443 GLU A C 1
ATOM 3600 O O . GLU A 1 443 ? -15.723 4.091 30.642 1.00 90.69 443 GLU A O 1
ATOM 3605 N N . GLU A 1 444 ? -16.308 5.570 29.069 1.00 89.12 444 GLU A N 1
ATOM 3606 C CA . GLU A 1 444 ? -17.543 4.879 28.693 1.00 89.12 444 GLU A CA 1
ATOM 3607 C C . GLU A 1 444 ? -17.289 3.506 28.055 1.00 89.12 444 GLU A C 1
ATOM 3609 O O . GLU A 1 444 ? -18.113 2.591 28.189 1.00 89.12 444 GLU A O 1
ATOM 3614 N N . TYR A 1 445 ? -16.170 3.336 27.347 1.00 87.56 445 TYR A N 1
ATOM 3615 C CA . TYR A 1 445 ? -15.863 2.087 26.662 1.00 87.56 445 TYR A CA 1
ATOM 3616 C C . TYR A 1 445 ? -15.516 0.980 27.663 1.00 87.56 445 TYR A C 1
ATOM 3618 O O . TYR A 1 445 ? -14.600 1.105 28.472 1.00 87.56 445 TYR A O 1
ATOM 3626 N N . GLY A 1 446 ? -16.234 -0.143 27.585 1.00 81.06 446 GLY A N 1
ATOM 3627 C CA . GLY A 1 446 ? -16.067 -1.260 28.520 1.00 81.06 446 GLY A CA 1
ATOM 3628 C C . GLY A 1 446 ? -16.789 -1.079 29.860 1.00 81.06 446 GLY A C 1
ATOM 3629 O O . GLY A 1 446 ? -16.682 -1.952 30.718 1.00 81.06 446 GLY A O 1
ATOM 3630 N N . SER A 1 447 ? -17.577 -0.008 30.027 1.00 82.31 447 SER A N 1
ATOM 3631 C CA . SER A 1 447 ? -18.452 0.188 31.197 1.00 82.31 447 SER A CA 1
ATOM 3632 C C . SER A 1 447 ? -19.505 -0.919 31.358 1.00 82.31 447 SER A C 1
ATOM 3634 O O . SER A 1 447 ? -19.955 -1.201 32.468 1.00 82.31 447 SER A O 1
ATOM 3636 N N . VAL A 1 448 ? -19.861 -1.588 30.256 1.00 77.62 448 VAL A N 1
ATOM 3637 C CA . VAL A 1 448 ? -20.722 -2.773 30.217 1.00 77.62 448 VAL A CA 1
ATOM 3638 C C . VAL A 1 448 ? -19.992 -3.887 29.474 1.00 77.62 448 VAL A C 1
ATOM 3640 O O . VAL A 1 448 ? -19.444 -3.671 28.394 1.00 77.62 448 VAL A O 1
ATOM 3643 N N . TYR A 1 449 ? -20.002 -5.094 30.036 1.00 76.25 449 TYR A N 1
ATOM 3644 C CA . TYR A 1 449 ? -19.344 -6.262 29.460 1.00 76.25 449 TYR A CA 1
ATOM 3645 C C . TYR A 1 449 ? -20.155 -7.532 29.721 1.00 76.25 449 TYR A C 1
ATOM 3647 O O . TYR A 1 449 ? -20.916 -7.628 30.684 1.00 76.25 449 TYR A O 1
ATOM 3655 N N . PHE A 1 450 ? -20.001 -8.518 28.839 1.00 77.38 450 PHE A N 1
ATOM 3656 C CA . PHE A 1 450 ? -20.598 -9.837 29.021 1.00 77.38 450 PHE A CA 1
ATOM 3657 C C . PHE A 1 450 ? -19.666 -10.723 29.849 1.00 77.38 450 PHE A C 1
ATOM 3659 O O . PHE A 1 450 ? -18.464 -10.774 29.594 1.00 77.38 450 PHE A O 1
ATOM 3666 N N . MET A 1 451 ? -20.233 -11.460 30.802 1.00 75.25 451 MET A N 1
ATOM 3667 C CA . MET A 1 451 ? -19.534 -12.502 31.554 1.00 75.25 451 MET A CA 1
ATOM 3668 C C . MET A 1 451 ? -20.223 -13.846 31.324 1.00 75.25 451 MET A C 1
ATOM 3670 O O . MET A 1 451 ? -21.437 -13.950 31.498 1.00 75.25 451 MET A O 1
ATOM 3674 N N . ASP A 1 452 ? -19.455 -14.877 30.966 1.00 75.62 452 ASP A N 1
ATOM 3675 C CA . ASP A 1 452 ? -19.928 -16.264 31.016 1.00 75.62 452 ASP A CA 1
ATOM 3676 C C . ASP A 1 452 ? -19.675 -16.814 32.425 1.00 75.62 452 ASP A C 1
ATOM 3678 O O . ASP A 1 452 ? -18.537 -16.841 32.897 1.00 75.62 452 ASP A O 1
ATOM 3682 N N . VAL A 1 453 ? -20.741 -17.205 33.122 1.00 81.75 453 VAL A N 1
ATOM 3683 C CA . VAL A 1 453 ? -20.696 -17.632 34.526 1.00 81.75 453 VAL A CA 1
ATOM 3684 C C . VAL A 1 453 ? -21.361 -18.992 34.702 1.00 81.75 453 VAL A C 1
ATOM 3686 O O . VAL A 1 453 ? -22.369 -19.301 34.063 1.00 81.75 453 VAL A O 1
ATOM 3689 N N . PHE A 1 454 ? -20.820 -19.819 35.602 1.00 88.25 454 PHE A N 1
ATOM 3690 C CA . PHE A 1 454 ? -21.430 -21.095 35.967 1.00 88.25 454 PHE A CA 1
ATOM 3691 C C . PHE A 1 454 ? -22.167 -20.962 37.303 1.00 88.25 454 PHE A C 1
ATOM 3693 O O . PHE A 1 454 ? -21.573 -20.637 38.329 1.00 88.25 454 PHE A O 1
ATOM 3700 N N . LEU A 1 455 ? -23.486 -21.172 37.277 1.00 89.44 455 LEU A N 1
ATOM 3701 C CA . LEU A 1 455 ? -24.361 -20.899 38.416 1.00 89.44 455 LEU A CA 1
ATOM 3702 C C . LEU A 1 455 ? -24.609 -22.154 39.264 1.00 89.44 455 LEU A C 1
ATOM 3704 O O . LEU A 1 455 ? -25.120 -23.161 38.767 1.00 89.44 455 LEU A O 1
ATOM 3708 N N . LEU A 1 456 ? -24.325 -22.060 40.561 1.00 89.81 456 LEU A N 1
ATOM 3709 C CA . LEU A 1 456 ? -24.719 -23.017 41.588 1.00 89.81 456 LEU A CA 1
ATOM 3710 C C . LEU A 1 456 ? -25.989 -22.513 42.287 1.00 89.81 456 LEU A C 1
ATOM 3712 O O . LEU A 1 456 ? -25.934 -21.672 43.183 1.00 89.81 456 LEU A O 1
ATOM 3716 N N . ARG A 1 457 ? -27.141 -23.053 41.878 1.00 89.75 457 ARG A N 1
ATOM 3717 C CA . ARG A 1 457 ? -28.443 -22.737 42.477 1.00 89.75 457 ARG A CA 1
ATOM 3718 C C . ARG A 1 457 ? -28.747 -23.642 43.665 1.00 89.75 457 ARG A C 1
ATOM 3720 O O . ARG A 1 457 ? -28.894 -24.858 43.520 1.00 89.75 457 ARG A O 1
ATOM 3727 N N . CYS A 1 458 ? -28.913 -23.028 44.824 1.00 88.06 458 CYS A N 1
ATOM 3728 C CA . CYS A 1 458 ? -29.356 -23.659 46.056 1.00 88.06 458 CYS A CA 1
ATOM 3729 C C . CYS A 1 458 ? -30.884 -23.597 46.163 1.00 88.06 458 CYS A C 1
ATOM 3731 O O . CYS A 1 458 ? -31.540 -22.744 45.573 1.00 88.06 458 CYS A O 1
ATOM 3733 N N . LYS A 1 459 ? -31.483 -24.508 46.935 1.00 85.44 459 LYS A N 1
ATOM 3734 C CA . LYS A 1 459 ? -32.938 -24.487 47.166 1.00 85.44 459 LYS A CA 1
ATOM 3735 C C . LYS A 1 459 ? -33.381 -23.357 48.099 1.00 85.44 459 LYS A C 1
ATOM 3737 O O . LYS A 1 459 ? -34.537 -22.954 48.040 1.00 85.44 459 LYS A O 1
ATOM 3742 N N . THR A 1 460 ? -32.500 -22.909 48.991 1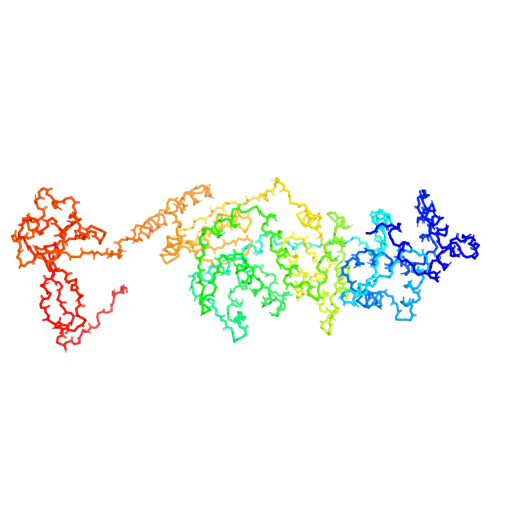.00 84.81 460 THR A N 1
ATOM 3743 C CA . THR A 1 460 ? -32.793 -21.920 50.035 1.00 84.81 460 THR A CA 1
ATOM 3744 C C . THR A 1 460 ? -31.607 -20.982 50.234 1.00 84.81 460 THR A C 1
ATOM 3746 O O . THR A 1 460 ? -30.465 -21.360 49.962 1.00 84.81 460 THR A O 1
ATOM 3749 N N . ALA A 1 461 ? -31.883 -19.777 50.739 1.00 86.69 461 ALA A N 1
ATOM 3750 C CA . ALA A 1 461 ? -30.859 -18.768 50.998 1.00 86.69 461 ALA A CA 1
ATOM 3751 C C . ALA A 1 461 ? -29.853 -19.207 52.070 1.00 86.69 461 ALA A C 1
ATOM 3753 O O . ALA A 1 461 ? -28.647 -19.075 51.902 1.00 86.69 461 ALA A O 1
ATOM 3754 N N . GLN A 1 462 ? -30.349 -19.848 53.131 1.00 89.31 462 GLN A N 1
ATOM 3755 C CA . GLN A 1 462 ? -29.516 -20.391 54.209 1.00 89.31 462 GLN A CA 1
ATOM 3756 C C . GLN A 1 462 ? -28.503 -21.420 53.697 1.00 89.31 462 GLN A C 1
ATOM 3758 O O . GLN A 1 462 ? -27.379 -21.479 54.182 1.00 89.31 462 GLN A O 1
ATOM 3763 N N . LEU A 1 463 ? -28.893 -22.233 52.710 1.00 90.50 463 LEU A N 1
ATOM 3764 C CA . LEU A 1 463 ? -27.996 -23.225 52.127 1.00 90.50 463 LEU A CA 1
ATOM 3765 C C . LEU A 1 463 ? -26.907 -22.560 51.278 1.00 90.50 463 LEU A C 1
ATOM 3767 O O . LEU A 1 463 ? -25.752 -22.969 51.347 1.00 90.50 463 LEU A O 1
ATOM 3771 N N . ALA A 1 464 ? -27.261 -21.536 50.500 1.00 90.12 464 ALA A N 1
ATOM 3772 C CA . ALA A 1 464 ? -26.282 -20.772 49.735 1.00 90.12 464 ALA A CA 1
ATOM 3773 C C . ALA A 1 464 ? -25.292 -20.048 50.659 1.00 90.12 464 ALA A C 1
ATOM 3775 O O . ALA A 1 464 ? -24.091 -20.116 50.424 1.00 90.12 464 ALA A O 1
ATOM 3776 N N . GLU A 1 465 ? -25.771 -19.436 51.743 1.00 91.50 465 GLU A N 1
ATOM 3777 C CA . GLU A 1 465 ? -24.923 -18.803 52.759 1.00 91.50 465 GLU A CA 1
ATOM 3778 C C . GLU A 1 465 ? -24.004 -19.822 53.452 1.00 91.50 465 GLU A C 1
ATOM 3780 O O . GLU A 1 465 ? -22.802 -19.600 53.598 1.00 91.50 465 GLU A O 1
ATOM 3785 N N . GLN A 1 466 ? -24.534 -20.994 53.815 1.00 91.56 466 GLN A N 1
ATOM 3786 C CA . GLN A 1 466 ? -23.727 -22.071 54.382 1.00 91.56 466 GLN A CA 1
ATOM 3787 C C . GLN A 1 466 ? -22.619 -22.505 53.413 1.00 91.56 466 GLN A C 1
ATOM 3789 O O . GLN A 1 466 ? -21.478 -22.678 53.832 1.00 91.56 466 GLN A O 1
ATOM 3794 N N . ILE A 1 467 ? -22.929 -22.670 52.124 1.00 92.12 467 ILE A N 1
ATOM 3795 C CA . ILE A 1 467 ? -21.950 -23.068 51.104 1.00 92.12 467 ILE A CA 1
ATOM 3796 C C . ILE A 1 467 ? -20.936 -21.947 50.838 1.00 92.12 467 ILE A C 1
ATOM 3798 O O . ILE A 1 467 ? -19.753 -22.240 50.668 1.00 92.12 467 ILE A O 1
ATOM 3802 N N . SER A 1 468 ? -21.349 -20.678 50.821 1.00 91.44 468 SER A N 1
ATOM 3803 C CA . SER A 1 468 ? -20.444 -19.555 50.550 1.00 91.44 468 SER A CA 1
ATOM 3804 C C . SER A 1 468 ? -19.442 -19.316 51.678 1.00 91.44 468 SER A C 1
ATOM 3806 O O . SER A 1 468 ? -18.299 -18.951 51.411 1.00 91.44 468 SER A O 1
ATOM 3808 N N . LEU A 1 469 ? -19.829 -19.587 52.928 1.00 91.38 469 LEU A N 1
ATOM 3809 C CA . LEU A 1 469 ? -18.977 -19.400 54.105 1.00 91.38 469 LEU A CA 1
ATOM 3810 C C . LEU A 1 469 ? -18.188 -20.654 54.508 1.00 91.38 469 LEU A C 1
ATOM 3812 O O . LEU A 1 469 ? -17.250 -20.563 55.305 1.00 91.38 469 LEU A O 1
ATOM 3816 N N . HIS A 1 470 ? -18.539 -21.833 53.986 1.00 92.56 470 HIS A N 1
ATOM 3817 C CA . HIS A 1 470 ? -17.907 -23.077 54.414 1.00 92.56 470 HIS A CA 1
ATOM 3818 C C . HIS A 1 470 ? -16.431 -23.163 53.950 1.00 92.56 470 HIS A C 1
ATOM 3820 O O . HIS A 1 470 ? -16.140 -22.955 52.768 1.00 92.56 470 HIS A O 1
ATOM 3826 N N . PRO A 1 471 ? -15.470 -23.532 54.831 1.00 92.00 471 PRO A N 1
ATOM 3827 C CA . PRO A 1 471 ? -14.031 -23.448 54.541 1.00 92.00 471 PRO A CA 1
ATOM 3828 C C . PRO A 1 471 ? -13.564 -24.203 53.295 1.00 92.00 471 PRO A C 1
ATOM 3830 O O . PRO A 1 471 ? -12.596 -23.797 52.665 1.00 92.00 471 PRO A O 1
ATOM 3833 N N . LYS A 1 472 ? -14.238 -25.305 52.942 1.00 91.56 472 LYS A N 1
ATOM 3834 C CA . LYS A 1 472 ? -13.890 -26.111 51.761 1.00 91.56 472 LYS A CA 1
ATOM 3835 C C . LYS A 1 472 ? -14.414 -25.539 50.440 1.00 91.56 472 LYS A C 1
ATOM 3837 O O . LYS A 1 472 ? -13.898 -25.912 49.400 1.00 91.56 472 LYS A O 1
ATOM 3842 N N . THR A 1 473 ? -15.444 -24.697 50.463 1.00 91.31 473 THR A N 1
ATOM 3843 C CA . THR A 1 473 ? -16.156 -24.234 49.256 1.00 91.31 473 THR A CA 1
ATOM 3844 C C . THR A 1 473 ? -15.955 -22.750 48.981 1.00 91.31 473 THR A C 1
ATOM 3846 O O . THR A 1 473 ? -15.999 -22.356 47.821 1.00 91.31 473 THR A O 1
ATOM 3849 N N . ARG A 1 474 ? -15.685 -21.934 50.009 1.00 90.75 474 ARG A N 1
ATOM 3850 C CA . ARG A 1 474 ? -15.597 -20.469 49.894 1.00 90.75 474 ARG A CA 1
ATOM 3851 C C . ARG A 1 474 ? -14.638 -19.975 48.799 1.00 90.75 474 ARG A C 1
ATOM 3853 O O . ARG A 1 474 ? -14.967 -19.027 48.103 1.00 90.75 474 ARG A O 1
ATOM 3860 N N . ASP A 1 475 ? -13.492 -20.636 48.604 1.00 92.38 475 ASP A N 1
ATOM 3861 C CA . ASP A 1 475 ? -12.455 -20.191 47.654 1.00 92.38 475 ASP A CA 1
ATOM 3862 C C . ASP A 1 475 ? -12.868 -20.444 46.181 1.00 92.38 475 ASP A C 1
ATOM 3864 O O . ASP A 1 475 ? -12.359 -19.816 45.242 1.00 92.38 475 ASP A O 1
ATOM 3868 N N . TYR A 1 476 ? -13.848 -21.331 45.977 1.00 90.56 476 TYR A N 1
ATOM 3869 C CA . TYR A 1 476 ? -14.450 -21.624 44.676 1.00 90.56 476 TYR A CA 1
ATOM 3870 C C . TYR A 1 476 ? -15.608 -20.677 44.331 1.00 90.56 476 TYR A C 1
ATOM 3872 O O . TYR A 1 476 ? -15.955 -20.540 43.156 1.00 90.56 476 TYR A O 1
ATOM 3880 N N . ILE A 1 477 ? -16.196 -19.999 45.323 1.00 90.94 477 ILE A N 1
ATOM 3881 C CA . ILE A 1 477 ? -17.289 -19.049 45.105 1.00 90.94 477 ILE A CA 1
ATOM 3882 C C . ILE A 1 477 ? -16.710 -17.711 44.637 1.00 90.94 477 ILE A C 1
ATOM 3884 O O . ILE A 1 477 ? -16.012 -17.022 45.375 1.00 90.94 477 ILE A O 1
ATOM 3888 N N . LYS A 1 478 ? -17.005 -17.335 43.391 1.00 89.00 478 LYS A N 1
ATOM 3889 C CA . LYS A 1 478 ? -16.530 -16.088 42.763 1.00 89.00 478 LYS A CA 1
ATOM 3890 C C . LYS A 1 478 ? -17.467 -14.902 42.996 1.00 89.00 478 LYS A C 1
ATOM 3892 O O . LYS A 1 478 ? -17.089 -13.765 42.740 1.00 89.00 478 LYS A O 1
ATOM 3897 N N . GLY A 1 479 ? -18.675 -15.167 43.481 1.00 85.62 479 GLY A N 1
ATOM 3898 C CA . GLY A 1 479 ? -19.673 -14.161 43.819 1.00 85.62 479 GLY A CA 1
ATOM 3899 C C . GLY A 1 479 ? -21.038 -14.795 44.056 1.00 85.62 479 GLY A C 1
ATOM 3900 O O . GLY A 1 479 ? -21.198 -16.013 43.954 1.00 85.62 479 GLY A O 1
ATOM 3901 N N . SER A 1 480 ? -22.032 -13.966 44.345 1.00 84.69 480 SER A N 1
ATOM 3902 C CA . SER A 1 480 ? -23.439 -14.354 44.401 1.00 84.69 480 SER A CA 1
ATOM 3903 C C . SER A 1 480 ? -24.234 -13.535 43.392 1.00 84.69 480 SER A C 1
ATOM 3905 O O . SER A 1 480 ? -23.992 -12.345 43.213 1.00 84.69 480 SER A O 1
ATOM 3907 N N . PHE A 1 481 ? -25.172 -14.190 42.714 1.00 79.19 481 PHE A N 1
ATOM 3908 C CA . PHE A 1 481 ? -26.134 -13.534 41.829 1.00 79.19 481 PHE A CA 1
ATOM 3909 C C . PHE A 1 481 ? -27.441 -13.207 42.565 1.00 79.19 481 PHE A C 1
ATOM 3911 O O . PHE A 1 481 ? -28.076 -12.196 42.288 1.00 79.19 481 PHE A O 1
ATOM 3918 N N . SER A 1 482 ? -27.844 -14.067 43.503 1.00 81.06 482 SER A N 1
ATOM 3919 C CA . SER A 1 482 ? -28.991 -13.880 44.396 1.00 81.06 482 SER A CA 1
ATOM 3920 C C . SER A 1 482 ? -28.722 -14.582 45.725 1.00 81.06 482 SER A C 1
ATOM 3922 O O . SER A 1 482 ? -27.750 -15.332 45.842 1.00 81.06 482 SER A O 1
ATOM 3924 N N . ASP A 1 483 ? -29.623 -14.435 46.695 1.00 86.44 483 ASP A N 1
ATOM 3925 C CA . ASP A 1 483 ? -29.534 -15.143 47.977 1.00 86.44 483 ASP A CA 1
ATOM 3926 C C . ASP A 1 483 ? -29.492 -16.668 47.818 1.00 86.44 483 ASP A C 1
ATOM 3928 O O . ASP A 1 483 ? -29.042 -17.363 48.716 1.00 86.44 483 ASP A O 1
ATOM 3932 N N . THR A 1 484 ? -29.952 -17.214 46.688 1.00 85.88 484 THR A N 1
ATOM 3933 C CA . THR A 1 484 ? -29.945 -18.661 46.409 1.00 85.88 484 THR A CA 1
ATOM 3934 C C . THR A 1 484 ? -28.930 -19.084 45.354 1.00 85.88 484 THR A C 1
ATOM 3936 O O . THR A 1 484 ? -28.726 -20.281 45.158 1.00 85.88 484 THR A O 1
ATOM 3939 N N . ASP A 1 485 ? -28.299 -18.134 44.670 1.00 88.12 485 ASP A N 1
ATOM 3940 C CA . ASP A 1 485 ? -27.507 -18.396 43.475 1.00 88.12 485 ASP A CA 1
ATOM 3941 C C . ASP A 1 485 ? -26.066 -17.942 43.663 1.00 88.12 485 ASP A C 1
ATOM 3943 O O . ASP A 1 485 ? -25.774 -16.749 43.747 1.00 88.12 485 ASP A O 1
ATOM 3947 N N . LEU A 1 486 ? -25.154 -18.908 43.673 1.00 89.19 486 LEU A N 1
ATOM 3948 C CA . LEU A 1 486 ? -23.720 -18.675 43.775 1.00 89.19 486 LEU A CA 1
ATOM 3949 C C . LEU A 1 486 ? -23.062 -18.805 42.401 1.00 89.19 486 LEU A C 1
ATOM 3951 O O . LEU A 1 486 ? -23.490 -19.601 41.564 1.00 89.19 486 LEU A O 1
ATOM 3955 N N . ILE A 1 487 ? -22.001 -18.042 42.175 1.00 90.88 487 ILE A N 1
ATOM 3956 C CA . ILE A 1 487 ? -21.198 -18.087 40.953 1.00 90.88 487 ILE A CA 1
ATOM 3957 C C . ILE A 1 487 ? -19.929 -18.883 41.240 1.00 90.88 487 ILE A C 1
ATOM 3959 O O . ILE A 1 487 ? -19.202 -18.576 42.185 1.00 90.88 487 ILE A O 1
ATOM 3963 N N . ILE A 1 488 ? -19.646 -19.876 40.402 1.00 90.75 488 ILE A N 1
ATOM 3964 C CA . ILE A 1 488 ? -18.399 -20.650 40.418 1.00 90.75 488 ILE A CA 1
ATOM 3965 C C . ILE A 1 488 ? -17.775 -20.668 39.016 1.00 90.75 488 ILE A C 1
ATOM 3967 O O . ILE A 1 488 ? -18.438 -20.347 38.025 1.00 90.75 488 ILE A O 1
ATOM 3971 N N . SER A 1 489 ? -16.500 -21.051 38.912 1.00 86.12 489 SER A N 1
ATOM 3972 C CA . SER A 1 489 ? -15.908 -21.355 37.605 1.00 86.12 489 SER A CA 1
ATOM 3973 C C . SER A 1 489 ? -16.484 -22.662 37.064 1.00 86.12 489 SER A C 1
ATOM 3975 O O . SER A 1 489 ? -16.754 -23.601 37.814 1.00 86.12 489 SER A O 1
ATOM 3977 N N . ARG A 1 490 ? -16.639 -22.755 35.740 1.00 89.06 490 ARG A N 1
ATOM 3978 C CA . ARG A 1 490 ? -17.019 -24.015 35.084 1.00 89.06 490 ARG A CA 1
ATOM 3979 C C . ARG A 1 490 ? -15.953 -25.099 35.276 1.00 89.06 490 ARG A C 1
ATOM 3981 O O . ARG A 1 490 ? -16.302 -26.274 35.324 1.00 89.06 490 ARG A O 1
ATOM 3988 N N . GLU A 1 491 ? -14.689 -24.702 35.374 1.00 89.75 491 GLU A N 1
ATOM 3989 C CA . GLU A 1 491 ? -13.549 -25.605 35.578 1.00 89.75 491 GLU A CA 1
ATOM 3990 C C . GLU A 1 491 ? -13.594 -26.252 36.970 1.00 89.75 491 GLU A C 1
ATOM 3992 O O . GLU A 1 491 ? -13.366 -27.451 37.098 1.00 89.75 491 GLU A O 1
ATOM 3997 N N . ASP A 1 492 ? -14.032 -25.490 37.975 1.00 90.62 492 ASP A N 1
ATOM 3998 C CA . ASP A 1 492 ? -14.132 -25.917 39.376 1.00 90.62 492 ASP A CA 1
ATOM 39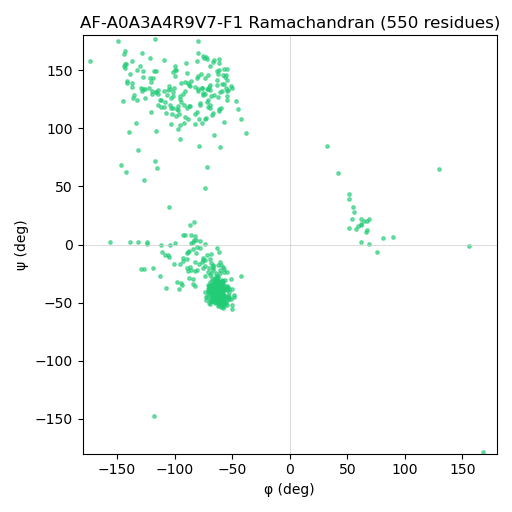99 C C . ASP A 1 492 ? -15.362 -26.804 39.657 1.00 90.62 492 ASP A C 1
ATOM 4001 O O . ASP A 1 492 ? -15.566 -27.264 40.781 1.00 90.62 492 ASP A O 1
ATOM 4005 N N . TYR A 1 493 ? -16.229 -27.038 38.661 1.00 91.19 493 TYR A N 1
ATOM 4006 C CA . TYR A 1 493 ? -17.500 -27.745 38.853 1.00 91.19 493 TYR A CA 1
ATOM 4007 C C . TYR A 1 493 ? -17.323 -29.111 39.516 1.00 91.19 493 TYR A C 1
ATOM 4009 O O . TYR A 1 493 ? -18.093 -29.452 40.413 1.00 91.19 493 TYR A O 1
ATOM 4017 N N . GLN A 1 494 ? -16.341 -29.894 39.062 1.00 91.38 494 GLN A N 1
ATOM 4018 C CA . GLN A 1 494 ? -16.156 -31.259 39.545 1.00 91.38 494 GLN A CA 1
ATOM 4019 C C . GLN A 1 494 ? -15.689 -31.268 41.006 1.00 91.38 494 GLN A C 1
ATOM 4021 O O . GLN A 1 494 ? -16.263 -31.988 41.820 1.00 91.38 494 GLN A O 1
ATOM 4026 N N . ASP A 1 495 ? -14.746 -30.393 41.356 1.00 92.56 495 ASP A N 1
ATOM 4027 C CA . ASP A 1 495 ? -14.240 -30.263 42.722 1.00 92.56 495 ASP A CA 1
ATOM 4028 C C . ASP A 1 495 ? -15.334 -29.773 43.673 1.00 92.56 495 ASP A C 1
ATOM 4030 O O . ASP A 1 495 ? -15.559 -30.356 44.735 1.00 92.56 495 ASP A O 1
ATOM 4034 N N . VAL A 1 496 ? -16.089 -28.747 43.267 1.00 92.06 496 VAL A N 1
ATOM 4035 C CA . VAL A 1 496 ? -17.225 -28.246 44.049 1.00 92.06 496 VAL A CA 1
ATOM 4036 C C . VAL A 1 496 ? -18.296 -29.329 44.200 1.00 92.06 496 VAL A C 1
ATOM 4038 O O . VAL A 1 496 ? -18.834 -29.497 45.293 1.00 92.06 496 VAL A O 1
ATOM 4041 N N . PHE A 1 497 ? -18.593 -30.101 43.152 1.00 92.81 497 PHE A N 1
ATOM 4042 C CA . PHE A 1 497 ? -19.547 -31.210 43.214 1.00 92.81 497 PHE A CA 1
ATOM 4043 C C . PHE A 1 497 ? -19.125 -32.264 44.247 1.00 92.81 497 PHE A C 1
ATOM 4045 O O . PHE A 1 497 ? -19.936 -32.652 45.092 1.00 92.81 497 PHE A O 1
ATOM 4052 N N . ASP A 1 498 ? -17.859 -32.682 44.221 1.00 92.19 498 ASP A N 1
ATOM 4053 C CA . ASP A 1 498 ? -17.319 -33.696 45.128 1.00 92.19 498 ASP A CA 1
ATOM 4054 C C . ASP A 1 498 ? -17.258 -33.182 46.575 1.00 92.19 498 ASP A C 1
ATOM 4056 O O . ASP A 1 498 ? -17.612 -33.902 47.515 1.00 92.19 498 ASP A O 1
ATOM 4060 N N . ILE A 1 499 ? -16.912 -31.904 46.774 1.00 92.88 499 ILE A N 1
ATOM 4061 C CA . ILE A 1 499 ? -16.947 -31.259 48.090 1.00 92.88 499 ILE A CA 1
ATOM 4062 C C . ILE A 1 499 ? -18.380 -31.207 48.623 1.00 92.88 499 ILE A C 1
ATOM 4064 O O . ILE A 1 499 ? -18.611 -31.638 49.751 1.00 92.88 499 ILE A O 1
ATOM 4068 N N . LEU A 1 500 ? -19.352 -30.744 47.835 1.00 92.81 500 LEU A N 1
ATOM 4069 C CA . LEU A 1 500 ? -20.760 -30.690 48.246 1.00 92.81 500 LEU A CA 1
ATOM 4070 C C . LEU A 1 500 ? -21.318 -32.086 48.558 1.00 92.81 500 LEU A C 1
ATOM 4072 O O . LEU A 1 500 ? -22.081 -32.244 49.510 1.00 92.81 500 LEU A O 1
ATOM 4076 N N . HIS A 1 501 ? -20.905 -33.109 47.807 1.00 90.19 501 HIS A N 1
ATOM 4077 C CA . HIS A 1 501 ? -21.255 -34.496 48.101 1.00 90.19 501 HIS A CA 1
ATOM 4078 C C . HIS A 1 501 ? -20.613 -34.980 49.412 1.00 90.19 501 HIS A C 1
ATOM 4080 O O . HIS A 1 501 ? -21.264 -35.674 50.192 1.00 90.19 501 HIS A O 1
ATOM 4086 N N . SER A 1 502 ? -19.364 -34.593 49.697 1.00 90.69 502 SER A N 1
ATOM 4087 C CA . SER A 1 502 ? -18.693 -34.898 50.972 1.00 90.69 502 SER A CA 1
ATOM 4088 C C . SER A 1 502 ? -19.325 -34.191 52.180 1.00 90.69 502 SER A C 1
ATOM 4090 O O . SER A 1 502 ? -19.154 -34.639 53.311 1.00 90.69 502 SER A O 1
ATOM 4092 N N . LEU A 1 503 ? -20.054 -33.096 51.935 1.00 88.94 503 LEU A N 1
ATOM 4093 C CA . LEU A 1 503 ? -20.805 -32.324 52.928 1.00 88.94 503 LEU A CA 1
ATOM 4094 C C . LEU A 1 503 ? -22.269 -32.776 53.064 1.00 88.94 503 LEU A C 1
ATOM 4096 O O . LEU A 1 503 ? -23.043 -32.109 53.743 1.00 88.94 503 LEU A O 1
ATOM 4100 N N . ASP A 1 504 ? -22.646 -33.886 52.423 1.00 88.31 504 ASP A N 1
ATOM 4101 C CA . ASP A 1 504 ? -24.005 -34.448 52.426 1.00 88.31 504 ASP A CA 1
ATOM 4102 C C . ASP A 1 504 ? -25.082 -33.524 51.811 1.00 88.31 504 ASP A C 1
ATOM 4104 O O . ASP A 1 504 ? -26.278 -33.670 52.050 1.00 88.31 504 ASP A O 1
ATOM 4108 N N . LEU A 1 505 ? -24.668 -32.570 50.966 1.00 85.62 505 LEU A N 1
ATOM 4109 C CA . LEU A 1 505 ? -25.562 -31.613 50.294 1.00 85.62 505 LEU A CA 1
ATOM 4110 C C . LEU A 1 505 ? -26.100 -32.126 48.944 1.00 85.62 505 LEU A C 1
ATOM 4112 O O . LEU A 1 505 ? -26.973 -31.495 48.348 1.00 85.62 505 LEU A O 1
ATOM 4116 N N . MET A 1 506 ? -25.595 -33.276 48.479 1.00 86.00 506 MET A N 1
ATOM 4117 C CA . MET A 1 506 ? -26.108 -34.091 47.362 1.00 86.00 506 MET A CA 1
ATOM 4118 C C . MET A 1 506 ? -26.574 -33.284 46.129 1.00 86.00 506 MET A C 1
ATOM 4120 O O . MET A 1 506 ? -27.753 -33.335 45.751 1.00 86.00 506 MET A O 1
ATOM 4124 N N . PRO A 1 507 ? -25.671 -32.528 45.474 1.00 86.88 507 PRO A N 1
ATOM 4125 C CA . PRO A 1 507 ? -26.017 -31.746 44.290 1.00 86.88 507 PRO A CA 1
ATOM 4126 C C . PRO A 1 507 ? -26.460 -32.640 43.120 1.00 86.88 507 PRO A C 1
ATOM 4128 O O . PRO A 1 507 ? -25.999 -33.768 42.942 1.00 86.88 507 PRO A O 1
ATOM 4131 N N . LEU A 1 508 ? -27.350 -32.128 42.265 1.00 84.12 508 LEU A N 1
ATOM 4132 C CA . LEU A 1 508 ? -27.779 -32.854 41.067 1.00 84.12 508 LEU A CA 1
ATOM 4133 C C . LEU A 1 508 ? -26.629 -32.955 40.057 1.00 84.12 508 LEU A C 1
ATOM 4135 O O . LEU A 1 508 ? -26.071 -31.949 39.628 1.00 84.12 508 LEU A O 1
ATOM 4139 N N . ARG A 1 509 ? -26.337 -34.176 39.596 1.00 77.38 509 ARG A N 1
ATOM 4140 C CA . ARG A 1 509 ? -25.293 -34.425 38.583 1.00 77.38 509 ARG A CA 1
ATOM 4141 C C . ARG A 1 509 ? -25.652 -33.888 37.194 1.00 77.38 509 ARG A C 1
ATOM 4143 O O . ARG A 1 509 ? -24.781 -33.592 36.385 1.00 77.38 509 ARG A O 1
ATOM 4150 N N . LYS A 1 510 ? -26.947 -33.778 36.886 1.00 82.19 510 LYS A N 1
ATOM 4151 C CA . LYS A 1 510 ? -27.412 -33.227 35.610 1.00 82.19 510 LYS A CA 1
ATOM 4152 C C . LYS A 1 510 ? -27.411 -31.702 35.687 1.00 82.19 510 LYS A C 1
ATOM 4154 O O . LYS A 1 510 ? -28.253 -31.126 36.374 1.00 82.19 510 LYS A O 1
ATOM 4159 N N . ILE A 1 511 ? -26.527 -31.066 34.920 1.00 82.31 511 ILE A N 1
ATOM 4160 C CA . ILE A 1 511 ? -26.544 -29.615 34.710 1.00 82.31 511 ILE A CA 1
ATOM 4161 C C . ILE A 1 511 ? -27.871 -29.248 34.035 1.00 82.31 511 ILE A C 1
ATOM 4163 O O . ILE A 1 511 ? -28.166 -29.704 32.924 1.00 82.31 511 ILE A O 1
ATOM 4167 N N . ARG A 1 512 ? -28.696 -28.450 34.720 1.00 78.00 512 ARG A N 1
ATOM 4168 C CA . ARG A 1 512 ? -29.929 -27.907 34.141 1.00 78.00 512 ARG A CA 1
ATOM 4169 C C . ARG A 1 512 ? -29.561 -26.779 33.183 1.00 78.00 512 ARG A C 1
ATOM 4171 O O . ARG A 1 512 ? -28.792 -25.893 33.538 1.00 78.00 512 ARG A O 1
ATOM 4178 N N . LYS A 1 513 ? -30.108 -26.821 31.970 1.00 72.62 513 LYS A N 1
ATOM 4179 C CA . LYS A 1 513 ? -30.072 -25.678 31.055 1.00 72.62 513 LYS A CA 1
ATOM 4180 C C . LYS A 1 513 ? -31.299 -24.813 31.353 1.00 72.62 513 LYS A C 1
ATOM 4182 O O . LYS A 1 513 ? -32.355 -25.396 31.596 1.00 72.62 513 LYS A O 1
ATOM 4187 N N . PRO A 1 514 ? -31.189 -23.476 31.360 1.00 60.09 514 PRO A N 1
ATOM 4188 C CA . PRO A 1 514 ? -32.369 -22.626 31.423 1.00 60.09 514 PRO A CA 1
ATOM 4189 C C . PRO A 1 514 ? -33.255 -22.934 30.206 1.00 60.09 514 PRO A C 1
ATOM 4191 O O . PRO A 1 514 ? -32.817 -22.819 29.060 1.00 60.09 514 PRO A O 1
ATOM 4194 N N . ASP A 1 515 ? -34.471 -23.413 30.454 1.00 49.69 515 ASP A N 1
ATOM 4195 C CA . ASP A 1 515 ? -35.439 -23.750 29.412 1.00 49.69 515 ASP A CA 1
ATOM 4196 C C . ASP A 1 515 ? -35.977 -22.452 28.795 1.00 49.69 515 ASP A C 1
ATOM 4198 O O . ASP A 1 515 ? -36.580 -21.630 29.478 1.00 49.69 515 ASP A O 1
ATOM 4202 N N . ALA A 1 516 ? -35.830 -22.276 27.479 1.00 44.12 516 ALA A N 1
ATOM 4203 C CA . ALA A 1 516 ? -36.252 -21.064 26.760 1.00 44.12 516 ALA A CA 1
ATOM 4204 C C . ALA A 1 516 ? -37.777 -20.784 26.791 1.00 44.12 516 ALA A C 1
ATOM 4206 O O . ALA A 1 516 ? -38.237 -19.796 26.221 1.00 44.12 516 ALA A O 1
ATOM 4207 N N . LYS A 1 517 ? -38.576 -21.669 27.402 1.00 39.69 517 LYS A N 1
ATOM 4208 C CA . LYS A 1 517 ? -40.043 -21.581 27.485 1.00 39.69 517 LYS A CA 1
ATOM 4209 C C . LYS A 1 517 ? -40.624 -21.966 28.848 1.00 39.69 517 LYS A C 1
ATOM 4211 O O . LYS A 1 517 ? -41.848 -21.978 28.971 1.00 39.69 517 LYS A O 1
ATOM 4216 N N . SER A 1 518 ? -39.813 -22.297 29.856 1.00 37.94 518 SER A N 1
ATOM 4217 C CA . SER A 1 518 ? -40.366 -22.624 31.170 1.00 37.94 518 SER A CA 1
ATOM 4218 C C . SER A 1 518 ? -40.494 -21.356 32.011 1.00 37.94 518 SER A C 1
ATOM 4220 O O . SER A 1 518 ? -39.531 -20.684 32.361 1.00 37.94 518 SER A O 1
ATOM 4222 N N . THR A 1 519 ? -41.731 -21.032 32.364 1.00 39.69 519 THR A N 1
ATOM 4223 C CA . THR A 1 519 ? -42.066 -20.180 33.505 1.00 39.69 519 THR A CA 1
ATOM 4224 C C . THR A 1 519 ? -41.846 -20.958 34.809 1.00 39.69 519 THR A C 1
ATOM 4226 O O . THR A 1 519 ? -42.739 -21.028 35.651 1.00 39.69 519 THR A O 1
ATOM 4229 N N . GLU A 1 520 ? -40.697 -21.617 34.982 1.00 40.72 520 GLU A N 1
ATOM 4230 C CA . GLU A 1 520 ? -40.239 -21.907 36.340 1.00 40.72 520 GLU A CA 1
ATOM 4231 C C . GLU A 1 520 ? -39.787 -20.559 36.882 1.00 40.72 520 GLU A C 1
ATOM 4233 O O . GLU A 1 520 ? -38.825 -20.008 36.359 1.00 40.72 520 GLU A O 1
ATOM 4238 N N . ASN A 1 521 ? -40.549 -19.997 37.830 1.00 42.16 521 ASN A N 1
ATOM 4239 C CA . ASN A 1 521 ? -40.303 -18.701 38.467 1.00 42.16 521 ASN A CA 1
ATOM 4240 C C . ASN A 1 521 ? -38.803 -18.474 38.690 1.00 42.16 521 ASN A C 1
ATOM 4242 O O . ASN A 1 521 ? -38.235 -18.928 39.683 1.00 42.16 521 ASN A O 1
ATOM 4246 N N . ILE A 1 522 ? -38.169 -17.772 37.751 1.00 42.47 522 ILE A N 1
ATOM 4247 C CA . ILE A 1 522 ? -36.902 -17.104 37.985 1.00 42.47 522 ILE A CA 1
ATOM 4248 C C . ILE A 1 522 ? -37.290 -16.013 38.986 1.00 42.47 522 ILE A C 1
ATOM 4250 O O . ILE A 1 522 ? -38.142 -15.194 38.634 1.00 42.47 522 ILE A O 1
ATOM 4254 N N . PRO A 1 523 ? -36.817 -16.070 40.243 1.00 39.66 523 PRO A N 1
ATOM 4255 C CA . PRO A 1 523 ? -37.220 -15.096 41.244 1.00 39.66 523 PRO A CA 1
ATOM 4256 C C . PRO A 1 523 ? -36.905 -13.687 40.742 1.00 39.66 523 PRO A C 1
ATOM 4258 O O . PRO A 1 523 ? -35.913 -13.485 40.038 1.00 39.66 523 PRO A O 1
ATOM 4261 N N . ASP A 1 524 ? -37.788 -12.748 41.080 1.00 36.47 524 ASP A N 1
ATOM 4262 C CA . ASP A 1 524 ? -37.641 -11.330 40.771 1.00 36.47 524 ASP A CA 1
ATOM 4263 C C . ASP A 1 524 ? -36.219 -10.868 41.121 1.00 36.47 524 ASP A C 1
ATOM 4265 O O . ASP A 1 524 ? -35.732 -11.065 42.236 1.00 36.47 524 ASP A O 1
ATOM 4269 N N . PHE A 1 525 ? -35.530 -10.311 40.127 1.00 42.75 525 PHE A N 1
ATOM 4270 C CA . PHE A 1 525 ? -34.124 -9.945 40.232 1.00 42.75 525 PHE A CA 1
ATOM 4271 C C . PHE A 1 525 ? -33.979 -8.763 41.194 1.00 42.75 525 PHE A C 1
ATOM 4273 O O . PHE A 1 525 ? -34.497 -7.682 40.913 1.00 42.75 525 PHE A O 1
ATOM 4280 N N . LEU A 1 526 ? -33.267 -8.959 42.302 1.00 31.53 526 LEU A N 1
ATOM 4281 C CA . LEU A 1 526 ? -32.781 -7.885 43.163 1.00 31.53 526 LEU A CA 1
ATOM 4282 C C . LEU A 1 526 ? -31.290 -7.708 42.881 1.00 31.53 526 LEU A C 1
ATOM 4284 O O . LEU A 1 526 ? -30.473 -8.508 43.323 1.00 31.53 526 LEU A O 1
ATOM 4288 N N . ILE A 1 527 ? -30.952 -6.662 42.130 1.00 37.06 527 ILE A N 1
ATOM 4289 C CA . ILE A 1 527 ? -29.596 -6.113 42.097 1.00 37.06 527 ILE A CA 1
ATOM 4290 C C . ILE A 1 527 ? -29.662 -4.847 42.945 1.00 37.06 527 ILE A C 1
ATOM 4292 O O . ILE A 1 527 ? -30.455 -3.956 42.642 1.00 37.06 527 ILE A O 1
ATOM 4296 N N . ASP A 1 528 ? -28.903 -4.832 44.040 1.00 36.66 528 ASP A N 1
ATOM 4297 C CA . ASP A 1 528 ? -28.679 -3.700 44.943 1.00 36.66 528 ASP A CA 1
ATOM 4298 C C . ASP A 1 528 ? -29.863 -2.730 45.105 1.00 36.66 528 ASP A C 1
ATOM 4300 O O . ASP A 1 528 ? -29.956 -1.675 44.481 1.00 36.66 528 ASP A O 1
ATOM 4304 N N . ASN A 1 529 ? -30.762 -3.090 46.021 1.00 39.91 529 ASN A N 1
ATOM 4305 C CA . ASN A 1 529 ? -31.623 -2.184 46.782 1.00 39.91 529 ASN A CA 1
ATOM 4306 C C . ASN A 1 529 ? -32.472 -1.121 46.057 1.00 39.91 529 ASN A C 1
ATOM 4308 O O . ASN A 1 529 ? -33.015 -0.283 46.768 1.00 39.91 529 ASN A O 1
ATOM 4312 N N . ASN A 1 530 ? -32.691 -1.132 44.733 1.00 36.12 530 ASN A N 1
ATOM 4313 C CA . ASN A 1 530 ? -33.714 -0.244 44.141 1.00 36.12 530 ASN A CA 1
ATOM 4314 C C . ASN A 1 530 ? -34.343 -0.637 42.793 1.00 36.12 530 ASN A C 1
ATOM 4316 O O . ASN A 1 530 ? -35.209 0.103 42.327 1.00 36.12 530 ASN A O 1
ATOM 4320 N N . TYR A 1 531 ? -34.016 -1.773 42.169 1.00 33.59 531 TYR A N 1
ATOM 4321 C CA . TYR A 1 531 ? -34.693 -2.158 40.922 1.00 33.59 531 TYR A CA 1
ATOM 4322 C C . TYR A 1 531 ? -35.083 -3.634 40.877 1.00 33.59 531 TYR A C 1
ATOM 4324 O O . TYR A 1 531 ? -34.250 -4.518 41.040 1.00 33.59 531 TYR A O 1
ATOM 4332 N N . VAL A 1 532 ? -36.372 -3.867 40.607 1.00 34.28 532 VAL A N 1
ATOM 4333 C CA . VAL A 1 532 ? -36.947 -5.174 40.274 1.00 34.28 532 VAL A CA 1
ATOM 4334 C C . VAL A 1 532 ? -37.028 -5.275 38.754 1.00 34.28 532 VAL A C 1
ATOM 4336 O O . VAL A 1 532 ? -37.827 -4.567 38.134 1.00 34.28 532 VAL A O 1
ATOM 4339 N N . LEU A 1 533 ? -36.239 -6.154 38.133 1.00 34.38 533 LEU A N 1
ATOM 4340 C CA . LEU A 1 533 ? -36.491 -6.533 36.739 1.00 34.38 533 LEU A CA 1
ATOM 4341 C C . LEU A 1 533 ? -37.644 -7.538 36.713 1.00 34.38 533 LEU A C 1
ATOM 4343 O O . LEU A 1 533 ? -37.557 -8.610 37.303 1.00 34.38 533 LEU A O 1
ATOM 4347 N N . ARG A 1 534 ? -38.732 -7.200 36.017 1.00 33.75 534 ARG A N 1
ATOM 4348 C CA . ARG A 1 534 ? -39.810 -8.154 35.724 1.00 33.75 534 ARG A CA 1
ATOM 4349 C C . ARG A 1 534 ? -39.527 -8.878 34.406 1.00 33.75 534 ARG A C 1
ATOM 4351 O O . ARG A 1 534 ? -38.999 -8.256 33.481 1.00 33.75 534 ARG A O 1
ATOM 4358 N N . PRO A 1 535 ? -39.940 -10.149 34.259 1.00 35.31 535 PRO A N 1
ATOM 4359 C CA . PRO A 1 535 ? -39.935 -10.827 32.970 1.00 35.31 535 PRO A CA 1
ATOM 4360 C C . PRO A 1 535 ? -40.722 -10.012 31.934 1.00 35.31 535 PRO A C 1
ATOM 4362 O O . PRO A 1 535 ? -41.860 -9.610 32.184 1.00 35.31 535 PRO A O 1
ATOM 4365 N N . VAL A 1 536 ? -40.147 -9.808 30.743 1.00 39.50 536 VAL A N 1
ATOM 4366 C CA . VAL A 1 536 ? -40.774 -9.063 29.627 1.00 39.50 536 VAL A CA 1
ATOM 4367 C C . VAL A 1 536 ? -42.161 -9.625 29.262 1.00 39.50 536 VAL A C 1
ATOM 4369 O O . VAL A 1 536 ? -43.026 -8.899 28.778 1.00 39.50 536 VAL A O 1
ATOM 4372 N N . SER A 1 537 ? -42.423 -10.897 29.577 1.00 40.59 537 SER A N 1
ATOM 4373 C CA . SER A 1 537 ? -43.704 -11.578 29.364 1.00 40.59 537 SER A CA 1
ATOM 4374 C C . SER A 1 537 ? -44.872 -11.083 30.232 1.00 40.59 537 SER A C 1
ATOM 4376 O O . SER A 1 537 ? -46.001 -11.497 29.982 1.00 40.59 537 SER A O 1
ATOM 4378 N N . GLN A 1 538 ? -44.649 -10.205 31.219 1.00 38.94 538 GLN A N 1
ATOM 4379 C CA . GLN A 1 538 ? -45.715 -9.651 32.071 1.00 38.94 538 GLN A CA 1
ATOM 4380 C C . GLN A 1 538 ? -46.189 -8.241 31.676 1.00 38.94 538 GLN A C 1
ATOM 4382 O O . GLN A 1 538 ? -47.095 -7.700 32.315 1.00 38.94 538 GLN A O 1
ATOM 4387 N N . TYR A 1 539 ? -45.646 -7.641 30.610 1.00 40.59 539 TYR A N 1
ATOM 4388 C CA . TYR A 1 539 ? -46.200 -6.401 30.058 1.00 40.59 539 TYR A CA 1
ATOM 4389 C C . TYR A 1 539 ? -47.439 -6.702 29.206 1.00 40.59 539 TYR A C 1
ATOM 4391 O O . TYR A 1 539 ? -47.387 -6.824 27.984 1.00 40.59 539 TYR A O 1
ATOM 4399 N N . ASN A 1 540 ? -48.589 -6.809 29.874 1.00 38.72 540 ASN A N 1
ATOM 4400 C CA . ASN A 1 540 ? -49.893 -6.837 29.222 1.00 38.72 540 ASN A CA 1
ATOM 4401 C C . ASN A 1 540 ? -50.176 -5.483 28.550 1.00 38.72 540 ASN A C 1
ATOM 4403 O O . ASN A 1 540 ? -50.689 -4.564 29.179 1.00 38.72 540 ASN A O 1
ATOM 4407 N N . GLY A 1 541 ? -49.861 -5.377 27.259 1.00 40.53 541 GLY A N 1
ATOM 4408 C CA . GLY A 1 541 ? -50.699 -4.685 26.274 1.00 40.53 541 GLY A CA 1
ATOM 4409 C C . GLY A 1 541 ? -51.031 -3.200 26.473 1.00 40.53 541 GLY A C 1
ATOM 4410 O O . GLY A 1 541 ? -51.938 -2.719 25.799 1.00 40.53 541 GLY A O 1
ATOM 4411 N N . GLN A 1 542 ? -50.334 -2.444 27.323 1.00 32.72 542 GLN A N 1
ATOM 4412 C CA . GLN A 1 542 ? -50.357 -0.985 27.229 1.00 32.72 542 GLN A CA 1
ATOM 4413 C C . GLN A 1 542 ? -49.206 -0.542 26.337 1.00 32.72 542 GLN A C 1
ATOM 4415 O O . GLN A 1 542 ? -48.042 -0.563 26.722 1.00 32.72 542 GLN A O 1
ATOM 4420 N N . SER A 1 543 ? -49.564 -0.164 25.113 1.00 32.22 543 SER A N 1
ATOM 4421 C CA . SER A 1 543 ? -48.719 0.573 24.182 1.00 32.22 543 SER A CA 1
ATOM 4422 C C . SER A 1 543 ? -47.975 1.689 24.918 1.00 32.22 543 SER A C 1
ATOM 4424 O O . SER A 1 543 ? -48.585 2.686 25.314 1.00 32.22 543 SER A O 1
ATOM 4426 N N . LEU A 1 544 ? -46.665 1.511 25.093 1.00 29.81 544 LEU A N 1
ATOM 4427 C CA . LEU A 1 544 ? -45.747 2.572 25.484 1.00 29.81 544 LEU A CA 1
ATOM 4428 C C . LEU A 1 544 ? -45.877 3.680 24.436 1.00 29.81 544 LEU A C 1
ATOM 4430 O O . LEU A 1 544 ? -45.428 3.535 23.298 1.00 29.81 544 LEU A O 1
ATOM 4434 N N . LYS A 1 545 ? -46.546 4.780 24.795 1.00 28.92 545 LYS A N 1
ATOM 4435 C CA . LYS A 1 545 ? -46.443 6.015 24.023 1.00 28.92 545 LYS A CA 1
ATOM 4436 C C . LYS A 1 545 ? -44.979 6.433 24.070 1.00 28.92 545 LYS A C 1
ATOM 4438 O O . LYS A 1 545 ? -44.463 6.741 25.140 1.00 28.92 545 LYS A O 1
ATOM 4443 N N . PHE A 1 546 ? -44.342 6.413 22.905 1.00 27.31 546 PHE A N 1
ATOM 4444 C CA . PHE A 1 546 ? -43.036 7.008 22.657 1.00 27.31 546 PHE A CA 1
ATOM 4445 C C . PHE A 1 546 ? -42.985 8.407 23.286 1.00 27.31 546 PHE A C 1
ATOM 4447 O O . PHE A 1 546 ? -43.732 9.298 22.879 1.00 27.31 546 PHE A O 1
ATOM 4454 N N . ILE A 1 547 ? -42.105 8.594 24.268 1.00 27.03 547 ILE A N 1
ATOM 4455 C CA . ILE A 1 547 ? -41.596 9.916 24.620 1.00 27.03 547 ILE A CA 1
ATOM 4456 C C . ILE A 1 547 ? -40.331 10.077 23.769 1.00 27.03 547 ILE A C 1
ATOM 4458 O O . ILE A 1 547 ? -39.372 9.334 23.981 1.00 27.03 547 ILE A O 1
ATOM 4462 N N . PRO A 1 548 ? -40.321 10.954 22.753 1.00 26.75 548 PRO A N 1
ATOM 4463 C CA . PRO A 1 548 ? -39.141 11.148 21.925 1.00 26.75 548 PRO A CA 1
ATOM 4464 C C . PRO A 1 548 ? -38.061 11.829 22.773 1.00 26.75 548 PRO A C 1
ATOM 4466 O O . PRO A 1 548 ? -38.290 12.923 23.283 1.00 26.75 548 PRO A O 1
ATOM 4469 N N . GLY A 1 549 ? -36.901 11.186 22.935 1.00 29.59 549 GLY A N 1
ATOM 4470 C CA . GLY A 1 549 ? -35.755 11.841 23.575 1.00 29.59 549 GLY A CA 1
ATOM 4471 C C . GLY A 1 549 ? -34.694 10.968 24.243 1.00 29.59 549 GLY A C 1
ATOM 4472 O O . GLY A 1 549 ? -33.731 11.536 24.739 1.00 29.59 549 GLY A O 1
ATOM 4473 N N . ILE A 1 550 ? -34.813 9.637 24.276 1.00 26.67 550 ILE A N 1
ATOM 4474 C CA . ILE A 1 550 ? -33.764 8.778 24.852 1.00 26.67 550 ILE A CA 1
ATOM 4475 C C . ILE A 1 550 ? -33.505 7.621 23.889 1.00 26.67 550 ILE A C 1
ATOM 4477 O O . ILE A 1 550 ? -34.327 6.720 23.744 1.00 26.67 550 ILE A O 1
ATOM 4481 N N . ILE A 1 551 ? -32.384 7.717 23.178 1.00 30.00 551 ILE A N 1
ATOM 4482 C CA . ILE A 1 551 ? -31.841 6.689 22.290 1.00 30.00 551 ILE A CA 1
ATOM 4483 C C . ILE A 1 551 ? -30.787 5.949 23.120 1.00 30.00 551 ILE A C 1
ATOM 4485 O O . ILE A 1 551 ? -29.855 6.595 23.599 1.00 30.00 551 ILE A O 1
ATOM 4489 N N . ILE A 1 552 ? -30.972 4.643 23.330 1.00 34.91 552 ILE A N 1
ATOM 4490 C CA . ILE A 1 552 ? -29.924 3.724 23.806 1.00 34.91 552 ILE A CA 1
ATOM 4491 C C . ILE A 1 552 ? -29.333 3.044 22.579 1.00 34.91 552 ILE A C 1
ATOM 4493 O O . ILE A 1 552 ? -30.149 2.584 21.743 1.00 34.91 552 ILE A O 1
#

Sequence (552 aa):
MNFKECISQLNPNHLKTITETYGIVIIPFASQHARDKLFEYSNKPNFFKECLEYLSPEQKKSLFLINFFADYLPAPIINQFVEQSVPCQKIFETITVLLNAGFIFHIINTDTDDSHYIVPDELRTLLHSIVANNRALLFPAESIAPSRIHAEHGSFILGVFAVLIAGLKDELRFNMDKTLNKRVINKLSNQLCVIADSLGEDTLSAYCNALLAYVTSLDLITLRDLKPLFRIKPINAWVNLSYTAKQASFLNFIITSYDANYSWRSMMRFMAEMKEETFYPITALAELYKSFFKGDNFSEDTFYRKPLSYFPVFILHQLDIIEIGSSDLDTFCAWKITDSGMCLVKGIIPEAGEPQYDNRIIIQPNFELIISRDADPRILWKLYLAADIHQCDFLMRFHFNRHSVHRGLSQELAQPDIFSILESNTDQPIPQNVLYSLTEWCEEYGSVYFMDVFLLRCKTAQLAEQISLHPKTRDYIKGSFSDTDLIISREDYQDVFDILHSLDLMPLRKIRKPDAKSTENIPDFLIDNNYVLRPVSQYNGQSLKFIPGIII

Mean predicted aligned error: 13.59 Å

InterPro domains:
  IPR032830 Helicase XPB/Ssl2, N-terminal domain [PF13625] (361-475)

Nearest PDB structures (foldseek):
  8ebw-assembly1_D  TM=3.163E-01  e=1.296E-12  Homo sapiens
  8byq-assembly1_3  TM=3.148E-01  e=4.815E-11  Homo sapiens
  7o72-assembly1_2  TM=3.374E-01  e=1.634E-09  Saccharomyces cerevisiae S288C
  7lbm-assembly1_Z  TM=3.189E-01  e=9.082E-10  Homo sapiens
  8bvw-assembly1_3  TM=3.394E-01  e=1.789E-09  Homo sapiens